Protein AF-A0A815S5G0-F1 (afdb_monomer_lite)

pLDDT: mean 73.26, std 25.37, range [22.3, 98.69]

Sequence (721 aa):
MASGFTSSKNSIYTKRALLIGNNEHNNNRRRRYCMNDAEDLANKLYSIDFEITVDTNLTYAQMKRKIKTFHDTINPGDLVLFFFAGLGCQWSHLNFLVPVHDDPIKTNTDLEYRTINAQATLEKFMSRRPSAVIFLLDCCRNSFVRESSNSNDLSGMRAVADSFISFACDANEVALDESTNGRNSIFISHLLQHIGQPNLTIDEIMSDVCGGVMKETNDNQCPFRVSSLRRKVYLNEQMTNDEPDQMHVAPHNGYSIKKTREFLVKYGPYLRTTLKIAQVLFKLGSFLVPQLDSMSQAASSDVDTILSTFDKQNEMEQQLNLVEKLLDHQWTQSNSTIVGQDKSRGVPLQGPDLREVEKYLDVTDNKRSLGDLYRIVTADGHVRWVCLEHYDDISFNNAMLKYTDQLEAMGEQSFLFNHININTKWKQHGVTIAGGNKSGNQLNQLDHPRSIYIDDDHQTIYIADWENHRIVEWKYGAKTGQIVADRNEYGNRSDQLSGPRDMIVDKTNDSIIISDYGNSRVVRWPRQNDKKGETIISNIDCYGLTMDKNGDLYVSDYAKNEVRRWKQGETEGTIVAGGNGQGNQLNQLHLPTHIFVDEDHSVYVSDLYNHRVMKWMKGAKEGIVVAGGNSEGDSLTQLSNPYGVIVDHLGNVYVADRDNHRIMRWCKGSKEGSIVVGGNGKGEQRNQFNYPRGLSFDVQGSLYVVDCWNHRIQKFDIDLN

InterPro domains:
  IPR001258 NHL repeat [PF01436] (689-716)
  IPR001258 NHL repeat [PS51125] (682-719)
  IPR001309 Peptidase C14, p20 domain [PS50208] (13-144)
  IPR011042 Six-bladed beta-propeller, TolB-like [G3DSA:2.120.10.30] (437-534)
  IPR011042 Six-bladed beta-propeller, TolB-like [G3DSA:2.120.10.30] (535-673)
  IPR011042 Six-bladed beta-propeller, TolB-like [G3DSA:2.120.10.30] (674-721)
  IPR011600 Peptidase C14, caspase domain [PF00656] (15-234)
  IPR015917 Peptidase C14A, caspase catalytic domain [SM00115] (12-237)
  IPR029030 Caspase-like domain superfamily [SSF52129] (14-237)
  IPR052039 Caspase-related proteases and regulators [PTHR22576] (14-253)

Organism: NCBI:txid433720

Foldseek 3Di:
DDDDDDDDPPDPAAEEEEFEFEWADDDDDTLVASLVLSVLVQVLLVVQRYDYDYDYQAFQVRVVVSLVVSLVVQAAAHHYEYEGADAWEDDPLWIWAAHYDPDDDEDPVCRVPGTDTPLVSQVSSCVNNYLAYEYEYEYAHYHNYDDDDDDPQQHYHADDARYKHKYFAGHNAGQDRDDPVNRHGLLSVLLSVQLADEPDFPVRSVVSSQVSSCVRVVNSGGMDMDDNYLDGDRSHYDDDPDDDDDDDDDDDDDWDFQCVVVCCVVCVVVVVVVVVVVVVVVVVCVVVVVVVVVVVVVVPDDPVVVVVVVVVVVVVVVVVVVVVVVVVVVPPPPDPDDDDDDDDDDDPPDDDPVVVVVVRIDDPDDDDDDPQWDWDQDPVRDIDTDGDDDDDDDDDPVVVCVVVVVVCVSPLLPPQQVQDDPPWAWDQFWDFFAALPDADDFQRFAALWAAWDDDVVQQWIWIQRFVQQFIWIDHGPDNGTDTQAAPSDDDDDQRGAHGWRYWDQPVVQQWIWTQRQVQQFIWTGHSDDPDGTDTPAHNANFQEWDADPQRWIWTDRQVQQFIFIDDPPDHDTDTQAANPGDDQFQRTAHRWHYWDADPQRWIWIQRFQQQFIWIGGGPDNGTDTQAANPDDDDFQQTAHRWAAWDADPQRWIWIQSFVLFFIWIGGGSDNGIDTRAANPDDDDGSRGAHRWHYWDADSNRWIWICRRNSRTIITMDTDPD

Structure (mmCIF, N/CA/C/O backbone):
data_AF-A0A815S5G0-F1
#
_entry.id   AF-A0A815S5G0-F1
#
loop_
_atom_site.group_PDB
_atom_site.id
_atom_site.type_symbol
_atom_site.label_atom_id
_atom_site.label_alt_id
_atom_site.label_comp_id
_atom_site.label_asym_id
_atom_site.label_entity_id
_atom_site.label_seq_id
_atom_site.pdbx_PDB_ins_code
_atom_site.Cartn_x
_atom_site.Cartn_y
_atom_site.Cartn_z
_atom_site.occupancy
_atom_site.B_iso_or_equiv
_atom_site.auth_seq_id
_atom_site.auth_comp_id
_atom_site.auth_asym_id
_atom_site.auth_atom_id
_atom_site.pdbx_PDB_model_num
ATOM 1 N N . MET A 1 1 ? -31.651 -31.401 39.157 1.00 30.89 1 MET A N 1
ATOM 2 C CA . MET A 1 1 ? -30.999 -32.457 38.359 1.00 30.89 1 MET A CA 1
ATOM 3 C C . MET A 1 1 ? -30.126 -31.766 37.334 1.00 30.89 1 MET A C 1
ATOM 5 O O . MET A 1 1 ? -30.654 -30.984 36.558 1.00 30.89 1 MET A O 1
ATOM 9 N N . ALA A 1 2 ? -28.812 -31.958 37.415 1.00 26.83 2 ALA A N 1
ATOM 10 C CA . ALA A 1 2 ? -27.850 -31.377 36.490 1.00 26.83 2 ALA A CA 1
ATOM 11 C C . ALA A 1 2 ? -27.635 -32.355 35.327 1.00 26.83 2 ALA A C 1
ATOM 13 O O . ALA A 1 2 ? -27.104 -33.442 35.537 1.00 26.83 2 ALA A O 1
ATOM 14 N N . SER A 1 3 ? -28.067 -31.989 34.122 1.00 26.45 3 SER A N 1
ATOM 15 C CA . SER A 1 3 ? -27.636 -32.638 32.884 1.00 26.45 3 SER A CA 1
ATOM 16 C C . SER A 1 3 ? -26.501 -31.802 32.301 1.00 26.45 3 SER A C 1
ATOM 18 O O . SER A 1 3 ? -26.726 -30.692 31.819 1.00 26.45 3 SER A O 1
ATOM 20 N N . GLY A 1 4 ? -25.277 -32.311 32.427 1.00 27.20 4 GLY A N 1
ATOM 21 C CA . GLY A 1 4 ? -24.081 -31.686 31.881 1.00 27.20 4 GLY A CA 1
ATOM 22 C C . GLY A 1 4 ? -24.111 -31.685 30.357 1.00 27.20 4 GLY A C 1
ATOM 23 O O . GLY A 1 4 ? -24.191 -32.741 29.736 1.00 27.20 4 GLY A O 1
ATOM 24 N N . PHE A 1 5 ? -24.011 -30.496 29.770 1.00 25.22 5 PHE A N 1
ATOM 25 C CA . PHE A 1 5 ? -23.595 -30.326 28.386 1.00 25.22 5 PHE A CA 1
ATOM 26 C C . PHE A 1 5 ? -22.067 -30.263 28.365 1.00 25.22 5 PHE A C 1
ATOM 28 O O . PHE A 1 5 ? -21.463 -29.300 28.833 1.00 25.22 5 PHE A O 1
ATOM 35 N N . THR A 1 6 ? -21.427 -31.315 27.864 1.00 26.89 6 THR A N 1
ATOM 36 C CA . THR A 1 6 ? -20.004 -31.291 27.518 1.00 26.89 6 THR A CA 1
ATOM 37 C C . THR A 1 6 ? -19.851 -30.601 26.163 1.00 26.89 6 THR A C 1
ATOM 39 O O . THR A 1 6 ? -20.126 -31.217 25.135 1.00 26.89 6 THR A O 1
ATOM 42 N N . SER A 1 7 ? -19.437 -29.330 26.166 1.00 30.94 7 SER A N 1
ATOM 43 C CA . SER A 1 7 ? -18.953 -28.641 24.962 1.00 30.94 7 SER A CA 1
ATOM 44 C C . SER A 1 7 ? -17.658 -29.312 24.485 1.00 30.94 7 SER A C 1
ATOM 46 O O . SER A 1 7 ? -16.706 -29.482 25.256 1.00 30.94 7 SER A O 1
ATOM 48 N N . SER A 1 8 ? -17.634 -29.749 23.227 1.00 32.41 8 SER A N 1
ATOM 49 C CA . SER A 1 8 ? -16.437 -30.248 22.557 1.00 32.41 8 SER A CA 1
ATOM 50 C C . SER A 1 8 ? -15.499 -29.076 22.254 1.00 32.41 8 SER A C 1
ATOM 52 O O . SER A 1 8 ? -15.771 -28.288 21.351 1.00 32.41 8 SER A O 1
ATOM 54 N N . LYS A 1 9 ? -14.385 -28.973 22.988 1.00 37.66 9 LYS A N 1
ATOM 55 C CA . LYS A 1 9 ? -13.339 -27.959 22.768 1.00 37.66 9 LYS A CA 1
ATOM 56 C C . LYS A 1 9 ? -12.670 -28.151 21.397 1.00 37.66 9 LYS A C 1
ATOM 58 O O . LYS A 1 9 ? -11.702 -28.898 21.295 1.00 37.66 9 LYS A O 1
ATOM 63 N N . ASN A 1 10 ? -13.176 -27.459 20.377 1.00 40.31 10 ASN A N 1
ATOM 64 C CA . ASN A 1 10 ? -12.665 -27.484 18.998 1.00 40.31 10 ASN A CA 1
ATOM 65 C C . ASN A 1 10 ? -11.877 -26.216 18.600 1.00 40.31 10 ASN A C 1
ATOM 67 O O . ASN A 1 10 ? -11.555 -26.040 17.432 1.00 40.31 10 ASN A O 1
ATOM 71 N N . SER A 1 11 ? -11.539 -25.332 19.547 1.00 43.00 11 SER A N 1
ATOM 72 C CA . SER A 1 11 ? -10.788 -24.096 19.267 1.00 43.00 11 SER A CA 1
ATOM 73 C C . SER A 1 11 ? -9.268 -24.309 19.273 1.00 43.00 11 SER A C 1
ATOM 75 O O . SER A 1 11 ? -8.727 -24.936 20.184 1.00 43.00 11 SER A O 1
ATOM 77 N N . ILE A 1 12 ? -8.577 -23.706 18.299 1.00 51.53 12 ILE A N 1
ATOM 78 C CA . ILE A 1 12 ? -7.107 -23.696 18.154 1.00 51.53 12 ILE A CA 1
ATOM 79 C C . ILE A 1 12 ? -6.426 -22.872 19.274 1.00 51.53 12 ILE A C 1
ATOM 81 O O . ILE A 1 12 ? -5.259 -23.101 19.595 1.00 51.53 12 ILE A O 1
ATOM 85 N N . TYR A 1 13 ? -7.164 -21.955 19.918 1.00 62.84 13 TYR A N 1
ATOM 86 C CA . TYR A 1 13 ? -6.690 -21.102 21.020 1.00 62.84 13 TYR A CA 1
ATOM 87 C C . TYR A 1 13 ? -7.514 -21.292 22.294 1.00 62.84 13 TYR A C 1
ATOM 89 O O . TYR A 1 13 ? -8.722 -21.546 22.231 1.00 62.84 13 TYR A O 1
ATOM 97 N N . THR A 1 14 ? -6.891 -21.061 23.453 1.00 83.50 14 THR A N 1
ATOM 98 C CA . THR A 1 14 ? -7.639 -20.791 24.689 1.00 83.50 14 THR A CA 1
ATOM 99 C C . THR A 1 14 ? -8.204 -19.376 24.601 1.00 83.50 14 THR A C 1
ATOM 101 O O . THR A 1 14 ? -7.463 -18.429 24.332 1.00 83.50 14 THR A O 1
ATOM 104 N N . LYS A 1 15 ? -9.513 -19.219 24.804 1.00 92.00 15 LYS A N 1
ATOM 105 C CA . LYS A 1 15 ? -10.200 -17.927 24.700 1.00 92.00 15 LYS A CA 1
ATOM 106 C C . LYS A 1 15 ? -10.470 -17.378 26.098 1.00 92.00 15 LYS A C 1
ATOM 108 O O . LYS A 1 15 ? -10.999 -18.096 26.942 1.00 92.00 15 LYS A O 1
ATOM 113 N N . ARG A 1 16 ? -10.112 -16.122 26.363 1.00 96.62 16 ARG A N 1
ATOM 114 C CA . ARG A 1 16 ? -10.273 -15.463 27.670 1.00 96.62 16 ARG A CA 1
ATOM 115 C C . ARG A 1 16 ? -10.927 -14.104 27.491 1.00 96.62 16 ARG A C 1
ATOM 117 O O . ARG A 1 16 ? -10.516 -13.353 26.612 1.00 96.62 16 ARG A O 1
ATOM 124 N N . ALA A 1 17 ? -11.897 -13.762 28.332 1.00 97.94 17 ALA A N 1
ATOM 125 C CA . ALA A 1 17 ? -12.535 -12.452 28.301 1.00 97.94 17 ALA A CA 1
ATOM 126 C C . ALA A 1 17 ? -12.577 -11.784 29.679 1.00 97.94 17 ALA A C 1
ATOM 128 O O . ALA A 1 17 ? -12.895 -12.433 30.674 1.00 97.94 17 ALA A O 1
ATOM 129 N N . LEU A 1 18 ? -12.304 -10.479 29.717 1.00 98.38 18 LEU A N 1
ATOM 130 C CA . LEU A 1 18 ? -12.584 -9.602 30.852 1.00 98.38 18 LEU A CA 1
ATOM 131 C C . LEU A 1 18 ? -13.658 -8.594 30.451 1.00 98.38 18 LEU A C 1
ATOM 133 O O . LEU A 1 18 ? -13.435 -7.797 29.545 1.00 98.38 18 LEU A O 1
ATOM 137 N N . LEU A 1 19 ? -14.792 -8.609 31.145 1.00 98.00 19 LEU A N 1
ATOM 138 C CA . LEU A 1 19 ? -15.919 -7.715 30.910 1.00 98.00 19 LEU A CA 1
ATOM 139 C C . LEU A 1 19 ? -16.169 -6.854 32.148 1.00 98.00 19 LEU A C 1
ATOM 141 O O . LEU A 1 19 ? -16.307 -7.376 33.254 1.00 98.00 19 LEU A O 1
ATOM 145 N N . ILE A 1 20 ? -16.210 -5.534 31.970 1.00 96.75 20 ILE A N 1
ATOM 146 C CA . ILE A 1 20 ? -16.450 -4.580 33.055 1.00 96.75 20 ILE A CA 1
ATOM 147 C C . ILE A 1 20 ? -17.631 -3.678 32.699 1.00 96.75 20 ILE A C 1
ATOM 149 O O . ILE A 1 20 ? -17.575 -2.954 31.709 1.00 96.75 20 ILE A O 1
ATOM 153 N N . GLY A 1 21 ? -18.674 -3.692 33.530 1.00 93.69 21 GLY A N 1
ATOM 154 C CA . GLY A 1 21 ? -19.849 -2.823 33.386 1.00 93.69 21 GLY A CA 1
ATOM 155 C C . GLY A 1 21 ? -19.980 -1.837 34.546 1.00 93.69 21 GLY A C 1
ATOM 156 O O . GLY A 1 21 ? -20.307 -2.237 35.663 1.00 93.69 21 GLY A O 1
ATOM 157 N N . ASN A 1 22 ? -19.750 -0.546 34.309 1.00 90.50 22 ASN A N 1
ATOM 158 C CA . ASN A 1 22 ? -19.847 0.502 35.328 1.00 90.50 22 ASN A CA 1
ATOM 159 C C . ASN A 1 22 ? -21.017 1.452 35.033 1.00 90.50 22 ASN A C 1
ATOM 161 O O . ASN A 1 22 ? -21.010 2.168 34.032 1.00 90.50 22 ASN A O 1
ATOM 165 N N . ASN A 1 23 ? -21.992 1.508 35.941 1.00 84.06 23 ASN A N 1
ATOM 166 C CA . ASN A 1 23 ? -23.091 2.472 35.882 1.00 84.06 23 ASN A CA 1
ATOM 167 C C . ASN A 1 23 ? -22.687 3.812 36.535 1.00 84.06 23 ASN A C 1
ATOM 169 O O . ASN A 1 23 ? -21.900 3.840 37.483 1.00 84.06 23 ASN A O 1
ATOM 173 N N . GLU A 1 24 ? -23.264 4.930 36.080 1.00 68.62 24 GLU A N 1
ATOM 174 C CA . GLU A 1 24 ? -23.085 6.243 36.724 1.00 68.62 24 GLU A CA 1
ATOM 175 C C . GLU A 1 24 ? -23.806 6.350 38.081 1.00 68.62 24 GLU A C 1
ATOM 177 O O . GLU A 1 24 ? -24.918 5.848 38.262 1.00 68.62 24 GLU A O 1
ATOM 182 N N . HIS A 1 25 ? -23.203 7.086 39.024 1.00 57.25 25 HIS A N 1
ATOM 183 C CA . HIS A 1 25 ? -23.740 7.327 40.372 1.00 57.25 25 HIS A CA 1
ATOM 184 C C . HIS A 1 25 ? -24.431 8.686 40.580 1.00 57.25 25 HIS A C 1
ATOM 186 O O . HIS A 1 25 ? -24.713 9.043 41.721 1.00 57.25 25 HIS A O 1
ATOM 192 N N . ASN A 1 26 ? -24.776 9.437 39.525 1.00 47.53 26 ASN A N 1
ATOM 193 C CA . ASN A 1 26 ? -25.481 10.711 39.703 1.00 47.53 26 ASN A CA 1
ATOM 194 C C . ASN A 1 26 ? -27.008 10.601 39.550 1.00 47.53 26 ASN A C 1
ATOM 196 O O . ASN A 1 26 ? -27.555 10.047 38.599 1.00 47.53 26 ASN A O 1
ATOM 200 N N . ASN A 1 27 ? -27.689 11.165 40.544 1.00 43.59 27 ASN A N 1
ATOM 201 C CA . ASN A 1 27 ? -29.044 10.872 41.011 1.00 43.59 27 ASN A CA 1
ATOM 202 C C . ASN A 1 27 ? -30.236 11.152 40.065 1.00 43.59 27 ASN A C 1
ATOM 204 O O . ASN A 1 27 ? -31.330 11.318 40.585 1.00 43.59 27 ASN A O 1
ATOM 208 N N . ASN A 1 28 ? -30.121 11.192 38.726 1.00 40.56 28 ASN A N 1
ATOM 209 C CA . ASN A 1 28 ? -31.308 11.461 37.882 1.00 40.56 28 ASN A CA 1
ATOM 210 C C . ASN A 1 28 ? -31.404 10.833 36.475 1.00 40.56 28 ASN A C 1
ATOM 212 O O . ASN A 1 28 ? -32.406 11.071 35.803 1.00 40.56 28 ASN A O 1
ATOM 216 N N . ARG A 1 29 ? -30.481 9.973 36.022 1.00 44.69 29 ARG A N 1
ATOM 217 C CA . ARG A 1 29 ? -30.716 9.105 34.844 1.00 44.69 29 ARG A CA 1
ATOM 218 C C . ARG A 1 29 ? -30.030 7.759 35.051 1.00 44.69 29 ARG A C 1
ATOM 220 O O . ARG A 1 29 ? -28.825 7.629 34.895 1.00 44.69 29 ARG A O 1
ATOM 227 N N . ARG A 1 30 ? -30.794 6.749 35.476 1.00 47.75 30 ARG A N 1
ATOM 228 C CA . ARG A 1 30 ? -30.272 5.396 35.721 1.00 47.75 30 ARG A CA 1
ATOM 229 C C . ARG A 1 30 ? -29.924 4.714 34.390 1.00 47.75 30 ARG A C 1
ATOM 231 O O . ARG A 1 30 ? -30.761 3.998 33.850 1.00 47.75 30 ARG A O 1
ATOM 238 N N . ARG A 1 31 ? -28.683 4.870 33.918 1.00 54.50 31 ARG A N 1
ATOM 239 C CA . ARG A 1 31 ? -28.050 3.972 32.936 1.00 54.50 31 ARG A CA 1
ATOM 240 C C . ARG A 1 31 ? -27.857 2.603 33.598 1.00 54.50 31 ARG A C 1
ATOM 242 O O . ARG A 1 31 ? -26.838 2.357 34.226 1.00 54.50 31 ARG A O 1
ATOM 249 N N . ARG A 1 32 ? -28.897 1.757 33.601 1.00 60.75 32 ARG A N 1
ATOM 250 C CA . ARG A 1 32 ? -28.846 0.384 34.155 1.00 60.75 32 ARG A CA 1
ATOM 251 C C . ARG A 1 32 ? -28.275 -0.637 33.165 1.00 60.75 32 ARG A C 1
ATOM 253 O O . ARG A 1 32 ? -28.059 -1.777 33.561 1.00 60.75 32 ARG A O 1
ATOM 260 N N . TYR A 1 33 ? -28.058 -0.242 31.914 1.00 72.50 33 TYR A N 1
ATOM 261 C CA . TYR A 1 33 ? -27.692 -1.152 30.837 1.00 72.50 33 TYR A CA 1
ATOM 262 C C . TYR A 1 33 ? -26.213 -1.565 30.867 1.00 72.50 33 TYR A C 1
ATOM 264 O O . TYR A 1 33 ? -25.964 -2.710 30.542 1.00 72.50 33 TYR A O 1
ATOM 272 N N . CYS A 1 34 ? -25.252 -0.768 31.367 1.00 85.62 34 CYS A N 1
ATOM 273 C CA . CYS A 1 34 ? -23.826 -1.157 31.313 1.00 85.62 34 CYS A CA 1
ATOM 274 C C . CYS A 1 34 ? -23.531 -2.476 32.048 1.00 85.62 34 CYS A C 1
ATOM 276 O O . CYS A 1 34 ? -22.700 -3.275 31.619 1.00 85.62 34 CYS A O 1
ATOM 278 N N . MET A 1 35 ? -24.215 -2.707 33.175 1.00 88.38 35 MET A N 1
ATOM 279 C CA . MET A 1 35 ? -24.164 -3.992 33.879 1.00 88.38 35 MET A CA 1
ATOM 280 C C . MET A 1 35 ? -24.778 -5.115 33.040 1.00 88.38 35 MET A C 1
ATOM 282 O O . MET A 1 35 ? -24.149 -6.156 32.877 1.00 88.38 35 MET A O 1
ATOM 286 N N . ASN A 1 36 ? -25.971 -4.885 32.480 1.00 88.62 36 ASN A N 1
ATOM 287 C CA . ASN A 1 36 ? -26.652 -5.863 31.629 1.00 88.62 36 ASN A CA 1
ATOM 288 C C . ASN A 1 36 ? -25.809 -6.203 30.394 1.00 88.62 36 ASN A C 1
ATOM 290 O O . ASN A 1 36 ? -25.723 -7.360 30.021 1.00 88.62 36 ASN A O 1
ATOM 294 N N . ASP A 1 37 ? -25.155 -5.217 29.788 1.00 91.44 37 ASP A N 1
ATOM 295 C CA . ASP A 1 37 ? -24.311 -5.375 28.611 1.00 91.44 37 ASP A CA 1
ATOM 296 C C . ASP A 1 37 ? -23.118 -6.278 28.901 1.00 91.44 37 ASP A C 1
ATOM 298 O O . ASP A 1 37 ? -22.855 -7.223 28.158 1.00 91.44 37 ASP A O 1
ATOM 302 N N . ALA A 1 38 ? -22.434 -6.037 30.023 1.00 93.06 38 ALA A N 1
ATOM 303 C CA . ALA A 1 38 ? -21.330 -6.881 30.456 1.00 93.06 38 ALA A CA 1
ATOM 304 C C . ALA A 1 38 ? -21.798 -8.307 30.792 1.00 93.06 38 ALA A C 1
ATOM 306 O O . ALA A 1 38 ? -21.140 -9.268 30.401 1.00 93.06 38 ALA A O 1
ATOM 307 N N . GLU A 1 39 ? -22.929 -8.464 31.485 1.00 93.56 39 GLU A N 1
ATOM 308 C CA . GLU A 1 39 ? -23.478 -9.771 31.868 1.00 93.56 39 GLU A CA 1
ATOM 309 C C . GLU A 1 39 ? -23.998 -10.574 30.664 1.00 93.56 39 GLU A C 1
ATOM 311 O O . GLU A 1 39 ? -23.691 -11.759 30.518 1.00 93.56 39 GLU A O 1
ATOM 316 N N . ASP A 1 40 ? -24.757 -9.945 29.770 1.00 94.25 40 ASP A N 1
ATOM 317 C CA . ASP A 1 40 ? -25.357 -10.603 28.611 1.00 94.25 40 ASP A CA 1
ATOM 318 C C . ASP A 1 40 ? -24.280 -10.973 27.577 1.00 94.25 40 ASP A C 1
ATOM 320 O O . ASP A 1 40 ? -24.294 -12.086 27.037 1.00 94.25 40 ASP A O 1
ATOM 324 N N . LEU A 1 41 ? -23.283 -10.102 27.364 1.00 95.88 41 LEU A N 1
ATOM 325 C CA . LEU A 1 41 ? -22.131 -10.413 26.516 1.00 95.88 41 LEU A CA 1
ATOM 326 C C . LEU A 1 41 ? -21.271 -11.528 27.121 1.00 95.88 41 LEU A C 1
ATOM 328 O O . LEU A 1 41 ? -20.841 -12.427 26.398 1.00 95.88 41 LEU A O 1
ATOM 332 N N . ALA A 1 42 ? -21.068 -11.523 28.441 1.00 95.94 42 ALA A N 1
ATOM 333 C CA . ALA A 1 42 ? -20.366 -12.589 29.152 1.00 95.94 42 ALA A CA 1
ATOM 334 C C . ALA A 1 42 ? -21.048 -13.948 28.940 1.00 95.94 42 ALA A C 1
ATOM 336 O O . ALA A 1 42 ? -20.381 -14.923 28.595 1.00 95.94 42 ALA A O 1
ATOM 337 N N . ASN A 1 43 ? -22.375 -14.005 29.076 1.00 95.25 43 ASN A N 1
ATOM 338 C CA . ASN A 1 43 ? -23.154 -15.222 28.843 1.00 95.25 43 ASN A CA 1
ATOM 339 C C . ASN A 1 43 ? -23.026 -15.713 27.393 1.00 95.25 43 ASN A C 1
ATOM 341 O O . ASN A 1 43 ? -22.855 -16.911 27.149 1.00 95.25 43 ASN A O 1
ATOM 345 N N . LYS A 1 44 ? -23.063 -14.793 26.422 1.00 95.06 44 LYS A N 1
ATOM 346 C CA . LYS A 1 44 ? -22.902 -15.129 25.004 1.00 95.06 44 LYS A CA 1
ATOM 347 C C . LYS A 1 44 ? -21.501 -15.664 24.704 1.00 95.06 44 LYS A C 1
ATOM 349 O O . LYS A 1 44 ? -21.382 -16.700 24.055 1.00 95.06 44 LYS A O 1
ATOM 354 N N . LEU A 1 45 ? -20.453 -15.020 25.213 1.00 95.06 45 LEU A N 1
ATOM 355 C CA . LEU A 1 45 ? -19.065 -15.458 25.034 1.00 95.06 45 LEU A CA 1
ATOM 356 C C . LEU A 1 45 ? -18.785 -16.797 25.734 1.00 95.06 45 LEU A C 1
ATOM 358 O O . LEU A 1 45 ? -18.100 -17.653 25.174 1.00 95.06 45 LEU A O 1
ATOM 362 N N . TYR A 1 46 ? -19.365 -17.023 26.916 1.00 93.06 46 TYR A N 1
ATOM 363 C CA . TYR A 1 46 ? -19.281 -18.309 27.612 1.00 93.06 46 TYR A CA 1
ATOM 364 C C . TYR A 1 46 ? -19.838 -19.457 26.756 1.00 93.06 46 TYR A C 1
ATOM 366 O O . TYR A 1 46 ? -19.255 -20.538 26.719 1.00 93.06 46 TYR A O 1
ATOM 374 N N . SER A 1 47 ? -20.923 -19.211 26.008 1.00 91.56 47 SER A N 1
ATOM 375 C CA . SER A 1 47 ? -21.531 -20.218 25.123 1.00 91.56 47 SER A CA 1
ATOM 376 C C . SER A 1 47 ? -20.662 -20.632 23.924 1.00 91.56 47 SER A C 1
ATOM 378 O O . SER A 1 47 ? -20.959 -21.639 23.290 1.00 91.56 47 SER A O 1
ATOM 380 N N . ILE A 1 48 ? -19.589 -19.886 23.632 1.00 89.94 48 ILE A N 1
ATOM 381 C CA . ILE A 1 48 ? -18.642 -20.141 22.529 1.00 89.94 48 ILE A CA 1
ATOM 382 C C . ILE A 1 48 ? -17.205 -20.379 23.043 1.00 89.94 48 ILE A C 1
ATOM 384 O O . ILE A 1 48 ? -16.211 -20.069 22.374 1.00 89.94 48 ILE A O 1
ATOM 388 N N . ASP A 1 49 ? -17.117 -20.964 24.243 1.00 89.44 49 ASP A N 1
ATOM 389 C CA . ASP A 1 49 ? -15.907 -21.461 24.912 1.00 89.44 49 ASP A CA 1
ATOM 390 C C . ASP A 1 49 ? -14.903 -20.392 25.387 1.00 89.44 49 ASP A C 1
ATOM 392 O O . ASP A 1 49 ? -13.702 -20.664 25.484 1.00 89.44 49 ASP A O 1
ATOM 396 N N . PHE A 1 50 ? -15.360 -19.182 25.726 1.00 93.12 50 PHE A N 1
ATOM 397 C CA . PHE A 1 50 ? -14.520 -18.233 26.465 1.00 93.12 50 PHE A CA 1
ATOM 398 C C . PHE A 1 50 ? -14.482 -18.541 27.965 1.00 93.12 50 PHE A C 1
ATOM 400 O O . PHE A 1 50 ? -15.506 -18.746 28.616 1.00 93.12 50 PHE A O 1
ATOM 407 N N . GLU A 1 51 ? -13.288 -18.463 28.546 1.00 95.81 51 GLU A N 1
ATOM 408 C CA . GLU A 1 51 ? -13.104 -18.318 29.986 1.00 95.81 51 GLU A CA 1
ATOM 409 C C . GLU A 1 51 ? -13.424 -16.871 30.387 1.00 95.81 51 GLU A C 1
ATOM 411 O O . GLU A 1 51 ? -12.741 -15.931 29.974 1.00 95.81 51 GLU A O 1
ATOM 416 N N . ILE A 1 52 ? -14.482 -16.688 31.176 1.00 96.81 52 ILE A N 1
ATOM 417 C CA . ILE A 1 52 ? -15.042 -15.370 31.489 1.00 96.81 52 ILE A CA 1
ATOM 418 C C . ILE A 1 52 ? -14.578 -14.863 32.854 1.00 96.81 52 ILE A C 1
ATOM 420 O O . ILE A 1 52 ? -14.692 -15.550 33.866 1.00 96.81 52 ILE A O 1
ATOM 424 N N . THR A 1 53 ? -14.142 -13.606 32.888 1.00 96.94 53 THR A N 1
ATOM 425 C CA . THR A 1 53 ? -14.086 -12.763 34.086 1.00 96.94 53 THR A CA 1
ATOM 426 C C . THR A 1 53 ? -15.032 -11.585 33.875 1.00 96.94 53 THR A C 1
ATOM 428 O O . THR A 1 53 ? -14.832 -10.805 32.950 1.00 96.94 53 THR A O 1
ATOM 431 N N . VAL A 1 54 ? -16.059 -11.445 34.712 1.00 96.19 54 VAL A N 1
ATOM 432 C CA . VAL A 1 54 ? -17.017 -10.332 34.640 1.00 96.19 54 VAL A CA 1
ATOM 433 C C . VAL A 1 54 ? -17.144 -9.661 36.001 1.00 96.19 54 VAL A C 1
ATOM 435 O O . VAL A 1 54 ? -17.241 -10.337 37.024 1.00 96.19 54 VAL A O 1
ATOM 438 N N . ASP A 1 55 ? -17.128 -8.331 36.019 1.00 95.44 55 ASP A N 1
ATOM 439 C CA . ASP A 1 55 ? -17.305 -7.530 37.226 1.00 95.44 55 ASP A CA 1
ATOM 440 C C . ASP A 1 55 ? -18.031 -6.218 36.905 1.00 95.44 55 ASP A C 1
ATOM 442 O O . ASP A 1 55 ? -17.943 -5.687 35.799 1.00 95.44 55 ASP A O 1
ATOM 446 N N . THR A 1 56 ? -18.719 -5.652 37.893 1.00 92.94 56 THR A N 1
ATOM 447 C CA . THR A 1 56 ? -19.526 -4.440 37.702 1.00 92.94 56 THR A CA 1
ATOM 448 C C . THR A 1 56 ? -19.278 -3.393 38.777 1.00 92.94 56 THR A C 1
ATOM 450 O O . THR A 1 56 ? -19.002 -3.742 39.925 1.00 92.94 56 THR A O 1
ATOM 453 N N . ASN A 1 57 ? -19.460 -2.119 38.426 1.00 90.81 57 ASN A N 1
ATOM 454 C CA . ASN A 1 57 ? -19.374 -0.956 39.319 1.00 90.81 57 ASN A CA 1
ATOM 455 C C . ASN A 1 57 ? -18.063 -0.888 40.118 1.00 90.81 57 ASN A C 1
ATOM 457 O O . ASN A 1 57 ? -18.048 -0.679 41.332 1.00 90.81 57 ASN A O 1
ATOM 461 N N . LEU A 1 58 ? -16.943 -1.090 39.428 1.00 92.44 58 LEU A N 1
ATOM 462 C CA . LEU A 1 58 ? -15.627 -1.103 40.047 1.00 92.44 58 LEU A CA 1
ATOM 463 C C . LEU A 1 58 ? -15.121 0.317 40.317 1.00 92.44 58 LEU A C 1
ATOM 465 O O . LEU A 1 58 ? -15.048 1.146 39.409 1.00 92.44 58 LEU A O 1
ATOM 469 N N . THR A 1 59 ? -14.664 0.559 41.547 1.00 91.81 59 THR A N 1
ATOM 470 C CA . THR A 1 59 ? -13.832 1.728 41.883 1.00 91.81 59 THR A CA 1
ATOM 471 C C . THR A 1 59 ? -12.471 1.652 41.189 1.00 91.81 59 THR A C 1
ATOM 473 O O . THR A 1 59 ? -12.028 0.571 40.791 1.00 91.81 59 THR A O 1
ATOM 476 N N . TYR A 1 60 ? -11.737 2.767 41.107 1.00 90.69 60 TYR A N 1
ATOM 477 C CA . TYR A 1 60 ? -10.402 2.811 40.484 1.00 90.69 60 TYR A CA 1
ATOM 478 C C . TYR A 1 60 ? -9.451 1.720 41.011 1.00 90.69 60 TYR A C 1
ATOM 480 O O . TYR A 1 60 ? -8.835 0.981 40.237 1.00 90.69 60 TYR A O 1
ATOM 488 N N . ALA A 1 61 ? -9.379 1.551 42.336 1.00 90.62 61 ALA A N 1
ATOM 489 C CA . ALA A 1 61 ? -8.520 0.547 42.962 1.00 90.62 61 ALA A CA 1
ATOM 490 C C . ALA A 1 61 ? -8.972 -0.894 42.669 1.00 90.62 61 ALA A C 1
ATOM 492 O O . ALA A 1 61 ? -8.140 -1.798 42.553 1.00 90.62 61 ALA A O 1
ATOM 493 N N . GLN A 1 62 ? -10.278 -1.142 42.558 1.00 94.75 62 GLN A N 1
ATOM 494 C CA . GLN A 1 62 ? -10.792 -2.461 42.193 1.00 94.75 62 GLN A CA 1
ATOM 495 C C . GLN A 1 62 ? -10.563 -2.755 40.708 1.00 94.75 62 GLN A C 1
ATOM 497 O O . GLN A 1 62 ? -10.048 -3.824 40.390 1.00 94.75 62 GLN A O 1
ATOM 502 N N . MET A 1 63 ? -10.846 -1.799 39.821 1.00 95.38 63 MET A N 1
ATOM 503 C CA . MET A 1 63 ? -10.668 -1.935 38.375 1.00 95.38 63 MET A CA 1
ATOM 504 C C . MET A 1 63 ? -9.203 -2.195 38.013 1.00 95.38 63 MET A C 1
ATOM 506 O O . MET A 1 63 ? -8.895 -3.156 37.310 1.00 95.38 63 MET A O 1
ATOM 510 N N . LYS A 1 64 ? -8.270 -1.424 38.588 1.00 94.81 64 LYS A N 1
ATOM 511 C CA . LYS A 1 64 ? -6.825 -1.616 38.389 1.00 94.81 64 LYS A CA 1
ATOM 512 C C . LYS A 1 64 ? -6.343 -2.986 38.872 1.00 94.81 64 LYS A C 1
ATOM 514 O O . LYS A 1 64 ? -5.553 -3.634 38.185 1.00 94.81 64 LYS A O 1
ATOM 519 N N . ARG A 1 65 ? -6.824 -3.447 40.036 1.00 95.94 65 ARG A N 1
ATOM 520 C CA . ARG A 1 65 ? -6.523 -4.799 40.539 1.00 95.94 65 ARG A CA 1
ATOM 521 C C . ARG A 1 65 ? -7.083 -5.869 39.614 1.00 95.94 65 ARG A C 1
ATOM 523 O O . ARG A 1 65 ? -6.361 -6.804 39.300 1.00 95.94 65 ARG A O 1
ATOM 530 N N . LYS A 1 66 ? -8.320 -5.709 39.142 1.00 97.38 66 LYS A N 1
ATOM 531 C CA . LYS A 1 66 ? -8.976 -6.685 38.272 1.00 97.38 66 LYS A CA 1
ATOM 532 C C . LYS A 1 66 ? -8.261 -6.830 36.930 1.00 97.38 66 LYS A C 1
ATOM 534 O O . LYS A 1 66 ? -7.928 -7.947 36.551 1.00 97.38 66 LYS A O 1
ATOM 539 N N . ILE A 1 67 ? -7.930 -5.713 36.282 1.00 97.38 67 ILE A N 1
ATOM 540 C CA . ILE A 1 67 ? -7.140 -5.688 35.041 1.00 97.38 67 ILE A CA 1
ATOM 541 C C . ILE A 1 67 ? -5.782 -6.364 35.248 1.00 97.38 67 ILE A C 1
ATOM 543 O O . ILE A 1 67 ? -5.369 -7.173 34.422 1.00 97.38 67 ILE A O 1
ATOM 547 N N . LYS A 1 68 ? -5.094 -6.077 36.363 1.00 96.56 68 LYS A N 1
ATOM 548 C CA . LYS A 1 68 ? -3.818 -6.727 36.689 1.00 96.56 68 LYS A CA 1
ATOM 549 C C . LYS A 1 68 ? -3.981 -8.238 36.869 1.00 96.56 68 LYS A C 1
ATOM 551 O O . LYS A 1 68 ? -3.204 -8.999 36.306 1.00 96.56 68 LYS A O 1
ATOM 556 N N . THR A 1 69 ? -4.964 -8.672 37.654 1.00 96.62 69 THR A N 1
ATOM 557 C CA . THR A 1 69 ? -5.203 -10.099 37.892 1.00 96.62 69 THR A CA 1
ATOM 558 C C . THR A 1 69 ? -5.529 -10.819 36.589 1.00 96.62 69 THR A C 1
ATOM 560 O O . THR A 1 69 ? -4.951 -11.866 36.341 1.00 96.62 69 THR A O 1
ATOM 563 N N . PHE A 1 70 ? -6.372 -10.241 35.730 1.00 97.81 70 PHE A N 1
ATOM 564 C CA . PHE A 1 70 ? -6.674 -10.812 34.419 1.00 97.81 70 PHE A CA 1
ATOM 565 C C . PHE A 1 70 ? -5.440 -10.872 33.512 1.00 97.81 70 PHE A C 1
ATOM 567 O O . PHE A 1 70 ? -5.160 -11.924 32.945 1.00 97.81 70 PHE A O 1
ATOM 574 N N . HIS A 1 71 ? -4.646 -9.798 33.443 1.00 96.88 71 HIS A N 1
ATOM 575 C CA . HIS A 1 71 ? -3.362 -9.781 32.734 1.00 96.88 71 HIS A CA 1
ATOM 576 C C . HIS A 1 71 ? -2.445 -10.936 33.157 1.00 96.88 71 HIS A C 1
ATOM 578 O O . HIS A 1 71 ? -1.776 -11.536 32.320 1.00 96.88 71 HIS A O 1
ATOM 584 N N . ASP A 1 72 ? -2.416 -11.256 34.452 1.00 95.19 72 ASP A N 1
ATOM 585 C CA . ASP A 1 72 ? -1.586 -12.331 34.993 1.00 95.19 72 ASP A CA 1
ATOM 586 C C . ASP A 1 72 ? -2.095 -13.739 34.605 1.00 95.19 72 ASP A C 1
ATOM 588 O O . ASP A 1 72 ? -1.347 -14.702 34.751 1.00 95.19 72 ASP A O 1
ATOM 592 N N . THR A 1 73 ? -3.313 -13.861 34.055 1.00 94.75 73 THR A N 1
ATOM 593 C CA . THR A 1 73 ? -3.868 -15.121 33.515 1.00 94.75 73 THR A CA 1
ATOM 594 C C . THR A 1 73 ? -3.625 -15.336 32.018 1.00 94.75 73 THR A C 1
ATOM 596 O O . THR A 1 73 ? -3.827 -16.450 31.536 1.00 94.75 73 THR A O 1
ATOM 599 N N . ILE A 1 74 ? -3.215 -14.298 31.279 1.00 93.25 74 ILE A N 1
ATOM 600 C CA . ILE A 1 74 ? -3.016 -14.377 29.825 1.00 93.25 74 ILE A CA 1
ATOM 601 C C . ILE A 1 74 ? -1.743 -15.177 29.529 1.00 93.25 74 ILE A C 1
ATOM 603 O O . ILE A 1 74 ? -0.652 -14.805 29.973 1.00 93.25 74 ILE A O 1
ATOM 607 N N . ASN A 1 75 ? -1.879 -16.239 28.736 1.00 83.94 75 ASN A N 1
ATOM 608 C CA . ASN A 1 75 ? -0.766 -17.045 28.248 1.00 83.94 75 ASN A CA 1
ATOM 609 C C . ASN A 1 75 ? -0.423 -16.703 26.791 1.00 83.94 75 ASN A C 1
ATOM 611 O O . ASN A 1 75 ? -1.287 -16.247 26.032 1.00 83.94 75 ASN A O 1
ATOM 615 N N . PRO A 1 76 ? 0.825 -16.966 26.362 1.00 79.44 76 PRO A N 1
ATOM 616 C CA . PRO A 1 76 ? 1.189 -16.862 24.960 1.00 79.44 76 PRO A CA 1
ATOM 617 C C . PRO A 1 76 ? 0.280 -17.722 24.075 1.00 79.44 76 PRO A C 1
ATOM 619 O O . PRO A 1 76 ? 0.102 -18.911 24.335 1.00 79.44 76 PRO A O 1
ATOM 622 N N . GLY A 1 77 ? -0.269 -17.121 23.020 1.00 78.31 77 GLY A N 1
ATOM 623 C CA . GLY A 1 77 ? -1.179 -17.791 22.087 1.00 78.31 77 GLY A CA 1
ATOM 624 C C . GLY A 1 77 ? -2.669 -17.744 22.453 1.00 78.31 77 GLY A C 1
ATOM 625 O O . GLY A 1 77 ? -3.477 -18.204 21.647 1.00 78.31 77 GLY A O 1
ATOM 626 N N . ASP A 1 78 ? -3.057 -17.159 23.590 1.00 85.12 78 ASP A N 1
ATOM 627 C CA . ASP A 1 78 ? -4.471 -16.988 23.957 1.00 85.12 78 ASP A CA 1
ATOM 628 C C . ASP A 1 78 ? -5.188 -15.987 23.030 1.00 85.12 78 ASP A C 1
ATOM 630 O O . ASP A 1 78 ? -4.590 -15.013 22.574 1.00 85.12 78 ASP A O 1
ATOM 634 N N . LEU A 1 79 ? -6.484 -16.185 22.784 1.00 91.44 79 LEU A N 1
ATOM 635 C CA . LEU A 1 79 ? -7.360 -15.146 22.236 1.00 91.44 79 LEU A CA 1
ATOM 636 C C . LEU A 1 79 ? -7.959 -14.359 23.401 1.00 91.44 79 LEU A C 1
ATOM 638 O O . LEU A 1 79 ? -8.678 -14.926 24.225 1.00 91.44 79 LEU A O 1
ATOM 642 N N . VAL A 1 80 ? -7.672 -13.062 23.477 1.00 97.06 80 VAL A N 1
ATOM 643 C CA . VAL A 1 80 ? -8.074 -12.216 24.605 1.00 97.06 80 VAL A CA 1
ATOM 644 C C . VAL A 1 80 ? -9.133 -11.218 24.160 1.00 97.06 80 VAL A C 1
ATOM 646 O O . VAL A 1 80 ? -8.940 -10.515 23.175 1.00 97.06 80 VAL A O 1
ATOM 649 N N . LEU A 1 81 ? -10.227 -11.106 24.910 1.00 98.12 81 LEU A N 1
ATOM 650 C CA . LEU A 1 81 ? -11.252 -10.082 24.723 1.00 98.12 81 LEU A CA 1
ATOM 651 C C . LEU A 1 81 ? -11.363 -9.212 25.979 1.00 98.12 81 LEU A C 1
ATOM 653 O O . LEU A 1 81 ? -11.460 -9.707 27.097 1.00 98.12 81 LEU A O 1
ATOM 657 N N . PHE A 1 82 ? -11.350 -7.900 25.802 1.00 98.25 82 PHE A N 1
ATOM 658 C CA . PHE A 1 82 ? -11.606 -6.916 26.837 1.00 98.25 82 PHE A CA 1
ATOM 659 C C . PHE A 1 82 ? -12.833 -6.099 26.456 1.00 98.25 82 PHE A C 1
ATOM 661 O O . PHE A 1 82 ? -12.864 -5.476 25.397 1.00 98.25 82 PHE A O 1
ATOM 668 N N . PHE A 1 83 ? -13.830 -6.096 27.330 1.00 97.88 83 PHE A N 1
ATOM 669 C CA . PHE A 1 83 ? -15.041 -5.314 27.171 1.00 97.88 83 PHE A CA 1
ATOM 670 C C . PHE A 1 83 ? -15.184 -4.312 28.310 1.00 97.88 83 PHE A C 1
ATOM 672 O O . PHE A 1 83 ? -15.010 -4.661 29.482 1.00 97.88 83 PHE A O 1
ATOM 679 N N . PHE A 1 84 ? -15.547 -3.080 27.967 1.00 95.38 84 PHE A N 1
ATOM 680 C CA . PHE A 1 84 ? -15.923 -2.066 28.941 1.00 95.38 84 PHE A CA 1
ATOM 681 C C . PHE A 1 84 ? -17.201 -1.354 28.507 1.00 95.38 84 PHE A C 1
ATOM 683 O O . PHE A 1 84 ? -17.231 -0.783 27.421 1.00 95.38 84 PHE A O 1
ATOM 690 N N . ALA A 1 85 ? -18.205 -1.336 29.385 1.00 91.12 85 ALA A N 1
ATOM 691 C CA . ALA A 1 85 ? -19.389 -0.494 29.266 1.00 91.12 85 ALA A CA 1
ATOM 692 C C . ALA A 1 85 ? -19.428 0.520 30.410 1.00 91.12 85 ALA A C 1
ATOM 694 O O . ALA A 1 85 ? -19.325 0.146 31.584 1.00 91.12 85 ALA A O 1
ATOM 695 N N . GLY A 1 86 ? -19.591 1.801 30.088 1.00 86.50 86 GLY A N 1
ATOM 696 C CA . GLY A 1 86 ? -19.670 2.852 31.098 1.00 86.50 86 GLY A CA 1
ATOM 697 C C . GLY A 1 86 ? -19.230 4.220 30.600 1.00 86.50 86 GLY A C 1
ATOM 698 O O . GLY A 1 86 ? -19.274 4.530 29.412 1.00 86.50 86 GLY A O 1
ATOM 699 N N . LEU A 1 87 ? -18.800 5.069 31.531 1.00 83.19 87 LEU A N 1
ATOM 700 C CA . LEU A 1 87 ? -18.259 6.378 31.189 1.00 83.19 87 LEU A CA 1
ATOM 701 C C . LEU A 1 87 ? -16.865 6.259 30.563 1.00 83.19 87 LEU A C 1
ATOM 703 O O . LEU A 1 87 ? -15.953 5.655 31.134 1.00 83.19 87 LEU A O 1
ATOM 707 N N . GLY A 1 88 ? -16.707 6.895 29.407 1.00 81.44 88 GLY A N 1
ATOM 708 C CA . GLY A 1 88 ? -15.440 7.085 28.713 1.00 81.44 88 GLY A CA 1
ATOM 709 C C . GLY A 1 88 ? -15.138 8.572 28.576 1.00 81.44 88 GLY A C 1
ATOM 710 O O . GLY A 1 88 ? -16.054 9.390 28.497 1.00 81.44 88 GLY A O 1
ATOM 711 N N . CYS A 1 89 ? -13.855 8.922 28.581 1.00 76.94 89 CYS A N 1
ATOM 712 C CA . CYS A 1 89 ? -13.376 10.267 28.273 1.00 76.94 89 CYS A CA 1
ATOM 713 C C . CYS A 1 89 ? -12.249 10.179 27.255 1.00 76.94 89 CYS A C 1
ATOM 715 O O . CYS A 1 89 ? -11.376 9.316 27.376 1.00 76.94 89 CYS A O 1
ATOM 717 N N . GLN A 1 90 ? -12.204 11.128 26.326 1.00 75.75 90 GLN A N 1
ATOM 718 C CA . GLN A 1 90 ? -11.021 11.373 25.510 1.00 75.75 90 GLN A CA 1
ATOM 719 C C . GLN A 1 90 ? -10.333 12.657 25.993 1.00 75.75 90 GLN A C 1
ATOM 721 O O . GLN A 1 90 ? -11.005 13.631 26.316 1.00 75.75 90 GLN A O 1
ATOM 726 N N . TRP A 1 91 ? -9.005 12.644 26.119 1.00 72.00 91 TRP A N 1
ATOM 727 C CA . TRP A 1 91 ? -8.212 13.840 26.431 1.00 72.00 91 TRP A CA 1
ATOM 728 C C . TRP A 1 91 ? -6.782 13.676 25.923 1.00 72.00 91 TRP A C 1
ATOM 730 O O . TRP A 1 91 ? -6.180 12.623 26.137 1.00 72.00 91 TRP A O 1
ATOM 740 N N . SER A 1 92 ? -6.235 14.705 25.265 1.00 69.62 92 SER A N 1
ATOM 741 C CA . SER A 1 92 ? -4.864 14.697 24.725 1.00 69.62 92 SER A CA 1
ATOM 742 C C . SER A 1 92 ? -4.558 13.421 23.920 1.00 69.62 92 SER A C 1
ATOM 744 O O . SER A 1 92 ? -3.554 12.744 24.137 1.00 69.62 92 SER A O 1
ATOM 746 N N . HIS A 1 93 ? -5.489 13.042 23.034 1.00 70.12 93 HIS A N 1
ATOM 747 C CA . HIS A 1 93 ? -5.394 11.860 22.159 1.00 70.12 93 HIS A CA 1
ATOM 748 C C . HIS A 1 93 ? -5.420 10.488 22.866 1.00 70.12 93 HIS A C 1
ATOM 750 O O . HIS A 1 93 ? -5.264 9.443 22.234 1.00 70.12 93 HIS A O 1
ATOM 756 N N . LEU A 1 94 ? -5.662 10.458 24.177 1.00 77.75 94 LEU A N 1
ATOM 757 C CA . LEU A 1 94 ? -5.792 9.237 24.967 1.00 77.75 94 LEU A CA 1
ATOM 758 C C . LEU A 1 94 ? -7.256 8.961 25.304 1.00 77.75 94 LEU A C 1
ATOM 760 O O . LEU A 1 94 ? -8.050 9.881 25.490 1.00 77.75 94 LEU A O 1
ATOM 764 N N . ASN A 1 95 ? -7.601 7.676 25.405 1.00 84.62 95 ASN A N 1
ATOM 765 C CA . ASN A 1 95 ? -8.929 7.226 25.814 1.00 84.62 95 ASN A CA 1
ATOM 766 C C . ASN A 1 95 ? -8.856 6.652 27.227 1.00 84.62 95 ASN A C 1
ATOM 768 O O . ASN A 1 95 ? -8.012 5.798 27.528 1.00 84.62 95 ASN A O 1
ATOM 772 N N . PHE A 1 96 ? -9.750 7.128 28.080 1.00 88.44 96 PHE A N 1
ATOM 773 C CA . PHE A 1 96 ? -9.794 6.813 29.493 1.00 88.44 96 PHE A CA 1
ATOM 774 C C . PHE A 1 96 ? -11.119 6.149 29.846 1.00 88.44 96 PHE A C 1
ATOM 776 O O . PHE A 1 96 ? -12.189 6.675 29.544 1.00 88.44 96 PHE A O 1
ATOM 783 N N . LEU A 1 97 ? -11.038 5.006 30.521 1.00 90.88 97 LEU A N 1
ATOM 784 C CA . LEU A 1 97 ? -12.182 4.313 31.102 1.00 90.88 97 LEU A CA 1
ATOM 785 C C . LEU A 1 97 ? -12.379 4.855 32.513 1.00 90.88 97 LEU A C 1
ATOM 787 O O . LEU A 1 97 ? -11.433 4.848 33.311 1.00 90.88 97 LEU A O 1
ATOM 791 N N . VAL A 1 98 ? -13.581 5.335 32.817 1.00 88.94 98 VAL A N 1
ATOM 792 C CA . VAL A 1 98 ? -13.887 5.992 34.089 1.00 88.94 98 VAL A CA 1
ATOM 793 C C . VAL A 1 98 ? -14.445 4.961 35.082 1.00 88.94 98 VAL A C 1
ATOM 795 O O . VAL A 1 98 ? -15.523 4.398 34.866 1.00 88.94 98 VAL A O 1
ATOM 798 N N . PRO A 1 99 ? -13.727 4.672 36.181 1.00 90.62 99 PRO A N 1
ATOM 799 C CA . PRO A 1 99 ? -14.238 3.843 37.262 1.00 90.62 99 PRO A CA 1
ATOM 800 C C . PRO A 1 99 ? -15.331 4.566 38.048 1.00 90.62 99 PRO A C 1
ATOM 802 O O . PRO A 1 99 ? -15.446 5.789 38.004 1.00 90.62 99 PRO A O 1
ATOM 805 N N . VAL A 1 100 ? -16.076 3.815 38.853 1.00 87.62 100 VAL A N 1
ATOM 806 C CA . VAL A 1 100 ? -17.049 4.398 39.779 1.00 87.62 100 VAL A CA 1
ATOM 807 C C . VAL A 1 100 ? -16.329 5.230 40.847 1.00 87.62 100 VAL A C 1
ATOM 809 O O . VAL A 1 100 ? -15.336 4.789 41.436 1.00 87.62 100 VAL A O 1
ATOM 812 N N . HIS A 1 101 ? -16.827 6.440 41.095 1.00 79.19 101 HIS A N 1
ATOM 813 C CA . HIS A 1 101 ? -16.279 7.377 42.071 1.00 79.19 101 HIS A CA 1
ATOM 814 C C . HIS A 1 101 ? -17.381 8.254 42.684 1.00 79.19 101 HIS A C 1
ATOM 816 O O . HIS A 1 101 ? -18.386 8.535 42.030 1.00 79.19 101 HIS A O 1
ATOM 822 N N . ASP A 1 102 ? -17.156 8.746 43.902 1.00 73.81 102 ASP A N 1
ATOM 823 C CA . ASP A 1 102 ? -18.123 9.603 44.605 1.00 73.81 102 ASP A CA 1
ATOM 824 C C . ASP A 1 102 ? -18.114 11.055 44.082 1.00 73.81 102 ASP A C 1
ATOM 826 O O . ASP A 1 102 ? -19.159 11.695 44.000 1.00 73.81 102 ASP A O 1
ATOM 830 N N . ASP A 1 103 ? -16.950 11.553 43.640 1.00 73.12 103 ASP A N 1
ATOM 831 C CA . ASP A 1 103 ? -16.772 12.932 43.160 1.00 73.12 103 ASP A CA 1
ATOM 832 C C . ASP A 1 103 ? -16.574 13.005 41.639 1.00 73.12 103 ASP A C 1
ATOM 834 O O . ASP A 1 103 ? -15.713 12.292 41.122 1.00 73.12 103 ASP A O 1
ATOM 838 N N . PRO A 1 104 ? -17.251 13.907 40.905 1.00 71.31 104 PRO A N 1
ATOM 839 C CA . PRO A 1 104 ? -17.101 14.021 39.453 1.00 71.31 104 PRO A CA 1
ATOM 840 C C . PRO A 1 104 ? -15.680 14.432 39.027 1.00 71.31 104 PRO A C 1
ATOM 842 O O . PRO A 1 104 ? -15.024 15.226 39.703 1.00 71.31 104 PRO A O 1
ATOM 845 N N . ILE A 1 105 ? -15.232 13.924 37.873 1.00 75.31 105 ILE A N 1
ATOM 846 C CA . ILE A 1 105 ? -13.976 14.317 37.211 1.00 75.31 105 ILE A CA 1
ATOM 847 C C . ILE A 1 105 ? -14.124 15.749 36.685 1.00 75.31 105 ILE A C 1
ATOM 849 O O . ILE A 1 105 ? -15.020 16.017 35.886 1.00 75.31 105 ILE A O 1
ATOM 853 N N . LYS A 1 106 ? -13.263 16.675 37.130 1.00 76.06 106 LYS A N 1
ATOM 854 C CA . LYS A 1 106 ? -13.337 18.097 36.733 1.00 76.06 106 LYS A CA 1
ATOM 855 C C . LYS A 1 106 ? -12.044 18.646 36.138 1.00 76.06 106 LYS A C 1
ATOM 857 O O . LYS A 1 106 ? -12.081 19.683 35.479 1.00 76.06 106 LYS A O 1
ATOM 862 N N . THR A 1 107 ? -10.909 18.003 36.399 1.00 77.31 107 THR A N 1
ATOM 863 C CA . THR A 1 107 ? -9.580 18.510 36.035 1.00 77.31 107 THR A CA 1
ATOM 864 C C . THR A 1 107 ? -8.772 17.484 35.238 1.00 77.31 107 THR A C 1
ATOM 866 O O . THR A 1 107 ? -9.043 16.286 35.299 1.00 77.31 107 THR A O 1
ATOM 869 N N . ASN A 1 108 ? -7.731 17.936 34.530 1.00 73.94 108 ASN A N 1
ATOM 870 C CA . ASN A 1 108 ? -6.794 17.033 33.841 1.00 73.94 108 ASN A CA 1
ATOM 871 C C . ASN A 1 108 ? -6.075 16.102 34.831 1.00 73.94 108 ASN A C 1
ATOM 873 O O . ASN A 1 108 ? -5.865 14.927 34.550 1.00 73.94 108 ASN A O 1
ATOM 877 N N . THR A 1 109 ? -5.763 16.601 36.030 1.00 76.75 109 THR A N 1
ATOM 878 C CA . THR A 1 109 ? -5.181 15.792 37.106 1.00 76.75 109 THR A CA 1
ATOM 879 C C . THR A 1 109 ? -6.144 14.691 37.562 1.00 76.75 109 THR A C 1
ATOM 881 O O . THR A 1 109 ? -5.720 13.562 37.791 1.00 76.75 109 THR A O 1
ATOM 884 N N . ASP A 1 110 ? -7.452 14.959 37.638 1.00 80.38 110 ASP A N 1
ATOM 885 C CA . ASP A 1 110 ? -8.427 13.902 37.939 1.00 80.38 110 ASP A CA 1
ATOM 886 C C . ASP A 1 110 ? -8.397 12.787 36.884 1.00 80.38 110 ASP A C 1
ATOM 888 O O . ASP A 1 110 ? -8.441 11.612 37.247 1.00 80.38 110 ASP A O 1
ATOM 892 N N . LEU A 1 111 ? -8.277 13.133 35.595 1.00 78.69 111 LEU A N 1
ATOM 893 C CA . LEU A 1 111 ? -8.171 12.143 34.520 1.00 78.69 111 LEU A CA 1
ATOM 894 C C . LEU A 1 111 ? -6.935 11.255 34.706 1.00 78.69 111 LEU A C 1
ATOM 896 O O . LEU A 1 111 ? -7.070 10.034 34.756 1.00 78.69 111 LEU A O 1
ATOM 900 N N . GLU A 1 112 ? -5.751 11.836 34.892 1.00 77.50 112 GLU A N 1
ATOM 901 C CA . GLU A 1 112 ? -4.499 11.074 35.015 1.00 77.50 112 GLU A CA 1
ATOM 902 C C . GLU A 1 112 ? -4.483 10.108 36.210 1.00 77.50 112 GLU A C 1
ATOM 904 O O . GLU A 1 112 ? -4.017 8.971 36.093 1.00 77.50 112 GLU A O 1
ATOM 909 N N . TYR A 1 113 ? -4.997 10.539 37.366 1.00 81.12 113 TYR A N 1
ATOM 910 C CA . TYR A 1 113 ? -4.851 9.782 38.613 1.00 81.12 113 TYR A CA 1
ATOM 911 C C . TYR A 1 113 ? -6.052 8.896 38.955 1.00 81.12 113 TYR A C 1
ATOM 913 O O . TYR A 1 113 ? -5.904 7.966 39.753 1.00 81.12 113 TYR A O 1
ATOM 921 N N . ARG A 1 114 ? -7.234 9.155 38.380 1.00 85.31 114 ARG A N 1
ATOM 922 C CA . ARG A 1 114 ? -8.490 8.496 38.788 1.00 85.31 114 ARG A CA 1
ATOM 923 C C . ARG A 1 114 ? -9.144 7.673 37.681 1.00 85.31 114 ARG A C 1
ATOM 925 O O . ARG A 1 114 ? -10.158 7.029 37.946 1.00 85.31 114 ARG A O 1
ATOM 932 N N . THR A 1 115 ? -8.562 7.629 36.482 1.00 90.12 115 THR A N 1
ATOM 933 C CA . THR A 1 115 ? -9.084 6.844 35.351 1.00 90.12 115 THR A CA 1
ATOM 934 C C . THR A 1 115 ? -8.093 5.802 34.837 1.00 90.12 115 THR A C 1
ATOM 936 O O . THR A 1 115 ? -6.914 5.792 35.195 1.00 90.12 115 THR A O 1
ATOM 939 N N . ILE A 1 116 ? -8.579 4.870 34.017 1.00 92.50 116 ILE A N 1
ATOM 940 C CA . ILE A 1 116 ? -7.753 3.836 33.394 1.00 92.50 116 ILE A CA 1
ATOM 941 C C . ILE A 1 116 ? -7.465 4.221 31.946 1.00 92.50 116 ILE A C 1
ATOM 943 O O . ILE A 1 116 ? -8.375 4.283 31.127 1.00 92.50 116 ILE A O 1
ATOM 947 N N . ASN A 1 117 ? -6.191 4.411 31.609 1.00 91.75 117 ASN A N 1
ATOM 948 C CA . ASN A 1 117 ? -5.761 4.586 30.224 1.00 91.75 117 ASN A CA 1
ATOM 949 C C . ASN A 1 117 ? -5.962 3.272 29.440 1.00 91.75 117 ASN A C 1
ATOM 951 O O . ASN A 1 117 ? -5.343 2.243 29.746 1.00 91.75 117 ASN A O 1
ATOM 955 N N . ALA A 1 118 ? -6.839 3.308 28.437 1.00 91.94 118 ALA A N 1
ATOM 956 C CA . ALA A 1 118 ? -7.218 2.140 27.653 1.00 91.94 118 ALA A CA 1
ATOM 957 C C . ALA A 1 118 ? -6.080 1.656 26.735 1.00 91.94 118 ALA A C 1
ATOM 959 O O . ALA A 1 118 ? -5.834 0.452 26.662 1.00 91.94 118 ALA A O 1
ATOM 960 N N . GLN A 1 119 ? -5.314 2.573 26.131 1.00 90.88 119 GLN A N 1
ATOM 961 C CA . GLN A 1 119 ? -4.135 2.252 25.313 1.00 90.88 119 GLN A CA 1
ATOM 962 C C . GLN A 1 119 ? -3.070 1.513 26.135 1.00 90.88 119 GLN A C 1
ATOM 964 O O . GLN A 1 119 ? -2.617 0.433 25.763 1.00 90.88 119 GLN A O 1
ATOM 969 N N . ALA A 1 120 ? -2.743 2.039 27.317 1.00 90.94 120 ALA A N 1
ATOM 970 C CA . ALA A 1 120 ? -1.779 1.407 28.217 1.00 90.94 120 ALA A CA 1
ATOM 971 C C . ALA A 1 120 ? -2.268 0.046 28.749 1.00 90.94 120 ALA A C 1
ATOM 973 O O . ALA A 1 120 ? -1.466 -0.793 29.161 1.00 90.94 120 ALA A O 1
ATOM 974 N N . THR A 1 121 ? -3.584 -0.180 28.785 1.00 95.00 121 THR A N 1
ATOM 975 C CA . THR A 1 121 ? -4.164 -1.482 29.143 1.00 95.00 121 THR A CA 1
ATOM 976 C C . THR A 1 121 ? -4.002 -2.487 28.004 1.00 95.00 121 THR A C 1
ATOM 978 O O . THR A 1 121 ? -3.563 -3.610 28.255 1.00 95.00 121 THR A O 1
ATOM 981 N N . LEU A 1 122 ? -4.266 -2.072 26.762 1.00 93.69 122 LEU A N 1
ATOM 982 C CA . LEU A 1 122 ? -4.039 -2.884 25.566 1.00 93.69 122 LEU A CA 1
ATOM 983 C C . LEU A 1 122 ? -2.576 -3.338 25.467 1.00 93.69 122 LEU A C 1
ATOM 985 O O . LEU A 1 122 ? -2.301 -4.531 25.364 1.00 93.69 122 LEU A O 1
ATOM 989 N N . GLU A 1 123 ? -1.630 -2.408 25.592 1.00 90.69 123 GLU A N 1
ATOM 990 C CA . GLU A 1 123 ? -0.191 -2.699 25.525 1.00 90.69 123 GLU A CA 1
ATOM 991 C C . GLU A 1 123 ? 0.265 -3.685 26.611 1.00 90.69 123 GLU A C 1
ATOM 993 O O . GLU A 1 123 ? 1.083 -4.573 26.357 1.00 90.69 123 GLU A O 1
ATOM 998 N N . LYS A 1 124 ? -0.313 -3.597 27.817 1.00 93.00 124 LYS A N 1
ATOM 999 C CA . LYS A 1 124 ? -0.053 -4.569 28.887 1.00 93.00 124 LYS A CA 1
ATOM 1000 C C . LYS A 1 124 ? -0.534 -5.962 28.513 1.00 93.00 124 LYS A C 1
ATOM 1002 O O . LYS A 1 124 ? 0.223 -6.911 28.698 1.00 93.00 124 LYS A O 1
ATOM 1007 N N . PHE A 1 125 ? -1.747 -6.112 27.982 1.00 95.25 125 PHE A N 1
ATOM 1008 C CA . PHE A 1 125 ? -2.236 -7.428 27.551 1.00 95.25 125 PHE A CA 1
ATOM 1009 C C . PHE A 1 125 ? -1.368 -8.002 26.429 1.00 95.25 125 PHE A C 1
ATOM 1011 O O . PHE A 1 125 ? -0.984 -9.168 26.486 1.00 95.25 125 PHE A O 1
ATOM 1018 N N . MET A 1 126 ? -0.952 -7.163 25.483 1.00 87.12 126 MET A N 1
ATOM 1019 C CA . MET A 1 126 ? -0.059 -7.555 24.393 1.00 87.12 126 MET A CA 1
ATOM 1020 C C . MET A 1 126 ? 1.330 -8.001 24.866 1.00 87.12 126 MET A C 1
ATOM 1022 O O . MET A 1 126 ? 1.927 -8.888 24.257 1.00 87.12 126 MET A O 1
ATOM 1026 N N . SER A 1 127 ? 1.833 -7.476 25.991 1.00 89.25 127 SER A N 1
ATOM 1027 C CA . SER A 1 127 ? 3.124 -7.897 26.560 1.00 89.25 127 SER A CA 1
ATOM 1028 C C . SER A 1 127 ? 3.186 -9.391 26.928 1.00 89.25 127 SER A C 1
ATOM 1030 O O . SER A 1 127 ? 4.273 -9.969 26.998 1.00 89.25 127 SER A O 1
ATOM 1032 N N . ARG A 1 128 ? 2.026 -10.046 27.092 1.00 89.12 128 ARG A N 1
ATOM 1033 C CA . ARG A 1 128 ? 1.897 -11.491 27.350 1.00 89.12 128 ARG A CA 1
ATOM 1034 C C . ARG A 1 128 ? 1.941 -12.359 26.084 1.00 89.12 128 ARG A C 1
ATOM 1036 O O . ARG A 1 128 ? 1.906 -13.580 26.196 1.00 89.12 128 ARG A O 1
ATOM 1043 N N . ARG A 1 129 ? 2.079 -11.745 24.901 1.00 81.81 129 ARG A N 1
ATOM 1044 C CA . ARG A 1 129 ? 2.112 -12.392 23.573 1.00 81.81 129 ARG A CA 1
ATOM 1045 C C . ARG A 1 129 ? 0.876 -13.260 23.247 1.00 81.81 129 ARG A C 1
ATOM 1047 O O . ARG A 1 129 ? 1.041 -14.401 22.804 1.00 81.81 129 ARG A O 1
ATOM 1054 N N . PRO A 1 130 ? -0.355 -12.763 23.470 1.00 83.12 130 PRO A N 1
ATOM 1055 C CA . PRO A 1 130 ? -1.563 -13.446 23.015 1.00 83.12 130 PRO A CA 1
ATOM 1056 C C . PRO A 1 130 ? -1.596 -13.559 21.483 1.00 83.12 130 PRO A C 1
ATOM 1058 O O . PRO A 1 130 ? -0.913 -12.828 20.771 1.00 83.12 130 PRO A O 1
ATOM 1061 N N . SER A 1 131 ? -2.416 -14.478 20.985 1.00 81.50 131 SER A N 1
ATOM 1062 C CA . SER A 1 131 ? -2.692 -14.670 19.560 1.00 81.50 131 SER A CA 1
ATOM 1063 C C . SER A 1 131 ? -3.425 -13.489 18.926 1.00 81.50 131 SER A C 1
ATOM 1065 O O . SER A 1 131 ? -3.214 -13.217 17.744 1.00 81.50 131 SER A O 1
ATOM 1067 N N . ALA A 1 132 ? -4.318 -12.855 19.685 1.00 89.50 132 ALA A N 1
ATOM 1068 C CA . ALA A 1 132 ? -4.951 -11.586 19.352 1.00 89.50 132 ALA A CA 1
ATOM 1069 C C . ALA A 1 132 ? -5.586 -10.971 20.608 1.00 89.50 132 ALA A C 1
ATOM 1071 O O . ALA A 1 132 ? -5.937 -11.695 21.547 1.00 89.50 132 ALA A O 1
ATOM 1072 N N . VAL A 1 133 ? -5.759 -9.648 20.608 1.00 95.56 133 VAL A N 1
ATOM 1073 C CA . VAL A 1 133 ? -6.450 -8.905 21.672 1.00 95.56 133 VAL A CA 1
ATOM 1074 C C . VAL A 1 133 ? -7.565 -8.047 21.087 1.00 95.56 133 VAL A C 1
ATOM 1076 O O . VAL A 1 133 ? -7.321 -7.168 20.269 1.00 95.56 133 VAL A O 1
ATOM 1079 N N . ILE A 1 134 ? -8.794 -8.268 21.537 1.00 96.88 134 ILE A N 1
ATOM 1080 C CA . ILE A 1 134 ? -9.994 -7.584 21.057 1.00 96.88 134 ILE A CA 1
ATOM 1081 C C . ILE A 1 134 ? -10.494 -6.648 22.158 1.00 96.88 134 ILE A C 1
ATOM 1083 O O . ILE A 1 134 ? -10.839 -7.111 23.237 1.00 96.88 134 ILE A O 1
ATOM 1087 N N . PHE A 1 135 ? -10.532 -5.344 21.909 1.00 96.06 135 PHE A N 1
ATOM 1088 C CA . PHE A 1 135 ? -11.103 -4.320 22.782 1.00 96.06 135 PHE A CA 1
ATOM 1089 C C . PHE A 1 135 ? -12.449 -3.878 22.220 1.00 96.06 135 PHE A C 1
ATOM 1091 O O . PHE A 1 135 ? -12.515 -3.355 21.113 1.00 96.06 135 PHE A O 1
ATOM 1098 N N . LEU A 1 136 ? -13.510 -4.058 22.996 1.00 95.31 136 LEU A N 1
ATOM 1099 C CA . LEU A 1 136 ? -14.857 -3.597 22.674 1.00 95.31 136 LEU A CA 1
ATOM 1100 C C . LEU A 1 136 ? -15.267 -2.568 23.734 1.00 95.31 136 LEU A C 1
ATOM 1102 O O . LEU A 1 136 ? -15.362 -2.893 24.918 1.00 95.31 136 LEU A O 1
ATOM 1106 N N . LEU A 1 137 ? -15.438 -1.314 23.326 1.00 92.44 137 LEU A N 1
ATOM 1107 C CA . LEU A 1 137 ? -15.629 -0.176 24.222 1.00 92.44 137 LEU A CA 1
ATOM 1108 C C . LEU A 1 137 ? -16.994 0.468 23.974 1.00 92.44 137 LEU A C 1
ATOM 1110 O O . LEU A 1 137 ? -17.189 1.204 23.006 1.00 92.44 137 LEU A O 1
ATOM 1114 N N . ASP A 1 138 ? -17.929 0.199 24.880 1.00 89.19 138 ASP A N 1
ATOM 1115 C CA . ASP A 1 138 ? -19.267 0.779 24.894 1.00 89.19 138 ASP A CA 1
ATOM 1116 C C . ASP A 1 138 ? -19.323 1.981 25.845 1.00 89.19 138 ASP A C 1
ATOM 1118 O O . ASP A 1 138 ? -19.795 1.925 26.985 1.00 89.19 138 ASP A O 1
ATOM 1122 N N . CYS A 1 139 ? -18.711 3.074 25.399 1.00 80.88 139 CYS A N 1
ATOM 1123 C CA . CYS A 1 139 ? -18.614 4.307 26.161 1.00 80.88 139 CYS A CA 1
ATOM 1124 C C . CYS A 1 139 ? -18.623 5.530 25.240 1.00 80.88 139 CYS A C 1
ATOM 1126 O O . CYS A 1 139 ? -18.116 5.475 24.120 1.00 80.88 139 CYS A O 1
ATOM 1128 N N . CYS A 1 140 ? -19.140 6.658 25.735 1.00 68.75 140 CYS A N 1
ATOM 1129 C CA . CYS A 1 140 ? -19.066 7.934 25.018 1.00 68.75 140 CYS A CA 1
ATOM 1130 C C . CYS A 1 140 ? -17.606 8.376 24.816 1.00 68.75 140 CYS A C 1
ATOM 1132 O O . CYS A 1 140 ? -16.741 8.078 25.645 1.00 68.75 140 CYS A O 1
ATOM 1134 N N . ARG A 1 141 ? -17.346 9.160 23.763 1.00 67.38 141 ARG A N 1
ATOM 1135 C CA . ARG A 1 141 ? -16.013 9.713 23.451 1.00 67.38 141 ARG A CA 1
ATOM 1136 C C . ARG A 1 141 ? -15.933 11.233 23.638 1.00 67.38 141 ARG A C 1
ATOM 1138 O O . ARG A 1 141 ? -15.216 11.909 22.910 1.00 67.38 141 ARG A O 1
ATOM 1145 N N . ASN A 1 142 ? -16.653 11.772 24.622 1.00 63.88 142 ASN A N 1
ATOM 1146 C CA . ASN A 1 142 ? -16.688 13.212 24.892 1.00 63.88 142 ASN A CA 1
ATOM 1147 C C . ASN A 1 142 ? -15.603 13.628 25.897 1.00 63.88 142 ASN A C 1
ATOM 1149 O O . ASN A 1 142 ? -15.298 12.893 26.837 1.00 63.88 142 ASN A O 1
ATOM 1153 N N . SER A 1 143 ? -15.063 14.837 25.743 1.00 57.62 143 SER A N 1
ATOM 1154 C CA . SER A 1 143 ? -14.132 15.436 26.709 1.00 57.62 143 SER A CA 1
ATOM 1155 C C . SER A 1 143 ? -14.890 16.068 27.885 1.00 57.62 143 SER A C 1
ATOM 1157 O O . SER A 1 143 ? -15.725 16.951 27.693 1.00 57.62 143 SER A O 1
ATOM 1159 N N . PHE A 1 144 ? -14.584 15.664 29.125 1.00 54.22 144 PHE A N 1
ATOM 1160 C CA . PHE A 1 144 ? -15.170 16.267 30.340 1.00 54.22 144 PHE A CA 1
ATOM 1161 C C . PHE A 1 144 ? -14.511 17.598 30.751 1.00 54.22 144 PHE A C 1
ATOM 1163 O O . PHE A 1 144 ? -15.030 18.304 31.617 1.00 54.22 144 PHE A O 1
ATOM 1170 N N . VAL A 1 145 ? -13.377 17.958 30.139 1.00 54.06 145 VAL A N 1
ATOM 1171 C CA . VAL A 1 145 ? -12.603 19.169 30.450 1.00 54.06 145 VAL A CA 1
ATOM 1172 C C . VAL A 1 145 ? -12.617 20.120 29.251 1.00 54.06 145 VAL A C 1
ATOM 1174 O O . VAL A 1 145 ? -12.456 19.688 28.113 1.00 54.06 145 VAL A O 1
ATOM 1177 N N . ARG A 1 146 ? -12.817 21.426 29.497 1.00 45.28 146 ARG A N 1
ATOM 1178 C CA . ARG A 1 146 ? -12.778 22.462 28.449 1.00 45.28 146 ARG A CA 1
ATOM 1179 C C . ARG A 1 146 ? -11.366 22.583 27.879 1.00 45.28 146 ARG A C 1
ATOM 1181 O O . ARG A 1 146 ? -10.464 23.044 28.575 1.00 45.28 146 ARG A O 1
ATOM 1188 N N . GLU A 1 147 ? -11.204 22.230 26.612 1.00 48.47 147 GLU A N 1
ATOM 1189 C CA . GLU A 1 147 ? -9.970 22.467 25.866 1.00 48.47 147 GLU A CA 1
ATOM 1190 C C . GLU A 1 147 ? -9.877 23.936 25.427 1.00 48.47 147 GLU A C 1
ATOM 1192 O O . GLU A 1 147 ? -10.835 24.528 24.924 1.00 48.47 147 GLU A O 1
ATOM 1197 N N . SER A 1 148 ? -8.709 24.547 25.628 1.00 36.81 148 SER A N 1
ATOM 1198 C CA . SER A 1 148 ? -8.361 25.818 24.999 1.00 36.81 148 SER A CA 1
ATOM 1199 C C . SER A 1 148 ? -7.805 25.549 23.596 1.00 36.81 148 SER A C 1
ATOM 1201 O O . SER A 1 148 ? -6.750 24.933 23.472 1.00 36.81 148 SER A O 1
ATOM 1203 N N . SER A 1 149 ? -8.488 26.093 22.581 1.00 37.41 149 SER A N 1
ATOM 1204 C CA . SER A 1 149 ? -8.099 26.271 21.164 1.00 37.41 149 SER A CA 1
ATOM 1205 C C . SER A 1 149 ? -7.982 25.047 20.227 1.00 37.41 149 SER A C 1
ATOM 1207 O O . SER A 1 149 ? -7.084 24.229 20.355 1.00 37.41 149 SER A O 1
ATOM 1209 N N . ASN A 1 150 ? -8.844 25.060 19.194 1.00 38.38 150 ASN A N 1
ATOM 1210 C CA . ASN A 1 150 ? -8.685 24.615 17.793 1.00 38.38 150 ASN A CA 1
ATOM 1211 C C . ASN A 1 150 ? -7.712 23.468 17.461 1.00 38.38 150 ASN A C 1
ATOM 1213 O O . ASN A 1 150 ? -6.869 23.609 16.572 1.00 38.38 150 ASN A O 1
ATOM 1217 N N . SER A 1 151 ? -7.883 22.296 18.059 1.00 37.19 151 SER A N 1
ATOM 1218 C CA . SER A 1 151 ? -7.308 21.065 17.515 1.00 37.19 151 SER A CA 1
ATOM 1219 C C . SER A 1 151 ? -8.420 20.167 16.978 1.00 37.19 151 SER A C 1
ATOM 1221 O O . SER A 1 151 ? -9.006 19.379 17.712 1.00 37.19 151 SER A O 1
ATOM 1223 N N . ASN A 1 152 ? -8.681 20.252 15.671 1.00 36.03 152 ASN A N 1
ATOM 1224 C CA . ASN A 1 152 ? -9.520 19.302 14.921 1.00 36.03 152 ASN A CA 1
ATOM 1225 C C . ASN A 1 152 ? -8.795 17.952 14.699 1.00 36.03 152 ASN A C 1
ATOM 1227 O O . ASN A 1 152 ? -8.949 17.313 13.662 1.00 36.03 152 ASN A O 1
ATOM 1231 N N . ASP A 1 153 ? -7.946 17.541 15.640 1.00 40.19 153 ASP A N 1
ATOM 1232 C CA . ASP A 1 153 ? -7.019 16.418 15.501 1.00 40.19 153 ASP A CA 1
ATOM 1233 C C . ASP A 1 153 ? -7.582 15.209 16.269 1.00 40.19 153 ASP A C 1
ATOM 1235 O O . ASP A 1 153 ? -7.269 14.955 17.435 1.00 40.19 153 ASP A O 1
ATOM 1239 N N . LEU A 1 154 ? -8.529 14.518 15.630 1.00 44.28 154 LEU A N 1
ATOM 1240 C CA . LEU A 1 154 ? -9.337 13.435 16.204 1.00 44.28 154 LEU A CA 1
ATOM 1241 C C . LEU A 1 154 ? -8.561 12.103 16.268 1.00 44.28 154 LEU A C 1
ATOM 1243 O O . LEU A 1 154 ? -8.935 11.129 15.620 1.00 44.28 154 LEU A O 1
ATOM 1247 N N . SER A 1 155 ? -7.477 12.015 17.044 1.00 47.31 155 SER A N 1
ATOM 1248 C CA . SER A 1 155 ? -6.744 10.747 17.226 1.00 47.31 155 SER A CA 1
ATOM 1249 C C . SER A 1 155 ? -7.213 9.964 18.464 1.00 47.31 155 SER A C 1
ATOM 1251 O O . SER A 1 155 ? -7.137 10.431 19.602 1.00 47.31 155 SER A O 1
ATOM 1253 N N . GLY A 1 156 ? -7.776 8.774 18.207 1.00 61.47 156 GLY A N 1
ATOM 1254 C CA . GLY A 1 156 ? -8.228 7.779 19.191 1.00 61.47 156 GLY A CA 1
ATOM 1255 C C . GLY A 1 156 ? -7.170 6.710 19.513 1.00 61.47 156 GLY A C 1
ATOM 1256 O O . GLY A 1 156 ? -6.014 6.838 19.115 1.00 61.47 156 GLY A O 1
ATOM 1257 N N . MET A 1 157 ? -7.558 5.649 20.243 1.00 72.88 157 MET A N 1
ATOM 1258 C CA . MET A 1 157 ? -6.658 4.521 20.549 1.00 72.88 157 MET A CA 1
ATOM 1259 C C . MET A 1 157 ? -6.034 3.952 19.274 1.00 72.88 157 MET A C 1
ATOM 1261 O O . MET A 1 157 ? -6.703 3.796 18.252 1.00 72.88 157 MET A O 1
ATOM 1265 N N . ARG A 1 158 ? -4.757 3.585 19.366 1.00 77.31 158 ARG A N 1
ATOM 1266 C CA . ARG A 1 158 ? -3.999 2.989 18.274 1.00 77.31 158 ARG A CA 1
ATOM 1267 C C . ARG A 1 158 ? -4.000 1.473 18.422 1.00 77.31 158 ARG A C 1
ATOM 1269 O O . ARG A 1 158 ? -3.511 0.947 19.423 1.00 77.31 158 ARG A O 1
ATOM 1276 N N . ALA A 1 159 ? -4.460 0.777 17.386 1.00 75.38 159 ALA A N 1
ATOM 1277 C CA . ALA A 1 159 ? -4.254 -0.660 17.291 1.00 75.38 159 ALA A CA 1
ATOM 1278 C C . ALA A 1 159 ? -2.750 -0.967 17.170 1.00 75.38 159 ALA A C 1
ATOM 1280 O O . ALA A 1 159 ? -2.020 -0.372 16.373 1.00 75.38 159 ALA A O 1
ATOM 1281 N N . VAL A 1 160 ? -2.284 -1.872 18.022 1.00 77.31 160 VAL A N 1
ATOM 1282 C CA . VAL A 1 160 ? -0.973 -2.524 17.931 1.00 77.31 160 VAL A CA 1
ATOM 1283 C C . VAL A 1 160 ? -1.133 -3.857 17.188 1.00 77.31 160 VAL A C 1
ATOM 1285 O O . VAL A 1 160 ? -2.254 -4.350 17.067 1.00 77.31 160 VAL A O 1
ATOM 1288 N N . ALA A 1 161 ? -0.055 -4.438 16.655 1.00 69.50 161 ALA A N 1
ATOM 1289 C CA . ALA A 1 161 ? -0.137 -5.676 15.867 1.00 69.50 161 ALA A CA 1
ATOM 1290 C C . ALA A 1 161 ? -0.926 -6.775 16.607 1.00 69.50 161 ALA A C 1
ATOM 1292 O O . ALA A 1 161 ? -0.718 -6.967 17.800 1.00 69.50 161 ALA A O 1
ATOM 1293 N N . ASP A 1 162 ? -1.827 -7.468 15.909 1.00 82.81 162 ASP A N 1
ATOM 1294 C CA . ASP A 1 162 ? -2.770 -8.459 16.459 1.00 82.81 162 ASP A CA 1
ATOM 1295 C C . ASP A 1 162 ? -3.785 -7.910 17.475 1.00 82.81 162 ASP A C 1
ATOM 1297 O O . ASP A 1 162 ? -4.317 -8.656 18.299 1.00 82.81 162 ASP A O 1
ATOM 1301 N N . SER A 1 163 ? -4.107 -6.617 17.401 1.00 90.56 163 SER A N 1
ATOM 1302 C CA . SER A 1 163 ? -5.220 -6.045 18.157 1.00 90.56 163 SER A CA 1
ATOM 1303 C C . SER A 1 163 ? -6.369 -5.582 17.270 1.00 90.56 163 SER A C 1
ATOM 1305 O O . SER A 1 163 ? -6.175 -5.128 16.143 1.00 90.56 163 SER A O 1
ATOM 1307 N N . PHE A 1 164 ? -7.574 -5.692 17.811 1.00 92.62 164 PHE A N 1
ATOM 1308 C CA . PHE A 1 164 ? -8.801 -5.159 17.245 1.00 92.62 164 PHE A CA 1
ATOM 1309 C C . PHE A 1 164 ? -9.441 -4.262 18.290 1.00 92.62 164 PHE A C 1
ATOM 1311 O O . PHE A 1 164 ? -9.633 -4.692 19.421 1.00 92.62 164 PHE A O 1
ATOM 1318 N N . ILE A 1 165 ? -9.768 -3.027 17.943 1.00 92.56 165 ILE A N 1
ATOM 1319 C CA . ILE A 1 165 ? -10.415 -2.075 18.842 1.00 92.56 165 ILE A CA 1
ATOM 1320 C C . ILE A 1 165 ? -11.705 -1.629 18.173 1.00 92.56 165 ILE A C 1
ATOM 1322 O O . ILE A 1 165 ? -11.681 -1.199 17.024 1.00 92.56 165 ILE A O 1
ATOM 1326 N N . SER A 1 166 ? -12.823 -1.680 18.885 1.00 90.94 166 SER A N 1
ATOM 1327 C CA . SER A 1 166 ? -14.067 -1.065 18.443 1.00 90.94 166 SER A CA 1
ATOM 1328 C C . SER A 1 166 ? -14.686 -0.219 19.542 1.00 90.94 166 SER A C 1
ATOM 1330 O O . SER A 1 166 ? -14.679 -0.595 20.712 1.00 90.94 166 SER A O 1
ATOM 1332 N N . PHE A 1 167 ? -15.205 0.932 19.131 1.00 87.81 167 PHE A N 1
ATOM 1333 C CA . PHE A 1 167 ? -15.957 1.871 19.943 1.00 87.81 167 PHE A CA 1
ATOM 1334 C C . PHE A 1 167 ? -17.413 1.876 19.483 1.00 87.81 167 PHE A C 1
ATOM 1336 O O . PHE A 1 167 ? -17.687 1.813 18.284 1.00 87.81 167 PHE A O 1
ATOM 1343 N N . ALA A 1 168 ? -18.343 2.010 20.425 1.00 84.56 168 ALA A N 1
ATOM 1344 C CA . ALA A 1 168 ? -19.771 2.062 20.123 1.00 84.56 168 ALA A CA 1
ATOM 1345 C C . ALA A 1 168 ? -20.198 3.291 19.291 1.00 84.56 168 ALA A C 1
ATOM 1347 O O . ALA A 1 168 ? -21.241 3.233 18.642 1.00 84.56 168 ALA A O 1
ATOM 1348 N N . CYS A 1 169 ? -19.425 4.382 19.290 1.00 72.19 169 CYS A N 1
ATOM 1349 C CA . CYS A 1 169 ? -19.688 5.608 18.525 1.00 72.19 169 CYS A CA 1
ATOM 1350 C C . CYS A 1 169 ? -18.381 6.281 18.059 1.00 72.19 169 CYS A C 1
ATOM 1352 O O . CYS A 1 169 ? -17.292 5.941 18.549 1.00 72.19 169 CYS A O 1
ATOM 1354 N N . ASP A 1 170 ? -18.478 7.249 17.142 1.00 63.38 170 ASP A N 1
ATOM 1355 C CA . ASP A 1 170 ? -17.319 8.010 16.669 1.00 63.38 170 ASP A CA 1
ATOM 1356 C C . ASP A 1 170 ? -16.825 9.032 17.724 1.00 63.38 170 ASP A C 1
ATOM 1358 O O . ASP A 1 170 ? -17.391 9.198 18.811 1.00 63.38 170 ASP A O 1
ATOM 1362 N N . ALA A 1 171 ? -15.688 9.675 17.457 1.00 57.97 171 ALA A N 1
ATOM 1363 C CA . ALA A 1 171 ? -15.080 10.689 18.308 1.00 57.97 171 ALA A CA 1
ATOM 1364 C C . ALA A 1 171 ? -16.028 11.882 18.499 1.00 57.97 171 ALA A C 1
ATOM 1366 O O . ALA A 1 171 ? -16.562 12.403 17.526 1.00 57.97 171 ALA A O 1
ATOM 1367 N N . ASN A 1 172 ? -16.180 12.359 19.739 1.00 54.91 172 ASN A N 1
ATOM 1368 C CA . ASN A 1 172 ? -17.109 13.438 20.114 1.00 54.91 172 ASN A CA 1
ATOM 1369 C C . ASN A 1 172 ? -18.603 13.134 19.895 1.00 54.91 172 ASN A C 1
ATOM 1371 O O . ASN A 1 172 ? -19.430 14.042 20.004 1.00 54.91 172 ASN A O 1
ATOM 1375 N N . GLU A 1 173 ? -18.958 11.876 19.626 1.00 61.06 173 GLU A N 1
ATOM 1376 C CA . GLU A 1 173 ? -20.343 11.423 19.603 1.00 61.06 173 GLU A CA 1
ATOM 1377 C C . GLU A 1 173 ? -20.745 10.771 20.934 1.00 61.06 173 GLU A C 1
ATOM 1379 O O . GLU A 1 173 ? -19.928 10.272 21.720 1.00 61.06 173 GLU A O 1
ATOM 1384 N N . VAL A 1 174 ? -22.052 10.788 21.194 1.00 57.31 174 VAL A N 1
ATOM 1385 C CA . VAL A 1 174 ? -22.666 10.149 22.358 1.00 57.31 174 VAL A CA 1
ATOM 1386 C C . VAL A 1 174 ? -23.278 8.835 21.895 1.00 57.31 174 VAL A C 1
ATOM 1388 O O . VAL A 1 174 ? -24.175 8.844 21.058 1.00 57.31 174 VAL A O 1
ATOM 1391 N N . ALA A 1 175 ? -22.831 7.716 22.466 1.00 55.38 175 ALA A N 1
ATOM 1392 C CA . ALA A 1 175 ? -23.507 6.437 22.279 1.00 55.38 175 ALA A CA 1
ATOM 1393 C C . ALA A 1 175 ? -24.962 6.551 22.773 1.00 55.38 175 ALA A C 1
ATOM 1395 O O . ALA A 1 175 ? -25.204 7.055 23.876 1.00 55.38 175 ALA A O 1
ATOM 1396 N N . LEU A 1 176 ? -25.921 6.141 21.939 1.00 62.44 176 LEU A N 1
ATOM 1397 C CA . LEU A 1 176 ? -27.345 6.236 22.245 1.00 62.44 176 LEU A CA 1
ATOM 1398 C C . LEU A 1 176 ? -27.782 5.060 23.128 1.00 62.44 176 LEU A C 1
ATOM 1400 O O . LEU A 1 176 ? -27.402 3.907 22.921 1.00 62.44 176 LEU A O 1
ATOM 1404 N N . ASP A 1 177 ? -28.596 5.381 24.133 1.00 60.22 177 ASP A N 1
ATOM 1405 C CA . ASP A 1 177 ? -28.813 4.520 25.299 1.00 60.22 177 ASP A CA 1
ATOM 1406 C C . ASP A 1 177 ? -29.981 3.518 25.158 1.00 60.22 177 ASP A C 1
ATOM 1408 O O . ASP A 1 177 ? -30.076 2.603 25.973 1.00 60.22 177 ASP A O 1
ATOM 1412 N N . GLU A 1 178 ? -30.883 3.650 24.176 1.00 58.50 178 GLU A N 1
ATOM 1413 C CA . GLU A 1 178 ? -32.133 2.864 24.143 1.00 58.50 178 GLU A CA 1
ATOM 1414 C C . GLU A 1 178 ? -32.301 2.059 22.846 1.00 58.50 178 GLU A C 1
ATOM 1416 O O . GLU A 1 178 ? -32.732 2.585 21.822 1.00 58.50 178 GLU A O 1
ATOM 1421 N N . SER A 1 179 ? -31.995 0.756 22.913 1.00 53.50 179 SER A N 1
ATOM 1422 C CA . SER A 1 179 ? -32.474 -0.229 21.931 1.00 53.50 179 SER A CA 1
ATOM 1423 C C . SER A 1 179 ? -33.984 -0.430 22.067 1.00 53.50 179 SER A C 1
ATOM 1425 O O . SER A 1 179 ? -34.553 -0.246 23.146 1.00 53.50 179 SER A O 1
ATOM 1427 N N . THR A 1 180 ? -34.637 -0.886 21.000 1.00 51.84 180 THR A N 1
ATOM 1428 C CA . THR A 1 180 ? -36.089 -1.176 20.944 1.00 51.84 180 THR A CA 1
ATOM 1429 C C . THR A 1 180 ? -36.666 -2.023 22.102 1.00 51.84 180 THR A C 1
ATOM 1431 O O . THR A 1 180 ? -37.865 -1.937 22.368 1.00 51.84 180 THR A O 1
ATOM 1434 N N . ASN A 1 181 ? -35.839 -2.786 22.835 1.00 58.25 181 ASN A N 1
ATOM 1435 C CA . ASN A 1 181 ? -36.237 -3.606 23.994 1.00 58.25 181 ASN A CA 1
ATOM 1436 C C . ASN A 1 181 ? -35.795 -3.048 25.371 1.00 58.25 181 ASN A C 1
ATOM 1438 O O . ASN A 1 181 ? -36.153 -3.620 26.403 1.00 58.25 181 ASN A O 1
ATOM 1442 N N . GLY A 1 182 ? -35.001 -1.970 25.418 1.00 68.75 182 GLY A N 1
ATOM 1443 C CA . GLY A 1 182 ? -34.639 -1.224 26.636 1.00 68.75 182 GLY A CA 1
ATOM 1444 C C . GLY A 1 182 ? -33.720 -1.920 27.659 1.00 68.75 182 GLY A C 1
ATOM 1445 O O . GLY A 1 182 ? -33.508 -1.376 28.745 1.00 68.75 182 GLY A O 1
ATOM 1446 N N . ARG A 1 183 ? -33.185 -3.119 27.371 1.00 82.81 183 ARG A N 1
ATOM 1447 C CA . ARG A 1 183 ? -32.306 -3.877 28.293 1.00 82.81 183 ARG A CA 1
ATOM 1448 C C . ARG A 1 183 ? -30.817 -3.563 28.120 1.00 82.81 183 ARG A C 1
ATOM 1450 O O . ARG A 1 183 ? -30.122 -3.421 29.129 1.00 82.81 183 ARG A O 1
ATOM 1457 N N . ASN A 1 184 ? -30.367 -3.491 26.870 1.00 86.31 184 ASN A N 1
ATOM 1458 C CA . ASN A 1 184 ? -28.971 -3.330 26.464 1.00 86.31 184 ASN A CA 1
ATOM 1459 C C . ASN A 1 184 ? -28.797 -2.060 25.628 1.00 86.31 184 ASN A C 1
ATOM 1461 O O . ASN A 1 184 ? -29.773 -1.592 25.022 1.00 86.31 184 ASN A O 1
ATOM 1465 N N . SER A 1 185 ? -27.567 -1.548 25.557 1.00 85.44 185 SER A N 1
ATOM 1466 C CA . SER A 1 185 ? -27.223 -0.476 24.618 1.00 85.44 185 SER A CA 1
ATOM 1467 C C . SER A 1 185 ? -27.504 -0.902 23.171 1.00 85.44 185 SER A C 1
ATOM 1469 O O . SER A 1 185 ? -27.542 -2.097 22.857 1.00 85.44 185 SER A O 1
ATOM 1471 N N . ILE A 1 186 ? -27.698 0.062 22.263 1.00 86.00 186 ILE A N 1
ATOM 1472 C CA . ILE A 1 186 ? -27.945 -0.247 20.843 1.00 86.00 186 ILE A CA 1
ATOM 1473 C C . ILE A 1 186 ? -26.773 -1.060 20.277 1.00 86.00 186 ILE A C 1
ATOM 1475 O O . ILE A 1 186 ? -26.983 -2.113 19.676 1.00 86.00 186 ILE A O 1
ATOM 1479 N N . PHE A 1 187 ? -25.539 -0.647 20.571 1.00 89.06 187 PHE A N 1
ATOM 1480 C CA . PHE A 1 187 ? -24.329 -1.357 20.160 1.00 89.06 187 PHE A CA 1
ATOM 1481 C C . PHE A 1 187 ? -24.326 -2.825 20.610 1.00 89.06 187 PHE A C 1
ATOM 1483 O O . PHE A 1 187 ? -24.113 -3.726 19.796 1.00 89.06 187 PHE A O 1
ATOM 1490 N N . ILE A 1 188 ? -24.626 -3.085 21.885 1.00 91.94 188 ILE A N 1
ATOM 1491 C CA . ILE A 1 188 ? -24.600 -4.442 22.439 1.00 91.94 188 ILE A CA 1
ATOM 1492 C C . ILE A 1 188 ? -25.791 -5.272 21.982 1.00 91.94 188 ILE A C 1
ATOM 1494 O O . ILE A 1 188 ? -25.640 -6.466 21.724 1.00 91.94 188 ILE A O 1
ATOM 1498 N N . SER A 1 189 ? -26.952 -4.652 21.787 1.00 90.81 189 SER A N 1
ATOM 1499 C CA . SER A 1 189 ? -28.127 -5.335 21.251 1.00 90.81 189 SER A CA 1
ATOM 1500 C C . SER A 1 189 ? -27.877 -5.920 19.855 1.00 90.81 189 SER A C 1
ATOM 1502 O O . SER A 1 189 ? -28.315 -7.040 19.584 1.00 90.81 189 SER A O 1
ATOM 1504 N N . HIS A 1 190 ? -27.116 -5.223 19.001 1.00 92.69 190 HIS A N 1
ATOM 1505 C CA . HIS A 1 190 ? -26.665 -5.745 17.707 1.00 92.69 190 HIS A CA 1
ATOM 1506 C C . HIS A 1 190 ? -25.507 -6.728 17.879 1.00 92.69 190 HIS A C 1
ATOM 1508 O O . HIS A 1 190 ? -25.546 -7.819 17.317 1.00 92.69 190 HIS A O 1
ATOM 1514 N N . LEU A 1 191 ? -24.513 -6.427 18.721 1.00 94.44 191 LEU A N 1
ATOM 1515 C CA . LEU A 1 191 ? -23.376 -7.328 18.946 1.00 94.44 191 LEU A CA 1
ATOM 1516 C C . LEU A 1 191 ? -23.808 -8.730 19.398 1.00 94.44 191 LEU A C 1
ATOM 1518 O O . LEU A 1 191 ? -23.296 -9.729 18.890 1.00 94.44 191 LEU A O 1
ATOM 1522 N N . LEU A 1 192 ? -24.787 -8.831 20.298 1.00 94.56 192 LEU A N 1
ATOM 1523 C CA . LEU A 1 192 ? -25.314 -10.108 20.791 1.00 94.56 192 LEU A CA 1
ATOM 1524 C C . LEU A 1 192 ? -25.953 -10.975 19.692 1.00 94.56 192 LEU A C 1
ATOM 1526 O O . LEU A 1 192 ? -25.973 -12.206 19.824 1.00 94.56 192 LEU A O 1
ATOM 1530 N N . GLN A 1 193 ? -26.441 -10.364 18.608 1.00 92.88 193 GLN A N 1
ATOM 1531 C CA . GLN A 1 193 ? -27.019 -11.074 17.461 1.00 92.88 193 GLN A CA 1
ATOM 1532 C C . GLN A 1 193 ? -25.939 -11.769 16.617 1.00 92.88 193 GLN A C 1
ATOM 1534 O O . GLN A 1 193 ? -26.194 -12.848 16.074 1.00 92.88 193 GLN A O 1
ATOM 1539 N N . HIS A 1 194 ? -24.726 -11.205 16.565 1.00 92.94 194 HIS A N 1
ATOM 1540 C CA . HIS A 1 194 ? -23.668 -11.634 15.642 1.00 92.94 194 HIS A CA 1
ATOM 1541 C C . HIS A 1 194 ? -22.475 -12.327 16.323 1.00 92.94 194 HIS A C 1
ATOM 1543 O O . HIS A 1 194 ? -21.951 -13.295 15.780 1.00 92.94 194 HIS A O 1
ATOM 1549 N N . ILE A 1 195 ? -22.071 -11.927 17.538 1.00 91.44 195 ILE A N 1
ATOM 1550 C CA . ILE A 1 195 ? -20.777 -12.314 18.147 1.00 91.44 195 ILE A CA 1
ATOM 1551 C C . ILE A 1 195 ? -20.585 -13.825 18.395 1.00 91.44 195 ILE A C 1
ATOM 1553 O O . ILE A 1 195 ? -19.464 -14.295 18.577 1.00 91.44 195 ILE A O 1
ATOM 1557 N N . GLY A 1 196 ? -21.673 -14.599 18.407 1.00 85.56 196 GLY A N 1
ATOM 1558 C CA . GLY A 1 196 ? -21.639 -16.055 18.572 1.00 85.56 196 GLY A CA 1
ATOM 1559 C C . GLY A 1 196 ? -22.006 -16.849 17.323 1.00 85.56 196 GLY A C 1
ATOM 1560 O O . GLY A 1 196 ? -22.203 -18.056 17.435 1.00 85.56 196 GLY A O 1
ATOM 1561 N N . GLN A 1 197 ? -22.156 -16.211 16.163 1.00 88.69 197 GLN A N 1
ATOM 1562 C CA . GLN A 1 197 ? -22.447 -16.929 14.924 1.00 88.69 197 GLN A CA 1
ATOM 1563 C C . GLN A 1 197 ? -21.225 -17.754 14.489 1.00 88.69 197 GLN A C 1
ATOM 1565 O O . GLN A 1 197 ? -20.092 -17.278 14.605 1.00 88.69 197 GLN A O 1
ATOM 1570 N N . PRO A 1 198 ? -21.428 -19.010 14.054 1.00 85.62 198 PRO A N 1
ATOM 1571 C CA . PRO A 1 198 ? -20.327 -19.876 13.676 1.00 85.62 198 PRO A CA 1
ATOM 1572 C C . PRO A 1 198 ? -19.625 -19.347 12.422 1.00 85.62 198 PRO A C 1
ATOM 1574 O O . PRO A 1 198 ? -20.274 -18.902 11.480 1.00 85.62 198 PRO A O 1
ATOM 1577 N N . ASN A 1 199 ? -18.299 -19.448 12.406 1.00 82.56 199 ASN A N 1
ATOM 1578 C CA . ASN A 1 199 ? -17.432 -19.174 11.259 1.00 82.56 199 ASN A CA 1
ATOM 1579 C C . ASN A 1 199 ? -17.497 -17.742 10.708 1.00 82.56 199 ASN A C 1
ATOM 1581 O O . ASN A 1 199 ? -17.094 -17.519 9.569 1.00 82.56 199 ASN A O 1
ATOM 1585 N N . LEU A 1 200 ? -17.924 -16.770 11.521 1.00 82.62 200 LEU A N 1
ATOM 1586 C CA . LEU A 1 200 ? -17.741 -15.351 11.220 1.00 82.62 200 LEU A CA 1
ATOM 1587 C C . LEU A 1 200 ? -16.486 -14.797 11.887 1.00 82.62 200 LEU A C 1
ATOM 1589 O O . LEU A 1 200 ? -16.187 -15.075 13.057 1.00 82.62 200 LEU A O 1
ATOM 1593 N N . THR A 1 201 ? -15.751 -13.992 11.129 1.00 87.00 201 THR A N 1
ATOM 1594 C CA . THR A 1 201 ? -14.629 -13.215 11.651 1.00 87.00 201 THR A CA 1
ATOM 1595 C C . THR A 1 201 ? -15.125 -12.038 12.483 1.00 87.00 201 THR A C 1
ATOM 1597 O O . THR A 1 201 ? -16.233 -11.540 12.287 1.00 87.00 201 THR A O 1
ATOM 1600 N N . ILE A 1 202 ? -14.295 -11.545 13.403 1.00 92.00 202 ILE A N 1
ATOM 1601 C CA . ILE A 1 202 ? -14.616 -10.329 14.163 1.00 92.00 202 ILE A CA 1
ATOM 1602 C C . ILE A 1 202 ? -14.863 -9.115 13.250 1.00 92.00 202 ILE A C 1
ATOM 1604 O O . ILE A 1 202 ? -15.735 -8.307 13.551 1.00 92.00 202 ILE A O 1
ATOM 1608 N N . ASP A 1 203 ? -14.169 -9.008 12.115 1.00 85.25 203 ASP A N 1
ATOM 1609 C CA . ASP A 1 203 ? -14.395 -7.938 11.138 1.00 85.25 203 ASP A CA 1
ATOM 1610 C C . 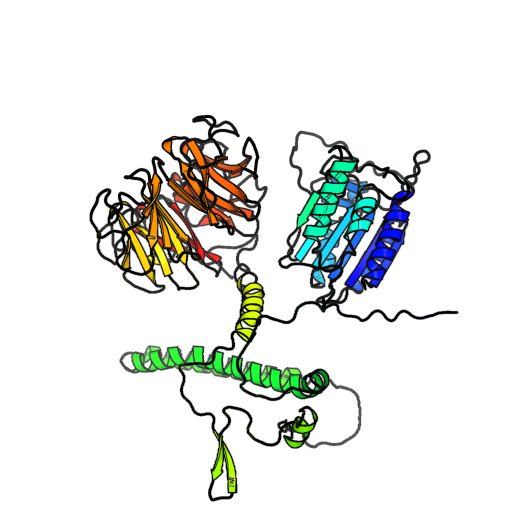ASP A 1 203 ? -15.778 -8.031 10.470 1.00 85.25 203 ASP A C 1
ATOM 1612 O O . ASP A 1 203 ? -16.454 -7.010 10.323 1.00 85.25 203 ASP A O 1
ATOM 1616 N N . GLU A 1 204 ? -16.232 -9.237 10.113 1.00 87.38 204 GLU A N 1
ATOM 1617 C CA . GLU A 1 204 ? -17.581 -9.475 9.572 1.00 87.38 204 GLU A CA 1
ATOM 1618 C C . GLU A 1 204 ? -18.653 -9.202 10.630 1.00 87.38 204 GLU A C 1
ATOM 1620 O O . GLU A 1 204 ? -19.567 -8.418 10.381 1.00 87.38 204 GLU A O 1
ATOM 1625 N N . ILE A 1 205 ? -18.478 -9.741 11.845 1.00 92.62 205 ILE A N 1
ATOM 1626 C CA . ILE A 1 205 ? -19.363 -9.486 12.993 1.00 92.62 205 ILE A CA 1
ATOM 1627 C C . ILE A 1 205 ? -19.532 -7.980 13.200 1.00 92.62 205 ILE A C 1
ATOM 1629 O O . ILE A 1 205 ? -20.646 -7.485 13.330 1.00 92.62 205 ILE A O 1
ATOM 1633 N N . MET A 1 206 ? -18.430 -7.231 13.211 1.00 92.19 206 MET A N 1
ATOM 1634 C CA . MET A 1 206 ? -18.469 -5.793 13.461 1.00 92.19 206 MET A CA 1
ATOM 1635 C C . MET A 1 206 ? -18.986 -4.983 12.271 1.00 92.19 206 MET A C 1
ATOM 1637 O O . MET A 1 206 ? -19.517 -3.892 12.477 1.00 92.19 206 MET A O 1
ATOM 1641 N N . SER A 1 207 ? -18.869 -5.500 11.047 1.00 87.81 207 SER A N 1
ATOM 1642 C CA . SER A 1 207 ? -19.492 -4.897 9.864 1.00 87.81 207 SER A CA 1
ATOM 1643 C C . SER A 1 207 ? -21.017 -5.010 9.931 1.00 87.81 207 SER A C 1
ATOM 1645 O O . SER A 1 207 ? -21.703 -4.007 9.726 1.00 87.81 207 SER A O 1
ATOM 1647 N N . ASP A 1 208 ? -21.537 -6.177 10.318 1.00 89.94 208 ASP A N 1
ATOM 1648 C CA . ASP A 1 208 ? -22.973 -6.386 10.522 1.00 89.94 208 ASP A CA 1
ATOM 1649 C C . ASP A 1 208 ? -23.510 -5.542 11.684 1.00 89.94 208 ASP A C 1
ATOM 1651 O O . ASP A 1 208 ? -24.536 -4.874 11.548 1.00 89.94 208 ASP A O 1
ATOM 1655 N N . VAL A 1 209 ? -22.778 -5.494 12.805 1.00 89.69 209 VAL A N 1
ATOM 1656 C CA . VAL A 1 209 ? -23.122 -4.643 13.956 1.00 89.69 209 VAL A CA 1
ATOM 1657 C C . VAL A 1 209 ? -23.169 -3.172 13.556 1.00 89.69 209 VAL A C 1
ATOM 1659 O O . VAL A 1 209 ? -24.119 -2.480 13.908 1.00 89.69 209 VAL A O 1
ATOM 1662 N N . CYS A 1 210 ? -22.180 -2.687 12.801 1.00 86.38 210 CYS A N 1
ATOM 1663 C CA . CYS A 1 210 ? -22.155 -1.307 12.322 1.00 86.38 210 CYS A CA 1
ATOM 1664 C C . CYS A 1 210 ? -23.387 -0.999 11.456 1.00 86.38 210 CYS A C 1
ATOM 1666 O O . CYS A 1 210 ? -24.103 -0.036 11.731 1.00 86.38 210 CYS A O 1
ATOM 1668 N N . GLY A 1 211 ? -23.695 -1.866 10.484 1.00 84.06 211 GLY A N 1
ATOM 1669 C CA . GLY A 1 211 ? -24.876 -1.720 9.632 1.00 84.06 211 GLY A CA 1
ATOM 1670 C C . GLY A 1 211 ? -26.197 -1.755 10.411 1.00 84.06 211 GLY A C 1
ATOM 1671 O O . GLY A 1 211 ? -27.102 -0.970 10.126 1.00 84.06 211 GLY A O 1
ATOM 1672 N N . GLY A 1 212 ? -26.304 -2.624 11.419 1.00 85.94 212 GLY A N 1
ATOM 1673 C CA . GLY A 1 212 ? -27.472 -2.725 12.294 1.00 85.94 212 GLY A CA 1
ATOM 1674 C C . GLY A 1 212 ? -27.683 -1.480 13.160 1.00 85.94 212 GLY A C 1
ATOM 1675 O O . GLY A 1 212 ? -28.786 -0.927 13.184 1.00 85.94 212 GLY A O 1
ATOM 1676 N N . VAL A 1 213 ? -26.617 -0.992 13.803 1.00 85.69 213 VAL A N 1
ATOM 1677 C CA . VAL A 1 213 ? -26.649 0.208 14.655 1.00 85.69 213 VAL A CA 1
ATOM 1678 C C . VAL A 1 213 ? -26.984 1.453 13.836 1.00 85.69 213 VAL A C 1
ATOM 1680 O O . VAL A 1 213 ? -27.884 2.203 14.212 1.00 85.69 213 VAL A O 1
ATOM 1683 N N . MET A 1 214 ? -26.327 1.666 12.693 1.00 83.19 214 MET A N 1
ATOM 1684 C CA . MET A 1 214 ? -26.621 2.810 11.820 1.00 83.19 214 MET A CA 1
ATOM 1685 C C . MET A 1 214 ? -28.084 2.799 11.362 1.00 83.19 214 MET A C 1
ATOM 1687 O O . MET A 1 214 ? -28.774 3.815 11.431 1.00 83.19 214 MET A O 1
ATOM 1691 N N . LYS A 1 215 ? -28.607 1.623 10.997 1.00 84.62 215 LYS A N 1
ATOM 1692 C CA . LYS A 1 215 ? -30.004 1.468 10.584 1.00 84.62 215 LYS A CA 1
ATOM 1693 C C . LYS A 1 215 ? -31.002 1.762 11.709 1.00 84.62 215 LYS A C 1
ATOM 1695 O O . LYS A 1 215 ? -31.998 2.432 11.458 1.00 84.62 215 LYS A O 1
ATOM 1700 N N . GLU A 1 216 ? -30.777 1.261 12.926 1.00 85.75 216 GLU A N 1
ATOM 1701 C CA . GLU A 1 216 ? -31.681 1.510 14.066 1.00 85.75 216 GLU A CA 1
ATOM 1702 C C . GLU A 1 216 ? -31.615 2.965 14.545 1.00 85.75 216 GLU A C 1
ATOM 1704 O O . GLU A 1 216 ? -32.629 3.539 14.943 1.00 85.75 216 GLU A O 1
ATOM 1709 N N . THR A 1 217 ? -30.441 3.588 14.456 1.00 81.81 217 THR A N 1
ATOM 1710 C CA . THR A 1 217 ? -30.239 4.970 14.903 1.00 81.81 217 THR A CA 1
ATOM 1711 C C . THR A 1 217 ? -30.537 6.023 13.837 1.00 81.81 217 THR A C 1
ATOM 1713 O O . THR A 1 217 ? -30.498 7.208 14.158 1.00 81.81 217 THR A O 1
ATOM 1716 N N . ASN A 1 218 ? -30.879 5.633 12.602 1.00 79.31 218 ASN A N 1
ATOM 1717 C CA . ASN A 1 218 ? -30.960 6.527 11.437 1.00 79.31 218 ASN A CA 1
ATOM 1718 C C . ASN A 1 218 ? -29.673 7.354 11.269 1.00 79.31 218 ASN A C 1
ATOM 1720 O O . ASN A 1 218 ? -29.719 8.583 11.241 1.00 79.31 218 ASN A O 1
ATOM 1724 N N . ASP A 1 219 ? -28.535 6.659 11.236 1.00 77.12 219 ASP A N 1
ATOM 1725 C CA . ASP A 1 219 ? -27.181 7.207 11.090 1.00 77.12 219 ASP A CA 1
ATOM 1726 C C . ASP A 1 219 ? -26.726 8.154 12.222 1.00 77.12 219 ASP A C 1
ATOM 1728 O O . ASP A 1 219 ? -25.690 8.801 12.104 1.00 77.12 219 ASP A O 1
ATOM 1732 N N . ASN A 1 220 ? -27.452 8.219 13.347 1.00 71.00 220 ASN A N 1
ATOM 1733 C CA . ASN A 1 220 ? -27.073 9.044 14.507 1.00 71.00 220 ASN A CA 1
ATOM 1734 C C . ASN A 1 220 ? -26.017 8.392 15.419 1.00 71.00 220 ASN A C 1
ATOM 1736 O O . ASN A 1 220 ? -25.556 9.025 16.367 1.00 71.00 220 ASN A O 1
ATOM 1740 N N . GLN A 1 221 ? -25.672 7.125 15.183 1.00 78.12 221 GLN A N 1
ATOM 1741 C CA . GLN A 1 221 ? -24.578 6.434 15.857 1.00 78.12 221 GLN A CA 1
ATOM 1742 C C . GLN A 1 221 ? -23.855 5.533 14.858 1.00 78.12 221 GLN A C 1
ATOM 1744 O O . GLN A 1 221 ? -24.451 4.618 14.287 1.00 78.12 221 GLN A O 1
ATOM 1749 N N . CYS A 1 222 ? -22.551 5.754 14.694 1.00 80.25 222 CYS A N 1
ATOM 1750 C CA . CYS A 1 222 ? -21.696 4.920 13.858 1.00 80.25 222 CYS A CA 1
ATOM 1751 C C . CYS A 1 222 ? -20.610 4.250 14.714 1.00 80.25 222 CYS A C 1
ATOM 1753 O O . CYS A 1 222 ? -19.702 4.930 15.200 1.00 80.25 222 CYS A O 1
ATOM 1755 N N . PRO A 1 223 ? -20.673 2.923 14.938 1.00 84.00 223 PRO A N 1
ATOM 1756 C CA . PRO A 1 223 ? -19.594 2.211 15.604 1.00 84.00 223 PRO A CA 1
ATOM 1757 C C . PRO A 1 223 ? -18.286 2.334 14.821 1.00 84.00 223 PRO A C 1
ATOM 1759 O O . PRO A 1 223 ? -18.208 1.987 13.642 1.00 84.00 223 PRO A O 1
ATOM 1762 N N . PHE A 1 224 ? -17.238 2.785 15.500 1.00 80.88 224 PHE A N 1
ATOM 1763 C CA . PHE A 1 224 ? -15.913 2.961 14.920 1.00 80.88 224 PHE A CA 1
ATOM 1764 C C . PHE A 1 224 ? -15.035 1.746 15.235 1.00 80.88 224 PHE A C 1
ATOM 1766 O O . PHE A 1 224 ? -15.118 1.170 16.324 1.00 80.88 224 PHE A O 1
ATOM 1773 N N . ARG A 1 225 ? -14.162 1.341 14.306 1.00 85.06 225 ARG A N 1
ATOM 1774 C CA . ARG A 1 225 ? -13.200 0.253 14.535 1.00 85.06 225 ARG A CA 1
ATOM 1775 C C . ARG A 1 225 ? -11.811 0.588 14.011 1.00 85.06 225 ARG A C 1
ATOM 1777 O O . ARG A 1 225 ? -11.661 1.246 12.987 1.00 85.06 225 ARG A O 1
ATOM 1784 N N . VAL A 1 226 ? -10.803 0.075 14.704 1.00 82.06 226 VAL A N 1
ATOM 1785 C CA . VAL A 1 226 ? -9.395 0.101 14.312 1.00 82.06 226 VAL A CA 1
ATOM 1786 C C . VAL A 1 226 ? -8.860 -1.313 14.467 1.00 82.06 226 VAL A C 1
ATOM 1788 O O . VAL A 1 226 ? -8.814 -1.843 15.575 1.00 82.06 226 VAL A O 1
ATOM 1791 N N . SER A 1 227 ? -8.460 -1.928 13.360 1.00 84.56 227 SER A N 1
ATOM 1792 C CA . SER A 1 227 ? -7.912 -3.283 13.348 1.00 84.56 227 SER A CA 1
ATOM 1793 C C . SER A 1 227 ? -6.446 -3.260 12.925 1.00 84.56 227 SER A C 1
ATOM 1795 O O . SER A 1 227 ? -6.023 -2.460 12.093 1.00 84.56 227 SER A O 1
ATOM 1797 N N . SER A 1 228 ? -5.654 -4.132 13.531 1.00 79.94 228 SER A N 1
ATOM 1798 C CA . SER A 1 228 ? -4.306 -4.505 13.091 1.00 79.94 228 SER A CA 1
ATOM 1799 C C . SER A 1 228 ? -4.127 -6.023 13.188 1.00 79.94 228 SER A C 1
ATOM 1801 O O . SER A 1 228 ? -3.025 -6.518 13.438 1.00 79.94 228 SER A O 1
ATOM 1803 N N . LEU A 1 229 ? -5.232 -6.767 13.054 1.00 72.06 229 LEU A N 1
ATOM 1804 C CA . LEU A 1 229 ? -5.231 -8.223 12.991 1.00 72.06 229 LEU A CA 1
ATOM 1805 C C . LEU A 1 229 ? -4.558 -8.676 11.693 1.00 72.06 229 LEU A C 1
ATOM 1807 O O . LEU A 1 229 ? -4.964 -8.280 10.608 1.00 72.06 229 LEU A O 1
ATOM 1811 N N . ARG A 1 230 ? -3.549 -9.543 11.799 1.00 69.25 230 ARG A N 1
ATOM 1812 C CA . ARG A 1 230 ? -2.802 -10.070 10.639 1.00 69.25 230 ARG A CA 1
ATOM 1813 C C . ARG A 1 230 ? -3.400 -11.349 10.052 1.00 69.25 230 ARG A C 1
ATOM 1815 O O . ARG A 1 230 ? -2.833 -11.960 9.155 1.00 69.25 230 ARG A O 1
ATOM 1822 N N . ARG A 1 231 ? -4.520 -11.800 10.613 1.00 67.56 231 ARG A N 1
ATOM 1823 C CA . ARG A 1 231 ? -5.230 -13.022 10.237 1.00 67.56 231 ARG A CA 1
ATOM 1824 C C . ARG A 1 231 ? -6.700 -12.895 10.589 1.00 67.56 231 ARG A C 1
ATOM 1826 O O . ARG A 1 231 ? -7.064 -12.142 11.492 1.00 67.56 231 ARG A O 1
ATOM 1833 N N . LYS A 1 232 ? -7.521 -13.713 9.938 1.00 77.31 232 LYS A N 1
ATOM 1834 C CA . LYS A 1 232 ? -8.925 -13.887 10.303 1.00 77.31 232 LYS A CA 1
ATOM 1835 C C . LYS A 1 232 ? -9.021 -14.445 11.725 1.00 77.31 232 LYS A C 1
ATOM 1837 O O . LYS A 1 232 ? -8.443 -15.489 12.027 1.00 77.31 232 LYS A O 1
ATOM 1842 N N . VAL A 1 233 ? -9.728 -13.733 12.599 1.00 83.19 233 VAL A N 1
ATOM 1843 C CA . VAL A 1 233 ? -9.985 -14.159 13.980 1.00 83.19 233 VAL A CA 1
ATOM 1844 C C . VAL A 1 233 ? -11.457 -14.514 14.113 1.00 83.19 233 VAL A C 1
ATOM 1846 O O . VAL A 1 233 ? -12.320 -13.643 14.019 1.00 83.19 233 VAL A O 1
ATOM 1849 N N . TYR A 1 234 ? -11.723 -15.796 14.348 1.00 86.25 234 TYR A N 1
ATOM 1850 C CA . TYR A 1 234 ? -13.058 -16.342 14.565 1.00 86.25 234 TYR A CA 1
ATOM 1851 C C . TYR A 1 234 ? -13.338 -16.462 16.063 1.00 86.25 234 TYR A C 1
ATOM 1853 O O . TYR A 1 234 ? -12.545 -17.040 16.811 1.00 86.25 234 TYR A O 1
ATOM 1861 N N . LEU A 1 235 ? -14.475 -15.929 16.517 1.00 88.69 235 LEU A N 1
ATOM 1862 C CA . LEU A 1 235 ? -14.886 -16.058 17.921 1.00 88.69 235 LEU A CA 1
ATOM 1863 C C . LEU A 1 235 ? -15.600 -17.382 18.195 1.00 88.69 235 LEU A C 1
ATOM 1865 O O . LEU A 1 235 ? -15.476 -17.921 19.295 1.00 88.69 235 LEU A O 1
ATOM 1869 N N . ASN A 1 236 ? -16.285 -17.939 17.195 1.00 88.25 236 ASN A N 1
ATOM 1870 C CA . ASN A 1 236 ? -16.956 -19.234 17.248 1.00 88.25 236 ASN A CA 1
ATOM 1871 C C . ASN A 1 236 ? -16.638 -20.030 15.974 1.00 88.25 236 ASN A C 1
ATOM 1873 O O . ASN A 1 236 ? -17.322 -19.893 14.970 1.00 88.25 236 ASN A O 1
ATOM 1877 N N . GLU A 1 237 ? -15.574 -20.824 15.991 1.00 75.19 237 GLU A N 1
ATOM 1878 C CA . GLU A 1 237 ? -15.182 -21.660 14.853 1.00 75.19 237 GLU A CA 1
ATOM 1879 C C . GLU A 1 237 ? -15.818 -23.051 14.991 1.00 75.19 237 GLU A C 1
ATOM 1881 O O . GLU A 1 237 ? -15.634 -23.726 16.008 1.00 75.19 237 GLU A O 1
ATOM 1886 N N . GLN A 1 238 ? -16.588 -23.471 13.987 1.00 67.31 238 GLN A N 1
ATOM 1887 C CA . GLN A 1 238 ? -17.233 -24.782 13.928 1.00 67.31 238 GLN A CA 1
ATOM 1888 C C . GLN A 1 238 ? -16.888 -25.477 12.612 1.00 67.31 238 GLN A C 1
ATOM 1890 O O . GLN A 1 238 ? -17.136 -24.943 11.533 1.00 67.31 238 GLN A O 1
ATOM 1895 N N . MET A 1 239 ? -16.365 -26.701 12.689 1.00 48.53 239 MET A N 1
ATOM 1896 C CA . MET A 1 239 ? -16.157 -27.520 11.494 1.00 48.53 239 MET A CA 1
ATOM 1897 C C . MET A 1 239 ? -17.514 -27.960 10.933 1.00 48.53 239 MET A C 1
ATOM 1899 O O . MET A 1 239 ? -18.257 -28.685 11.594 1.00 48.53 239 MET A O 1
ATOM 1903 N N . THR A 1 240 ? -17.854 -27.502 9.729 1.00 43.69 240 THR A N 1
ATOM 1904 C CA . THR A 1 240 ? -19.048 -27.941 8.999 1.00 43.69 240 THR A CA 1
ATOM 1905 C C . THR A 1 240 ? -18.777 -29.297 8.352 1.00 43.69 240 THR A C 1
ATOM 1907 O O . THR A 1 240 ? -17.811 -29.443 7.609 1.00 43.69 240 THR A O 1
ATOM 1910 N N . ASN A 1 241 ? -19.626 -30.286 8.638 1.00 39.62 241 ASN A N 1
ATOM 1911 C CA . ASN A 1 241 ? -19.510 -31.659 8.132 1.00 39.62 241 ASN A CA 1
ATOM 1912 C C . ASN A 1 241 ? -20.105 -31.879 6.723 1.00 39.62 241 ASN A C 1
ATOM 1914 O O . ASN A 1 241 ? -20.114 -33.016 6.264 1.00 39.62 241 ASN A O 1
ATOM 1918 N N . ASP A 1 242 ? -20.563 -30.840 6.022 1.00 31.73 242 ASP A N 1
ATOM 1919 C CA . ASP A 1 242 ? -21.245 -30.984 4.728 1.00 31.73 242 ASP A CA 1
ATOM 1920 C C . ASP A 1 242 ? -20.448 -30.329 3.588 1.00 31.73 242 ASP A C 1
ATOM 1922 O O . ASP A 1 242 ? -20.585 -29.138 3.329 1.00 31.73 242 ASP A O 1
ATOM 1926 N N . GLU A 1 243 ? -19.546 -31.117 2.987 1.00 28.12 243 GLU A N 1
ATOM 1927 C CA . GLU A 1 243 ? -19.460 -31.432 1.541 1.00 28.12 243 GLU A CA 1
ATOM 1928 C C . GLU A 1 243 ? -18.107 -32.111 1.204 1.00 28.12 243 GLU A C 1
ATOM 1930 O O . GLU A 1 243 ? -17.084 -31.437 1.049 1.00 28.12 243 GLU A O 1
ATOM 1935 N N . PRO A 1 244 ? -18.069 -33.451 1.057 1.00 34.69 244 PRO A N 1
ATOM 1936 C CA . PRO A 1 244 ? -16.970 -34.170 0.423 1.00 34.69 244 PRO A CA 1
ATOM 1937 C C . PRO A 1 244 ? -17.371 -34.605 -0.999 1.00 34.69 244 PRO A C 1
ATOM 1939 O O . PRO A 1 244 ? -18.139 -35.548 -1.135 1.00 34.69 244 PRO A O 1
ATOM 1942 N N . ASP A 1 245 ? -16.894 -33.877 -2.021 1.00 29.75 245 ASP A N 1
ATOM 1943 C CA . ASP A 1 245 ? -16.596 -34.299 -3.416 1.00 29.75 245 ASP A CA 1
ATOM 1944 C C . ASP A 1 245 ? -16.630 -33.048 -4.330 1.00 29.75 245 ASP A C 1
ATOM 1946 O O . ASP A 1 245 ? -17.684 -32.586 -4.744 1.00 29.75 245 ASP A O 1
ATOM 1950 N N . GLN A 1 246 ? -15.512 -32.386 -4.641 1.00 24.67 246 GLN A N 1
ATOM 1951 C CA . GLN A 1 246 ? -14.547 -32.875 -5.626 1.00 24.67 246 GLN A CA 1
ATOM 1952 C C . GLN A 1 246 ? -13.091 -32.692 -5.175 1.00 24.67 246 GLN A C 1
ATOM 1954 O O . GLN A 1 246 ? -12.505 -31.616 -5.287 1.00 24.67 246 GLN A O 1
ATOM 1959 N N . MET A 1 247 ? -12.455 -33.805 -4.814 1.00 23.91 247 MET A N 1
ATOM 1960 C CA . MET A 1 247 ? -11.101 -34.085 -5.284 1.00 23.91 247 MET A CA 1
ATOM 1961 C C . MET A 1 247 ? -10.958 -35.597 -5.460 1.00 23.91 247 MET A C 1
ATOM 1963 O O . MET A 1 247 ? -10.585 -36.325 -4.545 1.00 23.91 247 MET A O 1
ATOM 1967 N N . HIS A 1 248 ? -11.259 -36.077 -6.667 1.00 22.52 248 HIS A N 1
ATOM 1968 C CA . HIS A 1 248 ? -10.719 -37.354 -7.107 1.00 22.52 248 HIS A CA 1
ATOM 1969 C C . HIS A 1 248 ? -9.204 -37.194 -7.264 1.00 22.52 248 HIS A C 1
ATOM 1971 O O . HIS A 1 248 ? -8.735 -36.529 -8.186 1.00 22.52 248 HIS A O 1
ATOM 1977 N N . VAL A 1 249 ? -8.446 -37.852 -6.389 1.00 25.36 249 VAL A N 1
ATOM 1978 C CA . VAL A 1 249 ? -7.112 -38.350 -6.726 1.00 25.36 249 VAL A CA 1
ATOM 1979 C C . VAL A 1 249 ? -7.244 -39.858 -6.901 1.00 25.36 249 VAL A C 1
ATOM 1981 O O . VAL A 1 249 ? -7.805 -40.558 -6.058 1.00 25.36 249 VAL A O 1
ATOM 1984 N N . ALA A 1 250 ? -6.784 -40.334 -8.055 1.00 22.30 250 ALA A N 1
ATOM 1985 C CA . ALA A 1 250 ? -6.650 -41.740 -8.403 1.00 22.30 250 ALA A CA 1
ATOM 1986 C C . ALA A 1 250 ? -5.869 -42.516 -7.312 1.00 22.30 250 ALA A C 1
ATOM 1988 O O . ALA A 1 250 ? -5.073 -41.923 -6.583 1.00 22.30 250 ALA A O 1
ATOM 1989 N N . PRO A 1 251 ? -6.077 -43.836 -7.166 1.00 30.11 251 PRO A N 1
ATOM 1990 C CA . PRO A 1 251 ? -5.518 -44.593 -6.051 1.00 30.11 251 PRO A CA 1
ATOM 1991 C C . PRO A 1 251 ? -3.991 -44.595 -6.139 1.00 30.11 251 PRO A C 1
ATOM 1993 O O . PRO A 1 251 ? -3.503 -45.000 -7.185 1.00 30.11 251 PRO A O 1
ATOM 1996 N N . HIS A 1 252 ? -3.260 -44.216 -5.078 1.00 24.23 252 HIS A N 1
ATOM 1997 C CA . HIS A 1 252 ? -1.906 -44.720 -4.756 1.00 24.23 252 HIS A CA 1
ATOM 1998 C C . HIS A 1 252 ? -1.472 -44.398 -3.293 1.00 24.23 252 HIS A C 1
ATOM 2000 O O . HIS A 1 252 ? -0.852 -43.386 -3.004 1.00 24.23 252 HIS A O 1
ATOM 2006 N N . ASN A 1 253 ? -1.873 -45.298 -2.381 1.00 33.06 253 ASN A N 1
ATOM 2007 C CA . ASN A 1 253 ? -1.217 -45.921 -1.202 1.00 33.06 253 ASN A CA 1
ATOM 2008 C C . ASN A 1 253 ? -0.242 -45.175 -0.242 1.00 33.06 253 ASN A C 1
ATOM 2010 O O . ASN A 1 253 ? 0.875 -44.843 -0.624 1.00 33.06 253 ASN A O 1
ATOM 2014 N N . GLY A 1 254 ? -0.554 -45.202 1.074 1.00 30.17 254 GLY A N 1
ATOM 2015 C CA . GLY A 1 254 ? 0.434 -45.188 2.182 1.00 30.17 254 GLY A CA 1
ATOM 2016 C C . GLY A 1 254 ? -0.138 -44.892 3.593 1.00 30.17 254 GLY A C 1
ATOM 2017 O O . GLY A 1 254 ? -0.935 -43.980 3.731 1.00 30.17 254 GLY A O 1
ATOM 2018 N N . TYR A 1 255 ? 0.256 -45.669 4.620 1.00 33.03 255 TYR A N 1
ATOM 2019 C CA . TYR A 1 255 ? -0.242 -45.769 6.024 1.00 33.03 255 TYR A CA 1
ATOM 2020 C C . TYR A 1 255 ? -0.856 -44.533 6.733 1.00 33.03 255 TYR A C 1
ATOM 2022 O O . TYR A 1 255 ? -0.321 -43.431 6.676 1.00 33.03 255 TYR A O 1
ATOM 2030 N N . SER A 1 256 ? -1.877 -44.767 7.579 1.00 35.62 256 SER A N 1
ATOM 2031 C CA . SER A 1 256 ? -2.412 -43.787 8.548 1.00 35.62 256 SER A CA 1
ATOM 2032 C C . SER A 1 256 ? -1.901 -44.021 9.981 1.00 35.62 256 SER A C 1
ATOM 2034 O O . SER A 1 256 ? -1.935 -45.150 10.480 1.00 35.62 256 SER A O 1
ATOM 2036 N N . ILE A 1 257 ? -1.500 -42.954 10.687 1.00 39.78 257 ILE A N 1
ATOM 2037 C CA . ILE A 1 257 ? -1.140 -43.013 12.115 1.00 39.78 257 ILE A CA 1
ATOM 2038 C C . ILE A 1 257 ? -2.425 -43.090 12.949 1.00 39.78 257 ILE A C 1
ATOM 2040 O O . ILE A 1 257 ? -3.206 -42.145 13.007 1.00 39.78 257 ILE A O 1
ATOM 2044 N N . LYS A 1 258 ? -2.641 -44.214 13.635 1.00 39.59 258 LYS A N 1
ATOM 2045 C CA . LYS A 1 258 ? -3.867 -44.480 14.407 1.00 39.59 258 LYS A CA 1
ATOM 2046 C C . LYS A 1 258 ? -3.929 -43.702 15.724 1.00 39.59 258 LYS A C 1
ATOM 2048 O O . LYS A 1 258 ? -5.003 -43.417 16.243 1.00 39.59 258 LYS A O 1
ATOM 2053 N N . LYS A 1 259 ? -2.764 -43.377 16.289 1.00 41.69 259 LYS A N 1
ATOM 2054 C CA . LYS A 1 259 ? -2.600 -42.729 17.602 1.00 41.69 259 LYS A CA 1
ATOM 2055 C C . LYS A 1 259 ? -1.681 -41.507 17.510 1.00 41.69 259 LYS A C 1
ATOM 2057 O O . LYS A 1 259 ? -0.717 -41.378 18.262 1.00 41.69 259 LYS A O 1
ATOM 2062 N N . THR A 1 260 ? -1.984 -40.597 16.582 1.00 37.59 260 THR A N 1
ATOM 2063 C CA . THR A 1 260 ? -1.138 -39.445 16.202 1.00 37.59 260 THR A CA 1
ATOM 2064 C C . THR A 1 260 ? -0.700 -38.593 17.386 1.00 37.59 260 THR A C 1
ATOM 2066 O O . THR A 1 260 ? 0.469 -38.237 17.503 1.00 37.59 260 THR A O 1
ATOM 2069 N N . ARG A 1 261 ? -1.611 -38.325 18.324 1.00 36.72 261 ARG A N 1
ATOM 2070 C CA . ARG A 1 261 ? -1.304 -37.536 19.521 1.00 36.72 261 ARG A CA 1
ATOM 2071 C C . ARG A 1 261 ? -0.290 -38.230 20.435 1.00 36.72 261 ARG A C 1
ATOM 2073 O O . ARG A 1 261 ? 0.633 -37.585 20.913 1.00 36.72 261 ARG A O 1
ATOM 2080 N N . GLU A 1 262 ? -0.430 -39.534 20.658 1.00 42.25 262 GLU A N 1
ATOM 2081 C CA . GLU A 1 262 ? 0.494 -40.297 21.509 1.00 42.25 262 GLU A CA 1
ATOM 2082 C C . GLU A 1 262 ? 1.864 -40.469 20.835 1.00 42.25 262 GLU A C 1
ATOM 2084 O O . GLU A 1 262 ? 2.897 -40.358 21.495 1.00 42.25 262 GLU A O 1
ATOM 2089 N N . PHE A 1 263 ? 1.874 -40.667 19.514 1.00 42.28 263 PHE A N 1
ATOM 2090 C CA . PHE A 1 263 ? 3.095 -40.745 18.715 1.00 42.28 263 PHE A CA 1
ATOM 2091 C C . PHE A 1 263 ? 3.892 -39.431 18.766 1.00 42.28 263 PHE A C 1
ATOM 2093 O O . PHE A 1 263 ? 5.090 -39.442 19.044 1.00 42.28 263 PHE A O 1
ATOM 2100 N N . LEU A 1 264 ? 3.224 -38.287 18.579 1.00 40.03 264 LEU A N 1
ATOM 2101 C CA . LEU A 1 264 ? 3.854 -36.964 18.632 1.00 40.03 264 LEU A CA 1
ATOM 2102 C C . LEU A 1 264 ? 4.303 -36.576 20.043 1.00 40.03 264 LEU A C 1
ATOM 2104 O O . LEU A 1 264 ? 5.349 -35.955 20.198 1.00 40.03 264 LEU A O 1
ATOM 2108 N N . VAL A 1 265 ? 3.566 -36.965 21.085 1.00 42.53 265 VAL A N 1
ATOM 2109 C CA . VAL A 1 265 ? 4.000 -36.738 22.473 1.00 42.53 265 VAL A CA 1
ATOM 2110 C C . VAL A 1 265 ? 5.272 -37.529 22.785 1.00 42.53 265 VAL A C 1
ATOM 2112 O O . VAL A 1 265 ? 6.163 -37.014 23.456 1.00 42.53 265 VAL A O 1
ATOM 2115 N N . LYS A 1 266 ? 5.381 -38.761 22.277 1.00 43.72 266 LYS A N 1
ATOM 2116 C CA . LYS A 1 266 ? 6.497 -39.655 22.592 1.00 43.72 266 LYS A CA 1
ATOM 2117 C C . LYS A 1 266 ? 7.739 -39.424 21.727 1.00 43.72 266 LYS A C 1
ATOM 2119 O O . LYS A 1 266 ? 8.842 -39.374 22.259 1.00 43.72 266 LYS A O 1
ATOM 2124 N N . TYR A 1 267 ? 7.573 -39.260 20.416 1.00 45.22 267 TYR A N 1
ATOM 2125 C CA . TYR A 1 267 ? 8.684 -39.140 19.461 1.00 45.22 267 TYR A CA 1
ATOM 2126 C C . TYR A 1 267 ? 8.822 -37.736 18.854 1.00 45.22 267 TYR A C 1
ATOM 2128 O O . TYR A 1 267 ? 9.805 -37.459 18.168 1.00 45.22 267 TYR A O 1
ATOM 2136 N N . GLY A 1 268 ? 7.894 -36.815 19.131 1.00 40.44 268 GLY A N 1
ATOM 2137 C CA . GLY A 1 268 ? 7.955 -35.426 18.660 1.00 40.44 268 GLY A CA 1
ATOM 2138 C C . GLY A 1 268 ? 9.214 -34.664 19.089 1.00 40.44 268 GLY A C 1
ATOM 2139 O O . GLY A 1 268 ? 9.775 -33.959 18.253 1.00 40.44 268 GLY A O 1
ATOM 2140 N N . PRO A 1 269 ? 9.731 -34.812 20.327 1.00 42.41 269 PRO A N 1
ATOM 2141 C CA . PRO A 1 269 ? 11.008 -34.212 20.713 1.00 42.41 269 PRO A CA 1
ATOM 2142 C C . PRO A 1 269 ? 12.195 -34.741 19.895 1.00 42.41 269 PRO A C 1
ATOM 2144 O O . PRO A 1 269 ? 13.049 -33.955 19.491 1.00 42.41 269 PRO A O 1
ATOM 2147 N N . TYR A 1 270 ? 12.221 -36.044 19.592 1.00 41.81 270 TYR A N 1
ATOM 2148 C CA . TYR A 1 270 ? 13.240 -36.655 18.734 1.00 41.81 270 TYR A CA 1
ATOM 2149 C C . TYR A 1 270 ? 13.148 -36.110 17.302 1.00 41.81 270 TYR A C 1
ATOM 2151 O O . TYR A 1 270 ? 14.124 -35.565 16.798 1.00 41.81 270 TYR A O 1
ATOM 2159 N N . LEU A 1 271 ? 11.953 -36.124 16.697 1.00 41.62 271 LEU A N 1
ATOM 2160 C CA . LEU A 1 271 ? 11.690 -35.556 15.365 1.00 41.62 271 LEU A CA 1
ATOM 2161 C C . LEU A 1 271 ? 12.088 -34.079 15.273 1.00 41.62 271 LEU A C 1
ATOM 2163 O O . LEU A 1 271 ? 12.753 -33.670 14.325 1.00 41.62 271 LEU A O 1
ATOM 2167 N N . ARG A 1 272 ? 11.741 -33.280 16.286 1.00 40.97 272 ARG A N 1
ATOM 2168 C CA . ARG A 1 272 ? 12.083 -31.855 16.367 1.00 40.97 272 ARG A CA 1
ATOM 2169 C C . ARG A 1 272 ? 13.589 -31.630 16.515 1.00 40.97 272 ARG A C 1
ATOM 2171 O O . ARG A 1 272 ? 14.102 -30.642 16.001 1.00 40.97 272 ARG A O 1
ATOM 2178 N N . THR A 1 273 ? 14.290 -32.525 17.204 1.00 40.00 273 THR A N 1
ATOM 2179 C CA . THR A 1 273 ? 15.748 -32.460 17.376 1.00 40.00 273 THR A CA 1
ATOM 2180 C C . THR A 1 273 ? 16.455 -32.839 16.078 1.00 40.00 273 THR A C 1
ATOM 2182 O O . THR A 1 273 ? 17.325 -32.100 15.634 1.00 40.00 273 THR A O 1
ATOM 2185 N N . THR A 1 274 ? 16.009 -33.896 15.399 1.00 40.75 274 THR A N 1
ATOM 2186 C CA . THR A 1 274 ? 16.520 -34.301 14.081 1.00 40.75 274 THR A CA 1
ATOM 2187 C C . THR A 1 274 ? 16.264 -33.234 13.016 1.00 40.75 274 THR A C 1
ATOM 2189 O O . THR A 1 274 ? 17.171 -32.916 12.257 1.00 40.75 274 THR A O 1
ATOM 2192 N N . LEU A 1 275 ? 15.081 -32.607 13.004 1.00 39.53 275 LEU A N 1
ATOM 2193 C CA . LEU A 1 275 ? 14.762 -31.481 12.114 1.00 39.53 275 LEU A CA 1
ATOM 2194 C C . LEU A 1 275 ? 15.634 -30.255 12.391 1.00 39.53 275 LEU A C 1
ATOM 2196 O O . LEU A 1 275 ? 16.118 -29.630 11.455 1.00 39.53 275 LEU A O 1
ATOM 2200 N N . LYS A 1 276 ? 15.884 -29.926 13.662 1.00 38.84 276 LYS A N 1
ATOM 2201 C CA . LYS A 1 276 ? 16.796 -28.832 14.025 1.00 38.84 276 LYS A CA 1
ATOM 2202 C C . LYS A 1 276 ? 18.236 -29.133 13.623 1.00 38.84 276 LYS A C 1
ATOM 2204 O O . LYS A 1 276 ? 18.905 -28.247 13.108 1.00 38.84 276 LYS A O 1
ATOM 2209 N N . ILE A 1 277 ? 18.701 -30.366 13.815 1.00 39.62 277 ILE A N 1
ATOM 2210 C CA . ILE A 1 277 ? 20.033 -30.801 13.378 1.00 39.62 277 ILE A CA 1
ATOM 2211 C C . ILE A 1 277 ? 20.125 -30.742 11.850 1.00 39.62 277 ILE A C 1
ATOM 2213 O O . ILE A 1 277 ? 21.081 -30.181 11.333 1.00 39.62 277 ILE A O 1
ATOM 2217 N N . ALA A 1 278 ? 19.110 -31.213 11.123 1.00 37.56 278 ALA A N 1
ATOM 2218 C CA . ALA A 1 278 ? 19.054 -31.125 9.665 1.00 37.56 278 ALA A CA 1
ATOM 2219 C C . ALA A 1 278 ? 19.041 -29.669 9.172 1.00 37.56 278 ALA A C 1
ATOM 2221 O O . ALA A 1 278 ? 19.766 -29.340 8.244 1.00 37.56 278 ALA A O 1
ATOM 2222 N N . GLN A 1 279 ? 18.301 -28.772 9.828 1.00 39.84 279 GLN A N 1
ATOM 2223 C CA . GLN A 1 279 ? 18.295 -27.338 9.516 1.00 39.84 279 GLN A CA 1
ATOM 2224 C C . GLN A 1 279 ? 19.640 -26.663 9.806 1.00 39.84 279 GLN A C 1
ATOM 2226 O O . GLN A 1 279 ? 20.066 -25.797 9.046 1.00 39.84 279 GLN A O 1
ATOM 2231 N N . VAL A 1 280 ? 20.318 -27.045 10.892 1.00 37.91 280 VAL A N 1
ATOM 2232 C CA . VAL A 1 280 ? 21.660 -26.545 11.224 1.00 37.91 280 VAL A CA 1
ATOM 2233 C C . VAL A 1 280 ? 22.690 -27.069 10.225 1.00 37.91 280 VAL A C 1
ATOM 2235 O O . VAL A 1 280 ? 23.492 -26.283 9.735 1.00 37.91 280 VAL A O 1
ATOM 2238 N N . LEU A 1 281 ? 22.635 -28.351 9.861 1.00 37.06 281 LEU A N 1
ATOM 2239 C CA . LEU A 1 281 ? 23.511 -28.953 8.853 1.00 37.06 281 LEU A CA 1
ATOM 2240 C C . LEU A 1 281 ? 23.250 -28.384 7.453 1.00 37.06 281 LEU A C 1
ATOM 2242 O O . LEU A 1 281 ? 24.199 -28.143 6.717 1.00 37.06 281 LEU A O 1
ATOM 2246 N N . PHE A 1 282 ? 21.995 -28.091 7.110 1.00 38.25 282 PHE A N 1
ATOM 2247 C CA . PHE A 1 282 ? 21.625 -27.419 5.864 1.00 38.25 282 PHE A CA 1
ATOM 2248 C C . PHE A 1 282 ? 22.125 -25.971 5.841 1.00 38.25 282 PHE A C 1
ATOM 2250 O O . PHE A 1 282 ? 22.703 -25.540 4.848 1.00 38.25 282 PHE A O 1
ATOM 2257 N N . LYS A 1 283 ? 22.001 -25.233 6.955 1.00 39.12 283 LYS A N 1
ATOM 2258 C CA . LYS A 1 283 ? 22.577 -23.885 7.092 1.00 39.12 283 LYS A CA 1
ATOM 2259 C C . LYS A 1 283 ? 24.101 -23.899 7.007 1.00 39.12 283 LYS A C 1
ATOM 2261 O O . LYS A 1 283 ? 24.666 -23.084 6.283 1.00 39.12 283 LYS A O 1
ATOM 2266 N N . LEU A 1 284 ? 24.757 -24.841 7.683 1.00 36.62 284 LEU A N 1
ATOM 2267 C CA . LEU A 1 284 ? 26.202 -25.047 7.585 1.00 36.62 284 LEU A CA 1
ATOM 2268 C C . LEU A 1 284 ? 26.611 -25.401 6.152 1.00 36.62 284 LEU A C 1
ATOM 2270 O O . LEU A 1 284 ? 27.555 -24.811 5.652 1.00 36.62 284 LEU A O 1
ATOM 2274 N N . GLY A 1 285 ? 25.871 -26.270 5.460 1.00 32.69 285 GLY A N 1
ATOM 2275 C CA . GLY A 1 285 ? 26.089 -26.592 4.047 1.00 32.69 285 GLY A CA 1
ATOM 2276 C C . GLY A 1 285 ? 25.926 -25.377 3.132 1.00 32.69 285 GLY A C 1
ATOM 2277 O O . GLY A 1 285 ? 26.811 -25.090 2.336 1.00 32.69 285 GLY A O 1
ATOM 2278 N N . SER A 1 286 ? 24.862 -24.590 3.307 1.00 39.84 286 SER A N 1
ATOM 2279 C CA . SER A 1 286 ? 24.631 -23.355 2.541 1.00 39.84 286 SER A CA 1
ATOM 2280 C C . SER A 1 286 ? 25.675 -22.261 2.803 1.00 39.84 286 SER A C 1
ATOM 2282 O O . SER A 1 286 ? 25.881 -21.395 1.959 1.00 39.84 286 SER A O 1
ATOM 2284 N N . PHE A 1 287 ? 26.354 -22.310 3.954 1.00 37.78 287 PHE A N 1
ATOM 2285 C CA . PHE A 1 287 ? 27.439 -21.398 4.317 1.00 37.78 287 PHE A CA 1
ATOM 2286 C C . PHE A 1 287 ? 28.815 -21.909 3.851 1.00 37.78 287 PHE A C 1
ATOM 2288 O O . PHE A 1 287 ? 29.648 -21.122 3.408 1.00 37.78 287 PHE A O 1
ATOM 2295 N N . LEU A 1 288 ? 29.049 -23.225 3.915 1.00 32.97 288 LEU A N 1
ATOM 2296 C CA . LEU A 1 288 ? 30.308 -23.882 3.549 1.00 32.97 288 LEU A CA 1
ATOM 2297 C C . LEU A 1 288 ? 30.474 -24.047 2.036 1.00 32.97 288 LEU A C 1
ATOM 2299 O O . LEU A 1 288 ? 31.590 -23.905 1.550 1.00 32.97 288 LEU A O 1
ATOM 2303 N N . VAL A 1 289 ? 29.404 -24.319 1.283 1.00 39.53 289 VAL A N 1
ATOM 2304 C CA . VAL A 1 289 ? 29.473 -24.564 -0.172 1.00 39.53 289 VAL A CA 1
ATOM 2305 C C . VAL A 1 289 ? 30.004 -23.342 -0.945 1.00 39.53 289 VAL A C 1
ATOM 2307 O O . VAL A 1 289 ? 30.969 -23.504 -1.690 1.00 39.53 289 VAL A O 1
ATOM 2310 N N . PRO A 1 290 ? 29.529 -22.103 -0.701 1.00 40.22 290 PRO A N 1
ATOM 2311 C CA . PRO A 1 290 ? 30.091 -20.914 -1.348 1.00 40.22 290 PRO A CA 1
ATOM 2312 C C . PRO A 1 290 ? 31.530 -20.606 -0.907 1.00 40.22 290 PRO A C 1
ATOM 2314 O O . PRO A 1 290 ? 32.319 -20.063 -1.680 1.00 40.22 290 PRO A O 1
ATOM 2317 N N . GLN A 1 291 ? 31.893 -20.946 0.338 1.00 40.03 291 GLN A N 1
ATOM 2318 C CA . GLN A 1 291 ? 33.254 -20.745 0.839 1.00 40.03 291 GLN A CA 1
ATOM 2319 C C . GLN A 1 291 ? 34.235 -21.775 0.269 1.00 40.03 291 GLN A C 1
ATOM 2321 O O . GLN A 1 291 ? 35.346 -21.393 -0.083 1.00 40.03 291 GLN A O 1
ATOM 2326 N N . LEU A 1 292 ? 33.828 -23.032 0.080 1.00 37.88 292 LEU A N 1
ATOM 2327 C CA . LEU A 1 292 ? 34.615 -24.070 -0.596 1.00 37.88 292 LEU A CA 1
ATOM 2328 C C . LEU A 1 292 ? 34.838 -23.740 -2.081 1.00 37.88 292 LEU A C 1
ATOM 2330 O O . LEU A 1 292 ? 35.957 -23.895 -2.574 1.00 37.88 292 LEU A O 1
ATOM 2334 N N . ASP A 1 293 ? 33.830 -23.185 -2.759 1.00 39.19 293 ASP A N 1
ATOM 2335 C CA . ASP A 1 293 ? 33.976 -22.648 -4.119 1.00 39.19 293 ASP A CA 1
ATOM 2336 C C . ASP A 1 293 ? 34.940 -21.451 -4.160 1.00 39.19 293 ASP A C 1
ATOM 2338 O O . ASP A 1 293 ? 35.779 -21.345 -5.058 1.00 39.19 293 ASP A O 1
ATOM 2342 N N . SER A 1 294 ? 34.905 -20.581 -3.144 1.00 42.91 294 SER A N 1
ATOM 2343 C CA . SER A 1 294 ? 35.873 -19.486 -3.014 1.00 42.91 294 SER A CA 1
ATOM 2344 C C . SER A 1 294 ? 37.290 -19.974 -2.673 1.00 42.91 294 SER A C 1
ATOM 2346 O O . SER A 1 294 ? 38.258 -19.398 -3.159 1.00 42.91 294 SER A O 1
ATOM 2348 N N . MET A 1 295 ? 37.440 -21.073 -1.921 1.00 36.38 295 MET A N 1
ATOM 2349 C CA . MET A 1 295 ? 38.727 -21.717 -1.617 1.00 36.38 295 MET A CA 1
ATOM 2350 C C . MET A 1 295 ? 39.338 -22.364 -2.865 1.00 36.38 295 MET A C 1
ATOM 2352 O O . MET A 1 295 ? 40.546 -22.257 -3.079 1.00 36.38 295 MET A O 1
ATOM 2356 N N . SER A 1 296 ? 38.507 -22.968 -3.722 1.00 44.88 296 SER A N 1
ATOM 2357 C CA . SER A 1 296 ? 38.914 -23.466 -5.042 1.00 44.88 296 SER A CA 1
ATOM 2358 C C . SER A 1 296 ? 39.421 -22.345 -5.956 1.00 44.88 296 SER A C 1
ATOM 2360 O O . SER A 1 296 ? 40.280 -22.599 -6.798 1.00 44.88 296 SER A O 1
ATOM 2362 N N . GLN A 1 297 ? 38.897 -21.122 -5.816 1.00 42.47 297 GLN A N 1
ATOM 2363 C CA . GLN A 1 297 ? 39.288 -19.969 -6.636 1.00 42.47 297 GLN A CA 1
ATOM 2364 C C . GLN A 1 297 ? 40.458 -19.165 -6.030 1.00 42.47 297 GLN A C 1
ATOM 2366 O O . GLN A 1 297 ? 41.289 -18.646 -6.773 1.00 42.47 297 GLN A O 1
ATOM 2371 N N . ALA A 1 298 ? 40.577 -19.099 -4.698 1.00 41.00 298 ALA A N 1
ATOM 2372 C CA . ALA A 1 298 ? 41.595 -18.324 -3.977 1.00 41.00 298 ALA A CA 1
ATOM 2373 C C . ALA A 1 298 ? 42.933 -19.059 -3.770 1.00 41.00 298 ALA A C 1
ATOM 2375 O O . ALA A 1 298 ? 43.955 -18.407 -3.547 1.00 41.00 298 ALA A O 1
ATOM 2376 N N . ALA A 1 299 ? 42.975 -20.391 -3.922 1.00 40.00 299 ALA A N 1
ATOM 2377 C CA . ALA A 1 299 ? 44.220 -21.176 -3.914 1.00 40.00 299 ALA A CA 1
ATOM 2378 C C . ALA A 1 299 ? 45.234 -20.746 -5.003 1.00 40.00 299 ALA A C 1
ATOM 2380 O O . ALA A 1 299 ? 46.374 -21.207 -5.014 1.00 40.00 299 ALA A O 1
ATOM 2381 N N . SER A 1 300 ? 44.828 -19.849 -5.906 1.00 45.97 300 SER A N 1
ATOM 2382 C CA . SER A 1 300 ? 45.635 -19.329 -7.000 1.00 45.97 300 SER A CA 1
ATOM 2383 C C . SER A 1 300 ? 46.468 -18.079 -6.675 1.00 45.97 300 SER A C 1
ATOM 2385 O O . SER A 1 300 ? 47.322 -17.780 -7.514 1.00 45.97 300 SER A O 1
ATOM 2387 N N . SER A 1 301 ? 46.265 -17.309 -5.584 1.00 48.94 301 SER A N 1
ATOM 2388 C CA . SER A 1 301 ? 46.930 -15.983 -5.569 1.00 48.94 301 SER A CA 1
ATOM 2389 C C . SER A 1 301 ? 47.370 -15.248 -4.298 1.00 48.94 301 SER A C 1
ATOM 2391 O O . SER A 1 301 ? 48.070 -14.276 -4.521 1.00 48.94 301 SER A O 1
ATOM 2393 N N . ASP A 1 302 ? 47.114 -15.599 -3.029 1.00 48.56 302 ASP A N 1
ATOM 2394 C CA . ASP A 1 302 ? 47.735 -14.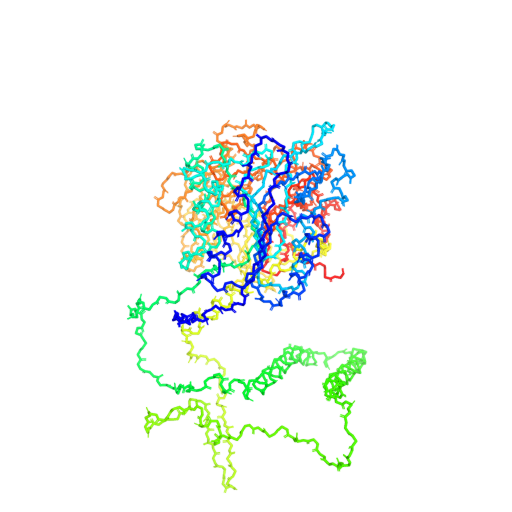796 -1.939 1.00 48.56 302 ASP A CA 1
ATOM 2395 C C . ASP A 1 302 ? 47.845 -15.488 -0.571 1.00 48.56 302 ASP A C 1
ATOM 2397 O O . ASP A 1 302 ? 46.852 -15.910 0.024 1.00 48.56 302 ASP A O 1
ATOM 2401 N N . VAL A 1 303 ? 49.070 -15.535 -0.034 1.00 45.09 303 VAL A N 1
ATOM 2402 C CA . VAL A 1 303 ? 49.422 -16.152 1.263 1.00 45.09 303 VAL A CA 1
ATOM 2403 C C . VAL A 1 303 ? 48.849 -15.364 2.450 1.00 45.09 303 VAL A C 1
ATOM 2405 O O . VAL A 1 303 ? 48.412 -15.969 3.429 1.00 45.09 303 VAL A O 1
ATOM 2408 N N . ASP A 1 304 ? 48.749 -14.037 2.346 1.00 47.06 304 ASP A N 1
ATOM 2409 C CA . ASP A 1 304 ? 48.175 -13.187 3.402 1.00 47.06 304 ASP A CA 1
ATOM 2410 C C . ASP A 1 304 ? 46.655 -13.394 3.555 1.00 47.06 304 ASP A C 1
ATOM 2412 O O . ASP A 1 304 ? 46.109 -13.332 4.661 1.00 47.06 304 ASP A O 1
ATOM 2416 N N . THR A 1 305 ? 45.968 -13.758 2.465 1.00 45.25 305 THR A N 1
ATOM 2417 C CA . THR A 1 305 ? 44.541 -14.118 2.492 1.00 45.25 305 THR A CA 1
ATOM 2418 C C . THR A 1 305 ? 44.327 -15.445 3.224 1.00 45.25 305 THR A C 1
ATOM 2420 O O . THR A 1 305 ? 43.408 -15.558 4.038 1.00 45.25 305 THR A O 1
ATOM 2423 N N . ILE A 1 306 ? 45.216 -16.424 3.018 1.00 40.16 306 ILE A N 1
ATOM 2424 C CA . ILE A 1 306 ? 45.188 -17.725 3.708 1.00 40.16 306 ILE A CA 1
ATOM 2425 C C . ILE A 1 306 ? 45.399 -17.541 5.217 1.00 40.16 306 ILE A C 1
ATOM 2427 O O . ILE A 1 306 ? 44.657 -18.119 6.011 1.00 40.16 306 ILE A O 1
ATOM 2431 N N . LEU A 1 307 ? 46.340 -16.685 5.625 1.00 40.50 307 LEU A N 1
ATOM 2432 C CA . LEU A 1 307 ? 46.617 -16.416 7.040 1.00 40.50 307 LEU A CA 1
ATOM 2433 C C . LEU A 1 307 ? 45.444 -15.712 7.748 1.00 40.50 307 LEU A C 1
ATOM 2435 O O . LEU A 1 307 ? 45.051 -16.142 8.829 1.00 40.50 307 LEU A O 1
ATOM 2439 N N . SER A 1 308 ? 44.793 -14.731 7.107 1.00 48.03 308 SER A N 1
ATOM 2440 C CA . SER A 1 308 ? 43.575 -14.098 7.660 1.00 48.03 308 SER A CA 1
ATOM 2441 C C . SER A 1 308 ? 42.370 -15.051 7.752 1.00 48.03 308 SER A C 1
ATOM 2443 O O . SER A 1 308 ? 41.437 -14.831 8.526 1.00 48.03 308 SER A O 1
ATOM 2445 N N . THR A 1 309 ? 42.384 -16.129 6.964 1.00 39.78 309 THR A N 1
ATOM 2446 C CA . THR A 1 309 ? 41.328 -17.149 6.947 1.00 39.78 309 THR A CA 1
ATOM 2447 C C . THR A 1 309 ? 41.541 -18.193 8.049 1.00 39.78 309 THR A C 1
ATOM 2449 O O . THR A 1 309 ? 40.566 -18.660 8.634 1.00 39.78 309 THR A O 1
ATOM 2452 N N . PHE A 1 310 ? 42.794 -18.487 8.418 1.00 38.56 310 PHE A N 1
ATOM 2453 C CA . PHE A 1 310 ? 43.116 -19.291 9.605 1.00 38.56 310 PHE A CA 1
ATOM 2454 C C . PHE A 1 310 ? 42.670 -18.610 10.911 1.00 38.56 310 PHE A C 1
ATOM 2456 O O . PHE A 1 310 ? 42.157 -19.286 11.803 1.00 38.56 310 PHE A O 1
ATOM 2463 N N . ASP A 1 311 ? 42.749 -17.278 11.001 1.00 45.06 311 ASP A N 1
ATOM 2464 C CA . ASP A 1 311 ? 42.207 -16.531 12.149 1.00 45.06 311 ASP A CA 1
ATOM 2465 C C . ASP A 1 311 ? 40.672 -16.650 12.262 1.00 45.06 311 ASP A C 1
ATOM 2467 O O . ASP A 1 311 ? 40.137 -16.783 13.364 1.00 45.06 311 ASP A O 1
ATOM 2471 N N . LYS A 1 312 ? 39.948 -16.730 11.135 1.00 44.44 312 LYS A N 1
ATOM 2472 C CA . LYS A 1 312 ? 38.496 -17.018 11.117 1.00 44.44 312 LYS A CA 1
ATOM 2473 C C . LYS A 1 312 ? 38.165 -18.472 11.458 1.00 44.44 312 LYS A C 1
ATOM 2475 O O . LYS A 1 312 ? 37.078 -18.764 11.956 1.00 44.44 312 LYS A O 1
ATOM 2480 N N . GLN A 1 313 ? 39.095 -19.393 11.217 1.00 39.91 313 GLN A N 1
ATOM 2481 C CA . GLN A 1 313 ? 38.962 -20.791 11.620 1.00 39.91 313 GLN A CA 1
ATOM 2482 C C . GLN A 1 313 ? 39.020 -20.935 13.151 1.00 39.91 313 GLN A C 1
ATOM 2484 O O . GLN A 1 313 ? 38.236 -21.696 13.716 1.00 39.91 313 GLN A O 1
ATOM 2489 N N . ASN A 1 314 ? 39.841 -20.121 13.826 1.00 42.81 314 ASN A N 1
ATOM 2490 C CA . ASN A 1 314 ? 39.847 -19.997 15.289 1.00 42.81 314 ASN A CA 1
ATOM 2491 C C . ASN A 1 314 ? 38.539 -19.388 15.838 1.00 42.81 314 ASN A C 1
ATOM 2493 O O . ASN A 1 314 ? 38.036 -19.844 16.866 1.00 42.81 314 ASN A O 1
ATOM 2497 N N . GLU A 1 315 ? 37.934 -18.406 15.155 1.00 42.97 315 GLU A N 1
ATOM 2498 C CA . GLU A 1 315 ? 36.596 -17.893 15.514 1.00 42.97 315 GLU A CA 1
ATOM 2499 C C . GLU A 1 315 ? 35.492 -18.954 15.324 1.00 42.97 315 GLU A C 1
ATOM 2501 O O . GLU A 1 315 ? 34.574 -19.051 16.143 1.00 42.97 315 GLU A O 1
ATOM 2506 N N . MET A 1 316 ? 35.594 -19.804 14.296 1.00 40.56 316 MET A N 1
ATOM 2507 C CA . MET A 1 316 ? 34.702 -20.957 14.106 1.00 40.56 316 MET A CA 1
ATOM 2508 C C . MET A 1 316 ? 34.873 -22.022 15.190 1.00 40.56 316 MET A C 1
ATOM 2510 O O . MET A 1 316 ? 33.873 -22.557 15.660 1.00 40.56 316 MET A O 1
ATOM 2514 N N . GLU A 1 317 ? 36.100 -22.318 15.621 1.00 42.78 317 GLU A N 1
ATOM 2515 C CA . GLU A 1 317 ? 36.358 -23.238 16.738 1.00 42.78 317 GLU A CA 1
ATOM 2516 C C . GLU A 1 317 ? 35.782 -22.699 18.058 1.00 42.78 317 GLU A C 1
ATOM 2518 O O . GLU A 1 317 ? 35.280 -23.464 18.886 1.00 42.78 317 GLU A O 1
ATOM 2523 N N . GLN A 1 318 ? 35.773 -21.374 18.241 1.00 43.78 318 GLN A N 1
ATOM 2524 C CA . GLN A 1 318 ? 35.101 -20.715 19.365 1.00 43.78 318 GLN A CA 1
ATOM 2525 C C . GLN A 1 318 ? 33.569 -20.789 19.260 1.00 43.78 318 GLN A C 1
ATOM 2527 O O . GLN A 1 318 ? 32.905 -20.993 20.277 1.00 43.78 318 GLN A O 1
ATOM 2532 N N . GLN A 1 319 ? 32.998 -20.683 18.055 1.00 37.28 319 GLN A N 1
ATOM 2533 C CA . GLN A 1 319 ? 31.557 -20.836 17.795 1.00 37.28 319 GLN A CA 1
ATOM 2534 C C . GLN A 1 319 ? 31.088 -22.295 17.950 1.00 37.28 319 GLN A C 1
ATOM 2536 O O . GLN A 1 319 ? 30.041 -22.540 18.546 1.00 37.28 319 GLN A O 1
ATOM 2541 N N . LEU A 1 320 ? 31.878 -23.274 17.499 1.00 39.12 320 LEU A N 1
ATOM 2542 C CA . LEU A 1 320 ? 31.646 -24.708 17.719 1.00 39.12 320 LEU A CA 1
ATOM 2543 C C . LEU A 1 320 ? 31.716 -25.063 19.208 1.00 39.12 320 LEU A C 1
ATOM 2545 O O . LEU A 1 320 ? 30.799 -25.703 19.718 1.00 39.12 320 LEU A O 1
ATOM 2549 N N . ASN A 1 321 ? 32.713 -24.544 19.934 1.00 41.78 321 ASN A N 1
ATOM 2550 C CA . ASN A 1 321 ? 32.778 -24.661 21.395 1.00 41.78 321 ASN A CA 1
ATOM 2551 C C . ASN A 1 321 ? 31.599 -23.970 22.100 1.00 41.78 321 ASN A C 1
ATOM 2553 O O . ASN A 1 321 ? 31.193 -24.401 23.176 1.00 41.78 321 ASN A O 1
ATOM 2557 N N . LEU A 1 322 ? 31.041 -22.893 21.534 1.00 37.72 322 LEU A N 1
ATOM 2558 C CA . LEU A 1 322 ? 29.851 -22.223 22.068 1.00 37.72 322 LEU A CA 1
ATOM 2559 C C . LEU A 1 322 ? 28.590 -23.073 21.859 1.00 37.72 322 LEU A C 1
ATOM 2561 O O . LEU A 1 322 ? 27.753 -23.139 22.756 1.00 37.72 322 LEU A O 1
ATOM 2565 N N . VAL A 1 323 ? 28.470 -23.758 20.717 1.00 36.25 323 VAL A N 1
ATOM 2566 C CA . VAL A 1 323 ? 27.378 -24.700 20.422 1.00 36.25 323 VAL A CA 1
ATOM 2567 C C . VAL A 1 323 ? 27.483 -25.956 21.291 1.00 36.25 323 VAL A C 1
ATOM 2569 O O . VAL A 1 323 ? 26.481 -26.349 21.885 1.00 36.25 323 VAL A O 1
ATOM 2572 N N . GLU A 1 324 ? 28.675 -26.534 21.461 1.00 38.84 324 GLU A N 1
ATOM 2573 C CA . GLU A 1 324 ? 28.909 -27.633 22.411 1.00 38.84 324 GLU A CA 1
ATOM 2574 C C . GLU A 1 324 ? 28.623 -27.202 23.856 1.00 38.84 324 GLU A C 1
ATOM 2576 O O . GLU A 1 324 ? 27.913 -27.904 24.575 1.00 38.84 324 GLU A O 1
ATOM 2581 N N . LYS A 1 325 ? 29.051 -25.998 24.268 1.00 38.75 325 LYS A N 1
ATOM 2582 C CA . LYS A 1 325 ? 28.705 -25.435 25.584 1.00 38.75 325 LYS A CA 1
ATOM 2583 C C . LYS A 1 325 ? 27.212 -25.192 25.751 1.00 38.75 325 LYS A C 1
ATOM 2585 O O . LYS A 1 325 ? 26.714 -25.407 26.845 1.00 38.75 325 LYS A O 1
ATOM 2590 N N . LEU A 1 326 ? 26.486 -24.751 24.722 1.00 35.12 326 LEU A N 1
ATOM 2591 C CA . LEU A 1 326 ? 25.029 -24.564 24.775 1.00 35.12 326 LEU A CA 1
ATOM 2592 C C . LEU A 1 326 ? 24.282 -25.903 24.872 1.00 35.12 326 LEU A C 1
ATOM 2594 O O . LEU A 1 326 ? 23.258 -25.973 25.557 1.00 35.12 326 LEU A O 1
ATOM 2598 N N . LEU A 1 327 ? 24.813 -26.957 24.245 1.00 38.88 327 LEU A N 1
ATOM 2599 C CA . LEU A 1 327 ? 24.318 -28.331 24.367 1.00 38.88 327 LEU A CA 1
ATOM 2600 C C . LEU A 1 327 ? 24.568 -28.906 25.777 1.00 38.88 327 LEU A C 1
ATOM 2602 O O . LEU A 1 327 ? 23.677 -29.559 26.320 1.00 38.88 327 LEU A O 1
ATOM 2606 N N . ASP A 1 328 ? 25.703 -28.587 26.410 1.00 37.78 328 ASP A N 1
ATOM 2607 C CA . ASP A 1 328 ? 26.026 -28.991 27.792 1.00 37.78 328 ASP A CA 1
ATOM 2608 C C . ASP A 1 328 ? 25.296 -28.142 28.865 1.00 37.78 328 ASP A C 1
ATOM 2610 O O . ASP A 1 328 ? 24.863 -28.651 29.908 1.00 37.78 328 ASP A O 1
ATOM 2614 N N . HIS A 1 329 ? 25.093 -26.837 28.619 1.00 34.59 329 HIS A N 1
ATOM 2615 C CA . HIS A 1 329 ? 24.447 -25.919 29.572 1.00 34.59 329 HIS A CA 1
ATOM 2616 C C . HIS A 1 329 ? 22.927 -26.092 29.657 1.00 34.59 329 HIS A C 1
ATOM 2618 O O . HIS A 1 329 ? 22.358 -25.858 30.725 1.00 34.59 329 HIS A O 1
ATOM 2624 N N . GLN A 1 330 ? 22.255 -26.508 28.573 1.00 35.25 330 GLN A N 1
ATOM 2625 C CA . GLN A 1 330 ? 20.815 -26.802 28.616 1.00 35.25 330 GLN A CA 1
ATOM 2626 C C . GLN A 1 330 ? 20.482 -28.117 29.334 1.00 35.25 330 GLN A C 1
ATOM 2628 O O . GLN A 1 330 ? 19.326 -28.314 29.704 1.00 35.25 330 GLN A O 1
ATOM 2633 N N . TRP A 1 331 ? 21.466 -28.987 29.586 1.00 40.84 331 TRP A N 1
ATOM 2634 C CA . TRP A 1 331 ? 21.229 -30.288 30.220 1.00 40.84 331 TRP A CA 1
ATOM 2635 C C . TRP A 1 331 ? 21.588 -30.342 31.717 1.00 40.84 331 TRP A C 1
ATOM 2637 O O . TRP A 1 331 ? 21.154 -31.255 32.418 1.00 40.84 331 TRP A O 1
ATOM 2647 N N . THR A 1 332 ? 22.322 -29.363 32.259 1.00 34.50 332 THR A N 1
ATOM 2648 C CA . THR A 1 332 ? 22.808 -29.392 33.658 1.00 34.50 332 THR A CA 1
ATOM 2649 C C . THR A 1 332 ? 22.037 -28.509 34.652 1.00 34.50 332 THR A C 1
ATOM 2651 O O . THR A 1 332 ? 22.284 -28.604 35.853 1.00 34.50 332 THR A O 1
ATOM 2654 N N . GLN A 1 333 ? 21.053 -27.705 34.220 1.00 32.12 333 GLN A N 1
ATOM 2655 C CA . GLN A 1 333 ? 20.259 -26.831 35.113 1.00 32.12 333 GLN A CA 1
ATOM 2656 C C . GLN A 1 333 ? 18.805 -27.269 35.365 1.00 32.12 333 GLN A C 1
ATOM 2658 O O . GLN A 1 333 ? 17.930 -26.454 35.650 1.00 32.12 333 GLN A O 1
ATOM 2663 N N . SER A 1 334 ? 18.544 -28.572 35.376 1.00 34.38 334 SER A N 1
ATOM 2664 C CA . SER A 1 334 ? 17.319 -29.108 35.979 1.00 34.38 334 SER A CA 1
ATOM 2665 C C . SER A 1 334 ? 17.617 -30.413 36.707 1.00 34.38 334 SER A C 1
ATOM 2667 O O . SER A 1 334 ? 17.410 -31.485 36.148 1.00 34.38 334 SER A O 1
ATOM 2669 N N . ASN A 1 335 ? 18.189 -30.305 37.914 1.00 32.44 335 ASN A N 1
ATOM 2670 C CA . ASN A 1 335 ? 17.875 -31.119 39.103 1.00 32.44 335 ASN A CA 1
ATOM 2671 C C . ASN A 1 335 ? 18.982 -30.987 40.163 1.00 32.44 335 ASN A C 1
ATOM 2673 O O . ASN A 1 335 ? 19.979 -31.703 40.134 1.00 32.44 335 ASN A O 1
ATOM 2677 N N . SER A 1 336 ? 18.775 -30.124 41.159 1.00 31.75 336 SER A N 1
ATOM 2678 C CA . SER A 1 336 ? 19.536 -30.148 42.413 1.00 31.75 336 SER A CA 1
ATOM 2679 C C . SER A 1 336 ? 18.597 -30.280 43.609 1.00 31.75 336 SER A C 1
ATOM 2681 O O . SER A 1 336 ? 18.335 -29.325 44.329 1.00 31.75 336 SER A O 1
ATOM 2683 N N . THR A 1 337 ? 18.079 -31.489 43.831 1.00 30.89 337 THR A N 1
ATOM 2684 C CA . THR A 1 337 ? 17.913 -32.087 45.171 1.00 30.89 337 THR A CA 1
ATOM 2685 C C . THR A 1 337 ? 17.384 -33.513 45.032 1.00 30.89 337 THR A C 1
ATOM 2687 O O . THR A 1 337 ? 16.213 -33.703 44.746 1.00 30.89 337 THR A O 1
ATOM 2690 N N . ILE A 1 338 ? 18.258 -34.504 45.225 1.00 29.55 338 ILE A N 1
ATOM 2691 C CA . ILE A 1 338 ? 18.039 -35.729 46.015 1.00 29.55 338 ILE A CA 1
ATOM 2692 C C . ILE A 1 338 ? 19.427 -36.347 46.235 1.00 29.55 338 ILE A C 1
ATOM 2694 O O . ILE A 1 338 ? 20.207 -36.553 45.308 1.00 29.55 338 ILE A O 1
ATOM 2698 N N . VAL A 1 339 ? 19.746 -36.566 47.506 1.00 31.20 339 VAL A N 1
ATOM 2699 C CA . VAL A 1 339 ? 20.945 -37.245 47.996 1.00 31.20 339 VAL A CA 1
ATOM 2700 C C . VAL A 1 339 ? 20.745 -38.751 47.834 1.00 31.20 339 VAL A C 1
ATOM 2702 O O . VAL A 1 339 ? 19.726 -39.275 48.272 1.00 31.20 339 VAL A O 1
ATOM 2705 N N . GLY A 1 340 ? 21.727 -39.449 47.266 1.00 27.83 340 GLY A N 1
ATOM 2706 C CA . GLY A 1 340 ? 21.769 -40.913 47.249 1.00 27.83 340 GLY A CA 1
ATOM 2707 C C . GLY A 1 340 ? 22.493 -41.449 46.022 1.00 27.83 340 GLY A C 1
ATOM 2708 O O . GLY A 1 340 ? 22.060 -41.234 44.901 1.00 27.83 340 GLY A O 1
ATOM 2709 N N . GLN A 1 341 ? 23.624 -42.101 46.259 1.00 34.66 341 GLN A N 1
ATOM 2710 C CA . GLN A 1 341 ? 24.541 -42.694 45.288 1.00 34.66 341 GLN A CA 1
ATOM 2711 C C . GLN A 1 341 ? 23.849 -43.472 44.152 1.00 34.66 341 GLN A C 1
ATOM 2713 O O . GLN A 1 341 ? 23.182 -44.460 44.426 1.00 34.66 341 GLN A O 1
ATOM 2718 N N . ASP A 1 342 ? 24.124 -43.111 42.895 1.00 28.50 342 ASP A N 1
ATOM 2719 C CA . ASP A 1 342 ? 24.769 -44.031 41.949 1.00 28.50 342 ASP A CA 1
ATOM 2720 C C . ASP A 1 342 ? 25.421 -43.247 40.795 1.00 28.50 342 ASP A C 1
ATOM 2722 O O . ASP A 1 342 ? 24.787 -42.451 40.101 1.00 28.50 342 ASP A O 1
ATOM 2726 N N . LYS A 1 343 ? 26.729 -43.441 40.615 1.00 41.78 343 LYS A N 1
ATOM 2727 C CA . LYS A 1 343 ? 27.494 -42.915 39.483 1.00 41.78 343 LYS A CA 1
ATOM 2728 C C . LYS A 1 343 ? 27.506 -43.994 38.405 1.00 41.78 343 LYS A C 1
ATOM 2730 O O . LYS A 1 343 ? 28.425 -44.804 38.388 1.00 41.78 343 LYS A O 1
ATOM 2735 N N . SER A 1 344 ? 26.577 -43.960 37.452 1.00 31.12 344 SER A N 1
ATOM 2736 C CA . SER A 1 344 ? 26.856 -44.470 36.102 1.00 31.12 344 SER A CA 1
ATOM 2737 C C . SER A 1 344 ? 25.824 -44.018 35.061 1.00 31.12 344 SER A C 1
ATOM 2739 O O . SER A 1 344 ? 24.636 -44.264 35.189 1.00 31.12 344 SER A O 1
ATOM 2741 N N . ARG A 1 345 ? 26.348 -43.389 33.998 1.00 30.44 345 ARG A N 1
ATOM 2742 C CA . ARG A 1 345 ? 25.796 -43.276 32.634 1.00 30.44 345 ARG A CA 1
ATOM 2743 C C . ARG A 1 345 ? 24.382 -42.693 32.492 1.00 30.44 345 ARG A C 1
ATOM 2745 O O . ARG A 1 345 ? 23.381 -43.388 32.616 1.00 30.44 345 ARG A O 1
ATOM 2752 N N . GLY A 1 346 ? 24.329 -41.432 32.052 1.00 27.52 346 GLY A N 1
ATOM 2753 C CA . GLY A 1 346 ? 23.165 -40.913 31.336 1.00 27.52 346 GLY A CA 1
ATOM 2754 C C . GLY A 1 346 ? 22.801 -41.851 30.181 1.00 27.52 346 GLY A C 1
ATOM 2755 O O . GLY A 1 346 ? 23.677 -42.334 29.459 1.00 27.52 346 GLY A O 1
ATOM 2756 N N . VAL A 1 347 ? 21.513 -42.163 30.067 1.00 29.83 347 VAL A N 1
ATOM 2757 C CA . VAL A 1 347 ? 20.963 -43.042 29.033 1.00 29.83 347 VAL A CA 1
ATOM 2758 C C . VAL A 1 347 ? 21.302 -42.443 27.659 1.00 29.83 347 VAL A C 1
ATOM 2760 O O . VAL A 1 347 ? 20.924 -41.298 27.408 1.00 29.83 347 VAL A O 1
ATOM 2763 N N . PRO A 1 348 ? 22.015 -43.155 26.765 1.00 31.12 348 PRO A N 1
ATOM 2764 C CA . PRO A 1 348 ? 22.216 -42.677 25.403 1.00 31.12 348 PRO A CA 1
ATOM 2765 C C . PRO A 1 348 ? 20.852 -42.604 24.710 1.00 31.12 348 PRO A C 1
ATOM 2767 O O . PRO A 1 348 ? 20.009 -43.474 24.933 1.00 31.12 348 PRO A O 1
ATOM 2770 N N . LEU A 1 349 ? 20.632 -41.590 23.869 1.00 31.50 349 LEU A N 1
ATOM 2771 C CA . LEU A 1 349 ? 19.483 -41.528 22.960 1.00 31.50 349 LEU A CA 1
ATOM 2772 C C . LEU A 1 349 ? 19.489 -42.783 22.069 1.00 31.50 349 LEU A C 1
ATOM 2774 O O . LEU A 1 349 ? 20.109 -42.805 21.009 1.00 31.50 349 LEU A O 1
ATOM 2778 N N . GLN A 1 350 ? 18.827 -43.853 22.510 1.00 38.47 350 GLN A N 1
ATOM 2779 C CA . GLN A 1 350 ? 18.475 -44.962 21.640 1.00 38.47 350 GLN A CA 1
ATOM 2780 C C . GLN A 1 350 ? 17.417 -44.430 20.673 1.00 38.47 350 GLN A C 1
ATOM 2782 O O . GLN A 1 350 ? 16.389 -43.902 21.101 1.00 38.47 350 GLN A O 1
ATOM 2787 N N . GLY A 1 351 ? 17.694 -44.523 19.368 1.00 39.03 351 GLY A N 1
ATOM 2788 C CA . GLY A 1 351 ? 16.685 -44.280 18.338 1.00 39.03 351 GLY A CA 1
ATOM 2789 C C . GLY A 1 351 ? 15.433 -45.130 18.596 1.00 39.03 351 GLY A C 1
ATOM 2790 O O . GLY A 1 351 ? 15.518 -46.133 19.312 1.00 39.03 351 GLY A O 1
ATOM 2791 N N . PRO A 1 352 ? 14.265 -44.733 18.063 1.00 42.34 352 PRO A N 1
ATOM 2792 C CA . PRO A 1 352 ? 13.015 -45.418 18.365 1.00 42.34 352 PRO A CA 1
ATOM 2793 C C . PRO A 1 352 ? 13.117 -46.914 18.033 1.00 42.34 352 PRO A C 1
ATOM 2795 O O . PRO A 1 352 ? 13.554 -47.280 16.941 1.00 42.34 352 PRO A O 1
ATOM 2798 N N . ASP A 1 353 ? 12.697 -47.779 18.964 1.00 45.59 353 ASP A N 1
ATOM 2799 C CA . ASP A 1 353 ? 12.495 -49.197 18.662 1.00 45.59 353 ASP A CA 1
ATOM 2800 C C . ASP A 1 353 ? 11.379 -49.296 17.616 1.00 45.59 353 ASP A C 1
ATOM 2802 O O . ASP A 1 353 ? 10.227 -48.934 17.866 1.00 45.59 353 ASP A O 1
ATOM 2806 N N . LEU A 1 354 ? 11.727 -49.758 16.416 1.00 41.22 354 LEU A N 1
ATOM 2807 C CA . LEU A 1 354 ? 10.810 -49.811 15.279 1.00 41.22 354 LEU A CA 1
ATOM 2808 C C . LEU A 1 354 ? 9.592 -50.709 15.560 1.00 41.22 354 LEU A C 1
ATOM 2810 O O . LEU A 1 354 ? 8.498 -50.400 15.095 1.00 41.22 354 LEU A O 1
ATOM 2814 N N . ARG A 1 355 ? 9.730 -51.733 16.418 1.00 43.03 355 ARG A N 1
ATOM 2815 C CA . ARG A 1 355 ? 8.604 -52.577 16.875 1.00 43.03 355 ARG A CA 1
ATOM 2816 C C . ARG A 1 355 ? 7.625 -51.822 17.771 1.00 43.03 355 ARG A C 1
ATOM 2818 O O . ARG A 1 355 ? 6.486 -52.239 17.979 1.00 43.03 355 ARG A O 1
ATOM 2825 N N . GLU A 1 356 ? 8.082 -50.733 18.374 1.00 49.62 356 GLU A N 1
ATOM 2826 C CA . GLU A 1 356 ? 7.266 -49.864 19.204 1.00 49.62 356 GLU A CA 1
ATOM 2827 C C . GLU A 1 356 ? 6.519 -48.826 18.363 1.00 49.62 356 GLU A C 1
ATOM 2829 O O . GLU A 1 356 ? 5.353 -48.549 18.641 1.00 49.62 356 GLU A O 1
ATOM 2834 N N . VAL A 1 357 ? 7.149 -48.326 17.297 1.00 46.03 357 VAL A N 1
ATOM 2835 C CA . VAL A 1 357 ? 6.535 -47.422 16.311 1.00 46.03 357 VAL A CA 1
ATOM 2836 C C . VAL A 1 357 ? 5.377 -48.100 15.573 1.00 46.03 357 VAL A C 1
ATOM 2838 O O . VAL A 1 357 ? 4.329 -47.483 15.383 1.00 46.03 357 VAL A O 1
ATOM 2841 N N . GLU A 1 358 ? 5.507 -49.390 15.255 1.00 46.03 358 GLU A N 1
ATOM 2842 C CA . GLU A 1 358 ? 4.450 -50.200 14.627 1.00 46.03 358 GLU A CA 1
ATOM 2843 C C . GLU A 1 358 ? 3.135 -50.220 15.429 1.00 46.03 358 GLU A C 1
ATOM 2845 O O . GLU A 1 358 ? 2.061 -50.328 14.846 1.00 46.03 358 GLU A O 1
ATOM 2850 N N . LYS A 1 359 ? 3.177 -50.021 16.756 1.00 53.44 359 LYS A N 1
ATOM 2851 C CA . LYS A 1 359 ? 1.975 -49.963 17.617 1.00 53.44 359 LYS A CA 1
ATOM 2852 C C . LYS A 1 359 ? 1.103 -48.727 17.369 1.00 53.44 359 LYS A C 1
ATOM 2854 O O . LYS A 1 359 ? -0.029 -48.669 17.851 1.00 53.44 359 LYS A O 1
ATOM 2859 N N . TYR A 1 360 ? 1.638 -47.727 16.670 1.00 47.84 360 TYR A N 1
ATOM 2860 C CA . TYR A 1 360 ? 0.953 -46.479 16.336 1.00 47.84 360 TYR A CA 1
ATOM 2861 C C . TYR A 1 360 ? 0.408 -46.472 14.896 1.00 47.84 360 TYR A C 1
ATOM 2863 O O . TYR A 1 360 ? -0.242 -45.497 14.510 1.00 47.84 360 TYR A O 1
ATOM 2871 N N . LEU A 1 361 ? 0.629 -47.542 14.122 1.00 42.16 361 LEU A N 1
ATOM 2872 C CA . LEU A 1 361 ? 0.242 -47.688 12.715 1.00 42.16 361 LEU A CA 1
ATOM 2873 C C . LEU A 1 361 ? -0.854 -48.760 12.570 1.00 42.16 361 LEU A C 1
ATOM 2875 O O . LEU A 1 361 ? -0.863 -49.731 13.324 1.00 42.16 361 LEU A O 1
ATOM 2879 N N . ASP A 1 362 ? -1.799 -48.587 11.637 1.00 44.41 362 ASP A N 1
ATOM 2880 C CA . ASP A 1 362 ? -2.839 -49.599 11.374 1.00 44.41 362 ASP A CA 1
ATOM 2881 C C . ASP A 1 362 ? -2.444 -50.525 10.209 1.00 44.41 362 ASP A C 1
ATOM 2883 O O . ASP A 1 362 ? -1.956 -50.062 9.176 1.00 44.41 362 ASP A O 1
ATOM 2887 N N . VAL A 1 363 ? -2.657 -51.836 10.373 1.00 46.69 363 VAL A N 1
ATOM 2888 C CA . VAL A 1 363 ? -2.281 -52.881 9.403 1.00 46.69 363 VAL A CA 1
ATOM 2889 C C . VAL A 1 363 ? -3.550 -53.418 8.751 1.00 46.69 363 VAL A C 1
ATOM 2891 O O . VAL A 1 363 ? -4.092 -54.446 9.148 1.00 46.69 363 VAL A O 1
ATOM 2894 N N . THR A 1 364 ? -4.053 -52.698 7.755 1.00 38.53 364 THR A N 1
ATOM 2895 C CA . THR A 1 364 ? -5.176 -53.151 6.922 1.00 38.53 364 THR A CA 1
ATOM 2896 C C . THR A 1 364 ? -4.864 -52.965 5.439 1.00 38.53 364 THR A C 1
ATOM 2898 O O . THR A 1 364 ? -5.570 -52.258 4.745 1.00 38.53 364 THR A O 1
ATOM 2901 N N . ASP A 1 365 ? -3.779 -53.577 4.953 1.00 33.12 365 ASP A N 1
ATOM 2902 C CA . ASP A 1 365 ? -3.832 -54.486 3.794 1.00 33.12 365 ASP A CA 1
ATOM 2903 C C . ASP A 1 365 ? -2.464 -55.159 3.564 1.00 33.12 365 ASP A C 1
ATOM 2905 O O . ASP A 1 365 ? -1.405 -54.540 3.659 1.00 33.12 365 ASP A O 1
ATOM 2909 N N . ASN A 1 366 ? -2.468 -56.459 3.278 1.00 36.25 366 ASN A N 1
ATOM 2910 C CA . ASN A 1 366 ? -1.319 -57.357 3.461 1.00 36.25 366 ASN A CA 1
ATOM 2911 C C . ASN A 1 366 ? -0.320 -57.425 2.289 1.00 36.25 366 ASN A C 1
ATOM 2913 O O . ASN A 1 366 ? 0.406 -58.414 2.163 1.00 36.25 366 ASN A O 1
ATOM 2917 N N . LYS A 1 367 ? -0.219 -56.405 1.429 1.00 38.50 367 LYS A N 1
ATOM 2918 C CA . LYS A 1 367 ? 0.848 -56.345 0.414 1.00 38.50 367 LYS A CA 1
ATOM 2919 C C . LYS A 1 367 ? 1.287 -54.909 0.112 1.00 38.50 367 LYS A C 1
ATOM 2921 O O . LYS A 1 367 ? 0.576 -54.198 -0.586 1.00 38.50 367 LYS A O 1
ATOM 2926 N N . ARG A 1 368 ? 2.556 -54.631 0.456 1.00 34.31 368 ARG A N 1
ATOM 2927 C CA . ARG A 1 368 ? 3.504 -53.626 -0.092 1.00 34.31 368 ARG A CA 1
ATOM 2928 C C . ARG A 1 368 ? 3.912 -52.484 0.853 1.00 34.31 368 ARG A C 1
ATOM 2930 O O . ARG A 1 368 ? 3.196 -52.103 1.765 1.00 34.31 368 ARG A O 1
ATOM 2937 N N . SER A 1 369 ? 5.158 -52.071 0.622 1.00 35.25 369 SER A N 1
ATOM 2938 C CA . SER A 1 369 ? 6.126 -51.314 1.423 1.00 35.25 369 SER A CA 1
ATOM 2939 C C . SER A 1 369 ? 5.856 -49.812 1.560 1.00 35.25 369 SER A C 1
ATOM 2941 O O . SER A 1 369 ? 5.271 -49.211 0.664 1.00 35.25 369 SER A O 1
ATOM 2943 N N . LEU A 1 370 ? 6.384 -49.208 2.639 1.00 28.34 370 LEU A N 1
ATOM 2944 C CA . LEU A 1 370 ? 6.600 -47.758 2.757 1.00 28.34 370 LEU A CA 1
ATOM 2945 C C . LEU A 1 370 ? 7.507 -47.260 1.616 1.00 28.34 370 LEU A C 1
ATOM 2947 O O . LEU A 1 370 ? 8.536 -47.880 1.346 1.00 28.34 370 LEU A O 1
ATOM 2951 N N . GLY A 1 371 ? 7.119 -46.162 0.966 1.00 32.91 371 GLY A N 1
ATOM 2952 C CA . GLY A 1 371 ? 7.844 -45.550 -0.150 1.00 32.91 371 GLY A CA 1
ATOM 2953 C C . GLY A 1 371 ? 9.271 -45.097 0.191 1.00 32.91 371 GLY A C 1
ATOM 2954 O O . GLY A 1 371 ? 9.554 -44.678 1.312 1.00 32.91 371 GLY A O 1
ATOM 2955 N N . ASP A 1 372 ? 10.134 -45.249 -0.817 1.00 39.31 372 ASP A N 1
ATOM 2956 C CA . ASP A 1 372 ? 11.501 -44.749 -1.053 1.00 39.31 372 ASP A CA 1
ATOM 2957 C C . ASP A 1 372 ? 12.583 -44.941 0.018 1.00 39.31 372 ASP A C 1
ATOM 2959 O O . ASP A 1 372 ? 13.621 -44.281 0.009 1.00 39.31 372 ASP A O 1
ATOM 2963 N N . LEU A 1 373 ? 12.415 -45.942 0.883 1.00 34.16 373 LEU A N 1
ATOM 2964 C CA . LEU A 1 373 ? 13.496 -46.477 1.709 1.00 34.16 373 LEU A CA 1
ATOM 2965 C C . LEU A 1 373 ? 13.835 -47.902 1.246 1.00 34.16 373 LEU A C 1
ATOM 2967 O O . LEU A 1 373 ? 13.142 -48.864 1.589 1.00 34.16 373 LEU A O 1
ATOM 2971 N N . TYR A 1 374 ? 14.908 -48.065 0.466 1.00 36.00 374 TYR A N 1
ATOM 2972 C CA . TYR A 1 374 ? 15.325 -49.392 0.013 1.00 36.00 374 TYR A CA 1
ATOM 2973 C C . TYR A 1 374 ? 16.142 -50.093 1.092 1.00 36.00 374 TYR A C 1
ATOM 2975 O O . TYR A 1 374 ? 17.148 -49.588 1.596 1.00 36.00 374 TYR A O 1
ATOM 2983 N N . ARG A 1 375 ? 15.706 -51.305 1.433 1.00 38.75 375 ARG A N 1
ATOM 2984 C CA . ARG A 1 375 ? 16.387 -52.194 2.371 1.00 38.75 375 ARG A CA 1
ATOM 2985 C C . ARG A 1 375 ? 17.377 -53.074 1.615 1.00 38.75 375 ARG A C 1
ATOM 2987 O O . ARG A 1 375 ? 16.958 -53.947 0.858 1.00 38.75 375 ARG A O 1
ATOM 2994 N N . ILE A 1 376 ? 18.670 -52.905 1.869 1.00 35.38 376 ILE A N 1
ATOM 2995 C CA . ILE A 1 376 ? 19.723 -53.781 1.345 1.00 35.38 376 ILE A CA 1
ATOM 2996 C C . ILE A 1 376 ? 20.287 -54.609 2.500 1.00 35.38 376 ILE A C 1
ATOM 2998 O O . ILE A 1 376 ? 20.618 -54.080 3.558 1.00 35.38 376 ILE A O 1
ATOM 3002 N N . VAL A 1 377 ? 20.393 -55.923 2.307 1.00 38.19 377 VAL A N 1
ATOM 3003 C CA . VAL A 1 377 ? 21.048 -56.830 3.258 1.00 38.19 377 VAL A CA 1
ATOM 3004 C C . VAL A 1 377 ? 22.392 -57.217 2.662 1.00 38.19 377 VAL A C 1
ATOM 3006 O O . VAL A 1 377 ? 22.438 -57.838 1.601 1.00 38.19 377 VAL A O 1
ATOM 3009 N N . THR A 1 378 ? 23.483 -56.801 3.298 1.00 35.62 378 THR A N 1
ATOM 3010 C CA . THR A 1 378 ? 24.834 -57.137 2.845 1.00 35.62 378 THR A CA 1
ATOM 3011 C C . THR A 1 378 ? 25.176 -58.584 3.210 1.00 35.62 378 THR A C 1
ATOM 3013 O O . THR A 1 378 ? 24.545 -59.190 4.076 1.00 35.62 378 THR A O 1
ATOM 3016 N N . ALA A 1 379 ? 26.153 -59.176 2.518 1.00 29.34 379 ALA A N 1
ATOM 3017 C CA . ALA A 1 379 ? 26.486 -60.601 2.640 1.00 29.34 379 ALA A CA 1
ATOM 3018 C C . ALA A 1 379 ? 26.964 -61.025 4.047 1.00 29.34 379 ALA A C 1
ATOM 3020 O O . ALA A 1 379 ? 26.920 -62.203 4.386 1.00 29.34 379 ALA A O 1
ATOM 3021 N N . ASP A 1 380 ? 27.382 -60.068 4.873 1.00 33.41 380 ASP A N 1
ATOM 3022 C CA . ASP A 1 380 ? 27.737 -60.230 6.286 1.00 33.41 380 ASP A CA 1
ATOM 3023 C C . ASP A 1 380 ? 26.530 -60.104 7.241 1.00 33.41 380 ASP A C 1
ATOM 3025 O O . ASP A 1 380 ? 26.693 -60.098 8.459 1.00 33.41 380 ASP A O 1
ATOM 3029 N N . GLY A 1 381 ? 25.309 -60.016 6.705 1.00 31.94 381 GLY A N 1
ATOM 3030 C CA . GLY A 1 381 ? 24.063 -60.003 7.471 1.00 31.94 381 GLY A CA 1
ATOM 3031 C C . GLY A 1 381 ? 23.668 -58.636 8.030 1.00 31.94 381 GLY A C 1
ATOM 3032 O O . GLY A 1 381 ? 22.622 -58.526 8.673 1.00 31.94 381 GLY A O 1
ATOM 3033 N N . HIS A 1 382 ? 24.447 -57.585 7.765 1.00 35.38 382 HIS A N 1
ATOM 3034 C CA . HIS A 1 382 ? 24.071 -56.232 8.153 1.00 35.38 382 HIS A CA 1
ATOM 3035 C C . HIS A 1 382 ? 22.982 -55.681 7.228 1.00 35.38 382 HIS A C 1
ATOM 3037 O O . HIS A 1 382 ? 23.024 -55.801 6.003 1.00 35.38 382 HIS A O 1
ATOM 3043 N N . VAL A 1 383 ? 21.977 -55.056 7.833 1.00 32.22 383 VAL A N 1
ATOM 3044 C CA . VAL A 1 383 ? 20.891 -54.398 7.106 1.00 32.22 383 VAL A CA 1
ATOM 3045 C C . VAL A 1 383 ? 21.242 -52.922 6.969 1.00 32.22 383 VAL A C 1
ATOM 3047 O O . VAL A 1 383 ? 21.414 -52.235 7.975 1.00 32.22 383 VAL A O 1
ATOM 3050 N N . ARG A 1 384 ? 21.340 -52.437 5.730 1.00 35.38 384 ARG A N 1
ATOM 3051 C CA . ARG A 1 384 ? 21.531 -51.022 5.406 1.00 35.38 384 ARG A CA 1
ATOM 3052 C C . ARG A 1 384 ? 20.307 -50.473 4.687 1.00 35.38 384 ARG A C 1
ATOM 3054 O O . ARG A 1 384 ? 19.666 -51.168 3.900 1.00 35.38 384 ARG A O 1
ATOM 3061 N N . TRP A 1 385 ? 20.006 -49.215 4.967 1.00 38.00 385 TRP A N 1
ATOM 3062 C CA . TRP A 1 385 ? 18.921 -48.478 4.336 1.00 38.00 385 TRP A CA 1
ATOM 3063 C C . TRP A 1 385 ? 19.528 -47.448 3.396 1.00 38.00 385 TRP A C 1
ATOM 3065 O O . TRP A 1 385 ? 20.417 -46.702 3.805 1.00 38.00 385 TRP A O 1
ATOM 3075 N N . VAL A 1 386 ? 19.089 -47.452 2.140 1.00 33.41 386 VAL A N 1
ATOM 3076 C CA . VAL A 1 386 ? 19.568 -46.524 1.114 1.00 33.41 386 VAL A CA 1
ATOM 3077 C C . VAL A 1 386 ? 18.371 -45.767 0.561 1.00 33.41 386 VAL A C 1
ATOM 3079 O O . VAL A 1 386 ? 17.380 -46.374 0.150 1.00 33.41 386 VAL A O 1
ATOM 3082 N N . CYS A 1 387 ? 18.476 -44.443 0.578 1.00 36.88 387 CYS A N 1
ATOM 3083 C CA . CYS A 1 387 ? 17.619 -43.562 -0.199 1.00 36.88 387 CYS A CA 1
ATOM 3084 C C . CYS A 1 387 ? 18.325 -43.342 -1.541 1.00 36.88 387 CYS A C 1
ATOM 3086 O O . CYS A 1 387 ? 19.520 -43.042 -1.551 1.00 36.88 387 CYS A O 1
ATOM 3088 N N . LEU A 1 388 ? 17.635 -43.575 -2.657 1.00 29.56 388 LEU A N 1
ATOM 3089 C CA . LEU A 1 388 ? 18.214 -43.360 -3.981 1.00 29.56 388 LEU A CA 1
ATOM 3090 C C . LEU A 1 388 ? 18.292 -41.851 -4.229 1.00 29.56 388 LEU A C 1
ATOM 3092 O O . LEU A 1 388 ? 17.277 -41.191 -4.419 1.00 29.56 388 LEU A O 1
ATOM 3096 N N . GLU A 1 389 ? 19.510 -41.313 -4.193 1.00 34.56 389 GLU A N 1
ATOM 3097 C CA . GLU A 1 389 ? 19.814 -39.986 -4.714 1.00 34.56 389 GLU A CA 1
ATOM 3098 C C . GLU A 1 389 ? 19.499 -39.954 -6.212 1.00 34.56 389 GLU A C 1
ATOM 3100 O O . GLU A 1 389 ? 20.239 -40.525 -7.006 1.00 34.56 389 GLU A O 1
ATOM 3105 N N . HIS A 1 390 ? 18.434 -39.253 -6.586 1.00 27.92 390 HIS A N 1
ATOM 3106 C CA . HIS A 1 390 ? 18.503 -38.202 -7.593 1.00 27.92 390 HIS A CA 1
ATOM 3107 C C . HIS A 1 390 ? 17.567 -37.074 -7.155 1.00 27.92 390 HIS A C 1
ATOM 3109 O O . HIS A 1 390 ? 16.364 -37.253 -6.985 1.00 27.92 390 HIS A O 1
ATOM 3115 N N . TYR A 1 391 ? 18.199 -35.930 -6.889 1.00 39.84 391 TYR A N 1
ATOM 3116 C CA . TYR A 1 391 ? 17.611 -34.611 -7.055 1.00 39.84 391 TYR A CA 1
ATOM 3117 C C . TYR A 1 391 ? 16.973 -34.537 -8.450 1.00 39.84 391 TYR A C 1
ATOM 3119 O O . TYR A 1 391 ? 17.528 -35.095 -9.394 1.00 39.84 391 TYR A O 1
ATOM 3127 N N . ASP A 1 392 ? 15.862 -33.816 -8.538 1.00 27.95 392 ASP A N 1
ATOM 3128 C CA . ASP A 1 392 ? 15.089 -33.498 -9.743 1.00 27.95 392 ASP A CA 1
ATOM 3129 C C . ASP A 1 392 ? 13.943 -34.482 -10.072 1.00 27.95 392 ASP A C 1
ATOM 3131 O O . ASP A 1 392 ? 14.129 -35.643 -10.422 1.00 27.95 392 ASP A O 1
ATOM 3135 N N . ASP A 1 393 ? 12.730 -33.926 -9.981 1.00 26.55 393 ASP A N 1
ATOM 3136 C CA . ASP A 1 393 ? 11.459 -34.370 -10.563 1.00 26.55 393 ASP A CA 1
ATOM 3137 C C . ASP A 1 393 ? 10.571 -35.447 -9.876 1.00 26.55 393 ASP A C 1
ATOM 3139 O O . ASP A 1 393 ? 10.657 -36.651 -10.096 1.00 26.55 393 ASP A O 1
ATOM 3143 N N . ILE A 1 394 ? 9.534 -34.896 -9.213 1.00 22.86 394 ILE A N 1
ATOM 3144 C CA . ILE A 1 394 ? 8.104 -35.292 -9.222 1.00 22.86 394 ILE A CA 1
ATOM 3145 C C . ILE A 1 394 ? 7.594 -36.259 -8.131 1.00 22.86 394 ILE A C 1
ATOM 3147 O O . ILE A 1 394 ? 7.636 -37.481 -8.237 1.00 22.86 394 ILE A O 1
ATOM 3151 N N . SER A 1 395 ? 6.895 -35.682 -7.144 1.00 25.67 395 SER A N 1
ATOM 3152 C CA . SER A 1 395 ? 5.416 -35.754 -7.015 1.00 25.67 395 SER A CA 1
ATOM 3153 C C . SER A 1 395 ? 4.980 -34.994 -5.747 1.00 25.67 395 SER A C 1
ATOM 3155 O O . SER A 1 395 ? 4.724 -35.548 -4.684 1.00 25.67 395 SER A O 1
ATOM 3157 N N . PHE A 1 396 ? 5.057 -33.661 -5.753 1.00 30.03 396 PHE A N 1
ATOM 3158 C CA . PHE A 1 396 ? 3.933 -32.800 -6.159 1.00 30.03 396 PHE A CA 1
ATOM 3159 C C . PHE A 1 396 ? 2.583 -33.259 -5.577 1.00 30.03 396 PHE A C 1
ATOM 3161 O O . PHE A 1 396 ? 1.632 -33.605 -6.274 1.00 30.03 396 PHE A O 1
ATOM 3168 N N . ASN A 1 397 ? 2.517 -33.292 -4.248 1.00 27.52 397 ASN A N 1
ATOM 3169 C CA . ASN A 1 397 ? 1.276 -33.494 -3.519 1.00 27.52 397 ASN A CA 1
ATOM 3170 C C . ASN A 1 397 ? 0.519 -32.156 -3.487 1.00 27.52 397 ASN A C 1
ATOM 3172 O O . ASN A 1 397 ? 0.727 -31.339 -2.590 1.00 27.52 397 ASN A O 1
ATOM 3176 N N . ASN A 1 398 ? -0.377 -31.933 -4.454 1.00 30.97 398 ASN A N 1
ATOM 3177 C CA . ASN A 1 398 ? -1.236 -30.738 -4.525 1.00 30.97 398 ASN A CA 1
ATOM 3178 C C . ASN A 1 398 ? -2.075 -30.509 -3.245 1.00 30.97 398 ASN A C 1
ATOM 3180 O O . ASN A 1 398 ? -2.556 -29.406 -3.003 1.00 30.97 398 ASN A O 1
ATOM 3184 N N . ALA A 1 399 ? -2.226 -31.530 -2.393 1.00 30.53 399 ALA A N 1
ATOM 3185 C CA . ALA A 1 399 ? -2.863 -31.412 -1.082 1.00 30.53 399 ALA A CA 1
ATOM 3186 C C . ALA A 1 399 ? -1.937 -30.836 0.006 1.00 30.53 399 ALA A C 1
ATOM 3188 O O . ALA A 1 399 ? -2.419 -30.117 0.876 1.00 30.53 399 ALA A O 1
ATOM 3189 N N . MET A 1 400 ? -0.625 -31.113 -0.045 1.00 28.81 400 MET A N 1
ATOM 3190 C CA . MET A 1 400 ? 0.346 -30.465 0.847 1.00 28.81 400 MET A CA 1
ATOM 3191 C C . MET A 1 400 ? 0.626 -29.045 0.385 1.00 28.81 400 MET A C 1
ATOM 3193 O O . MET A 1 400 ? 0.610 -28.188 1.248 1.00 28.81 400 MET A O 1
ATOM 3197 N N . LEU A 1 401 ? 0.730 -28.778 -0.927 1.00 32.19 401 LEU A N 1
ATOM 3198 C CA . LEU A 1 401 ? 0.775 -27.412 -1.470 1.00 32.19 401 LEU A CA 1
ATOM 3199 C C . LEU A 1 401 ? -0.413 -26.582 -0.990 1.00 32.19 401 LEU A C 1
ATOM 3201 O O . LEU A 1 401 ? -0.202 -25.485 -0.539 1.00 32.19 401 LEU A O 1
ATOM 3205 N N . LYS A 1 402 ? -1.636 -27.105 -0.880 1.00 31.81 402 LYS A N 1
ATOM 3206 C CA . LYS A 1 402 ? -2.736 -26.305 -0.304 1.00 31.81 402 LYS A CA 1
ATOM 3207 C C . LYS A 1 402 ? -2.542 -25.910 1.168 1.00 31.81 402 LYS A C 1
ATOM 3209 O O . LYS A 1 402 ? -3.078 -24.890 1.584 1.00 31.81 402 LYS A O 1
ATOM 3214 N N . TYR A 1 403 ? -1.800 -26.697 1.949 1.00 29.45 403 TYR A N 1
ATOM 3215 C CA . TYR A 1 403 ? -1.496 -26.409 3.354 1.00 29.45 403 TYR A CA 1
ATOM 3216 C C . TYR A 1 403 ? -0.160 -25.677 3.539 1.00 29.45 403 TYR A C 1
ATOM 3218 O O . TYR A 1 403 ? -0.064 -24.879 4.466 1.00 29.45 403 TYR A O 1
ATOM 3226 N N . THR A 1 404 ? 0.841 -25.883 2.675 1.00 28.62 404 THR A N 1
ATOM 3227 C CA . THR A 1 404 ? 2.057 -25.063 2.608 1.00 28.62 404 THR A CA 1
ATOM 3228 C C . THR A 1 404 ? 1.796 -23.740 1.917 1.00 28.62 404 THR A C 1
ATOM 3230 O O . THR A 1 404 ? 2.169 -22.771 2.518 1.00 28.62 404 THR A O 1
ATOM 3233 N N . ASP A 1 405 ? 1.022 -23.627 0.841 1.00 32.81 405 ASP A N 1
ATOM 3234 C CA . ASP A 1 405 ? 0.520 -22.359 0.278 1.00 32.81 405 ASP A CA 1
ATOM 3235 C C . ASP A 1 405 ? -0.367 -21.628 1.283 1.00 32.81 405 ASP A C 1
ATOM 3237 O O . ASP A 1 405 ? -0.387 -20.410 1.295 1.00 32.81 405 ASP A O 1
ATOM 3241 N N . GLN A 1 406 ? -1.100 -22.325 2.163 1.00 29.86 406 GLN A N 1
ATOM 3242 C CA . GLN A 1 406 ? -1.808 -21.663 3.265 1.00 29.86 406 GLN A CA 1
ATOM 3243 C C . GLN A 1 406 ? -0.869 -21.280 4.414 1.00 29.86 406 GLN A C 1
ATOM 3245 O O . GLN A 1 406 ? -1.086 -20.242 5.023 1.00 29.86 406 GLN A O 1
ATOM 3250 N N . LEU A 1 407 ? 0.191 -22.040 4.704 1.00 27.91 407 LEU A N 1
ATOM 3251 C CA . LEU A 1 407 ? 1.196 -21.708 5.729 1.00 27.91 407 LEU A CA 1
ATOM 3252 C C . LEU A 1 407 ? 2.307 -20.759 5.229 1.00 27.91 407 LEU A C 1
ATOM 3254 O O . LEU A 1 407 ? 2.935 -20.105 6.053 1.00 27.91 407 LEU A O 1
ATOM 3258 N N . GLU A 1 408 ? 2.500 -20.636 3.919 1.00 30.47 408 GLU A N 1
ATOM 3259 C CA . GLU A 1 408 ? 3.355 -19.716 3.161 1.00 30.47 408 GLU A CA 1
ATOM 3260 C C . GLU A 1 408 ? 2.525 -18.485 2.779 1.00 30.47 408 GLU A C 1
ATOM 3262 O O . GLU A 1 408 ? 3.011 -17.384 2.933 1.00 30.47 408 GLU A O 1
ATOM 3267 N N . ALA A 1 409 ? 1.218 -18.564 2.511 1.00 31.69 409 ALA A N 1
ATOM 3268 C CA . ALA A 1 409 ? 0.371 -17.359 2.487 1.00 31.69 409 ALA A CA 1
ATOM 3269 C C . ALA A 1 409 ? 0.167 -16.771 3.897 1.00 31.69 409 ALA A C 1
ATOM 3271 O O . ALA A 1 409 ? 0.113 -15.553 4.054 1.00 31.69 409 ALA A O 1
ATOM 3272 N N . MET A 1 410 ? 0.102 -17.608 4.945 1.00 29.78 410 MET A N 1
ATOM 3273 C CA . MET A 1 410 ? 0.070 -17.157 6.350 1.00 29.78 410 MET A CA 1
ATOM 3274 C C . MET A 1 410 ? 1.467 -16.862 6.924 1.00 29.78 410 MET A C 1
ATOM 3276 O O . MET A 1 410 ? 1.566 -16.241 7.982 1.00 29.78 410 MET A O 1
ATOM 3280 N N . GLY A 1 411 ? 2.534 -17.300 6.253 1.00 26.97 411 GLY A N 1
ATOM 3281 C CA . GLY A 1 411 ? 3.925 -17.155 6.682 1.00 26.97 411 GLY A CA 1
ATOM 3282 C C . GLY A 1 411 ? 4.693 -16.089 5.905 1.00 26.97 411 GLY A C 1
ATOM 3283 O O . GLY A 1 411 ? 5.410 -15.308 6.508 1.00 26.97 411 GLY A O 1
ATOM 3284 N N . GLU A 1 412 ? 4.509 -15.970 4.599 1.00 31.50 412 GLU A N 1
ATOM 3285 C CA . GLU A 1 412 ? 5.275 -15.086 3.715 1.00 31.50 412 GLU A CA 1
ATOM 3286 C C . GLU A 1 412 ? 4.680 -13.685 3.599 1.00 31.50 412 GLU A C 1
ATOM 3288 O O . GLU A 1 412 ? 5.446 -12.730 3.540 1.00 31.50 412 GLU A O 1
ATOM 3293 N N . GLN A 1 413 ? 3.362 -13.484 3.725 1.00 31.66 413 GLN A N 1
ATOM 3294 C CA . GLN A 1 413 ? 2.844 -12.108 3.825 1.00 31.66 413 GLN A CA 1
ATOM 3295 C C . GLN A 1 413 ? 3.041 -11.488 5.219 1.00 31.66 413 GLN A C 1
ATOM 3297 O O . GLN A 1 413 ? 3.039 -10.265 5.355 1.00 31.66 413 GLN A O 1
ATOM 3302 N N . SER A 1 414 ? 3.286 -12.301 6.259 1.00 29.83 414 SER A N 1
ATOM 3303 C CA . SER A 1 414 ? 3.434 -11.820 7.643 1.00 29.83 414 SER A CA 1
ATOM 3304 C C . SER A 1 414 ? 4.843 -11.942 8.242 1.00 29.83 414 SER A C 1
ATOM 3306 O O . SER A 1 414 ? 5.065 -11.381 9.321 1.00 29.83 414 SER A O 1
ATOM 3308 N N . PHE A 1 415 ? 5.795 -12.646 7.616 1.00 27.78 415 PHE A N 1
ATOM 3309 C CA . PHE A 1 415 ? 7.192 -12.661 8.083 1.00 27.78 415 PHE A CA 1
ATOM 3310 C C . PHE A 1 415 ? 8.129 -11.719 7.334 1.00 27.78 415 PHE A C 1
ATOM 3312 O O . PHE A 1 415 ? 9.202 -11.432 7.863 1.00 27.78 415 PHE A O 1
ATOM 3319 N N . LEU A 1 416 ? 7.737 -11.183 6.180 1.00 29.78 416 LEU A N 1
ATOM 3320 C CA . LEU A 1 416 ? 8.668 -10.482 5.292 1.00 29.78 416 LEU A CA 1
ATOM 3321 C C . LEU A 1 416 ? 8.554 -8.941 5.332 1.00 29.78 416 LEU A C 1
ATOM 3323 O O . LEU A 1 416 ? 9.559 -8.252 5.195 1.00 29.78 416 LEU A O 1
ATOM 3327 N N . PHE A 1 417 ? 7.425 -8.383 5.785 1.00 30.80 417 PHE A N 1
ATOM 3328 C CA . PHE A 1 417 ? 7.292 -6.942 6.078 1.00 30.80 417 PHE A CA 1
ATOM 3329 C C . PHE A 1 417 ? 7.691 -6.517 7.513 1.00 30.80 417 PHE A C 1
ATOM 3331 O O . PHE A 1 417 ? 7.454 -5.376 7.924 1.00 30.80 417 PHE A O 1
ATOM 3338 N N . ASN A 1 418 ? 8.324 -7.405 8.293 1.00 31.97 418 ASN A N 1
ATOM 3339 C CA . ASN A 1 418 ? 8.706 -7.164 9.698 1.00 31.97 418 ASN A CA 1
ATOM 3340 C C . ASN A 1 418 ? 9.861 -6.161 9.902 1.00 31.97 418 ASN A C 1
ATOM 3342 O O . ASN A 1 418 ? 10.256 -5.910 11.043 1.00 31.97 418 ASN A O 1
ATOM 3346 N N . HIS A 1 419 ? 10.416 -5.578 8.839 1.00 35.91 419 HIS A N 1
ATOM 3347 C CA . HIS A 1 419 ? 11.569 -4.685 8.956 1.00 35.91 419 HIS A CA 1
ATOM 3348 C C . HIS A 1 419 ? 11.223 -3.189 8.890 1.00 35.91 419 HIS A C 1
ATOM 3350 O O . HIS A 1 419 ? 12.031 -2.369 9.336 1.00 35.91 419 HIS A O 1
ATOM 3356 N N . ILE A 1 420 ? 10.022 -2.804 8.433 1.00 40.28 420 ILE A N 1
ATOM 3357 C CA . ILE A 1 420 ? 9.581 -1.398 8.436 1.00 40.28 420 ILE A CA 1
ATOM 3358 C C . ILE A 1 420 ? 8.746 -1.112 9.696 1.00 40.28 420 ILE A C 1
ATOM 3360 O O . ILE A 1 420 ? 7.522 -1.093 9.686 1.00 40.28 420 ILE A O 1
ATOM 3364 N N . ASN A 1 421 ? 9.430 -0.911 10.818 1.00 42.41 421 ASN A N 1
ATOM 3365 C CA . ASN A 1 421 ? 8.895 -0.323 12.040 1.00 42.41 421 ASN A CA 1
ATOM 3366 C C . ASN A 1 421 ? 8.854 1.219 11.952 1.00 42.41 421 ASN A C 1
ATOM 3368 O O . ASN A 1 421 ? 9.508 1.858 11.126 1.00 42.41 421 ASN A O 1
ATOM 3372 N N . ILE A 1 422 ? 8.141 1.853 12.889 1.00 43.31 422 ILE A N 1
ATOM 3373 C CA . ILE A 1 422 ? 8.043 3.326 13.007 1.00 43.31 422 ILE A CA 1
ATOM 3374 C C . ILE A 1 422 ? 9.443 3.981 13.049 1.00 43.31 422 ILE A C 1
ATOM 3376 O O . ILE A 1 422 ? 9.663 5.038 12.458 1.00 43.31 422 ILE A O 1
ATOM 3380 N N . ASN A 1 423 ? 10.414 3.294 13.663 1.00 51.03 423 ASN A N 1
ATOM 3381 C CA . ASN A 1 423 ? 11.800 3.744 13.827 1.00 51.03 423 ASN A CA 1
ATOM 3382 C C . ASN A 1 423 ? 12.782 3.138 12.812 1.00 51.03 423 ASN A C 1
ATOM 3384 O O . ASN A 1 423 ? 13.986 3.151 13.060 1.00 51.03 423 ASN A O 1
ATOM 3388 N N . THR A 1 424 ? 12.298 2.574 11.702 1.00 63.06 424 THR A N 1
ATOM 3389 C CA . THR A 1 424 ? 13.173 1.980 10.686 1.00 63.06 424 THR A CA 1
ATOM 3390 C C . THR A 1 424 ? 14.165 2.996 10.161 1.00 63.06 424 THR A C 1
ATOM 3392 O O . THR A 1 424 ? 13.793 4.008 9.563 1.00 63.06 424 THR A O 1
ATOM 3395 N N . LYS A 1 425 ? 15.438 2.693 10.399 1.00 77.88 425 LYS A N 1
ATOM 3396 C CA . LYS A 1 425 ? 16.565 3.384 9.801 1.00 77.88 425 LYS A CA 1
ATOM 3397 C C . LYS A 1 425 ? 16.861 2.743 8.456 1.00 77.88 425 LYS A C 1
ATOM 3399 O O . LYS A 1 425 ? 16.717 1.536 8.284 1.00 77.88 425 LYS A O 1
ATOM 3404 N N . TRP A 1 426 ? 17.278 3.563 7.508 1.00 85.31 426 TRP A N 1
ATOM 3405 C CA . TRP A 1 426 ? 17.616 3.128 6.160 1.00 85.31 426 TRP A CA 1
ATOM 3406 C C . TRP A 1 426 ? 19.109 3.279 5.952 1.00 85.31 426 TRP A C 1
ATOM 3408 O O . TRP A 1 426 ? 19.684 4.309 6.330 1.00 85.31 426 TRP A O 1
ATOM 3418 N N . LYS A 1 427 ? 19.735 2.289 5.309 1.00 89.94 427 LYS A N 1
ATOM 3419 C CA . LYS A 1 427 ? 21.097 2.473 4.812 1.00 89.94 427 LYS A CA 1
ATOM 3420 C C . LYS A 1 427 ? 21.076 3.642 3.835 1.00 89.94 427 LYS A C 1
ATOM 3422 O O . LYS A 1 427 ? 20.324 3.638 2.871 1.00 89.94 427 LYS A O 1
ATOM 3427 N N . GLN A 1 428 ? 21.911 4.645 4.082 1.00 91.06 428 GLN A N 1
ATOM 3428 C CA . GLN A 1 428 ? 21.893 5.884 3.295 1.00 91.06 428 GLN A CA 1
ATOM 3429 C C . GLN A 1 428 ? 22.606 5.759 1.940 1.00 91.06 428 GLN A C 1
ATOM 3431 O O . GLN A 1 428 ? 22.442 6.618 1.078 1.00 91.06 428 GLN A O 1
ATOM 3436 N N . HIS A 1 429 ? 23.394 4.700 1.741 1.00 92.12 429 HIS A N 1
ATOM 3437 C CA . HIS A 1 429 ? 24.096 4.429 0.489 1.00 92.12 429 HIS A CA 1
ATOM 3438 C C . HIS A 1 429 ? 23.388 3.315 -0.279 1.00 92.12 429 HIS A C 1
ATOM 3440 O O . HIS A 1 429 ? 23.359 2.173 0.180 1.00 92.12 429 HIS A O 1
ATOM 3446 N N . GLY A 1 430 ? 22.861 3.653 -1.452 1.00 90.31 430 GLY A N 1
ATOM 3447 C CA . GLY A 1 430 ? 22.198 2.719 -2.346 1.00 90.31 430 GLY A CA 1
ATOM 3448 C C . GLY A 1 430 ? 23.178 1.854 -3.129 1.00 90.31 430 GLY A C 1
ATOM 3449 O O . GLY A 1 430 ? 24.341 2.215 -3.356 1.00 90.31 430 GLY A O 1
ATOM 3450 N N . VAL A 1 431 ? 22.686 0.700 -3.567 1.00 94.31 431 VAL A N 1
ATOM 3451 C CA . VAL A 1 431 ? 23.364 -0.184 -4.516 1.00 94.31 431 VAL A CA 1
ATOM 3452 C C . VAL A 1 431 ? 22.665 -0.058 -5.863 1.00 94.31 431 VAL A C 1
ATOM 3454 O O . VAL A 1 431 ? 21.456 -0.258 -5.953 1.00 94.31 431 VAL A O 1
ATOM 3457 N N . THR A 1 432 ? 23.409 0.266 -6.921 1.00 95.31 432 THR A N 1
ATOM 3458 C CA . THR A 1 432 ? 22.869 0.215 -8.285 1.00 95.31 432 THR A CA 1
ATOM 3459 C C . THR A 1 432 ? 22.620 -1.238 -8.669 1.00 95.31 432 THR A C 1
ATOM 3461 O O . THR A 1 432 ? 23.565 -2.023 -8.721 1.00 95.31 432 THR A O 1
ATOM 3464 N N . ILE A 1 433 ? 21.364 -1.580 -8.947 1.00 95.06 433 ILE A N 1
ATOM 3465 C CA . ILE A 1 433 ? 20.947 -2.950 -9.290 1.00 95.06 433 ILE A CA 1
ATOM 3466 C C . ILE A 1 433 ? 20.588 -3.115 -10.773 1.00 95.06 433 ILE A C 1
ATOM 3468 O O . ILE A 1 433 ? 20.636 -4.227 -11.287 1.00 95.06 433 ILE A O 1
ATOM 3472 N N . ALA A 1 434 ? 20.306 -2.014 -11.476 1.00 96.00 434 ALA A N 1
ATOM 3473 C CA . ALA A 1 434 ? 20.131 -1.976 -12.926 1.00 96.00 434 ALA A CA 1
ATOM 3474 C C . ALA A 1 434 ? 20.550 -0.611 -13.497 1.00 96.00 434 ALA A C 1
ATOM 3476 O O . ALA A 1 434 ? 20.407 0.422 -12.835 1.00 96.00 434 ALA A O 1
ATOM 3477 N N . GLY A 1 435 ? 21.055 -0.602 -14.732 1.00 94.69 435 GLY A N 1
ATOM 3478 C CA . GLY A 1 435 ? 21.557 0.602 -15.403 1.00 94.69 435 GLY A CA 1
ATOM 3479 C C . GLY A 1 435 ? 22.836 1.174 -14.774 1.00 94.69 435 GLY A C 1
ATOM 3480 O O . GLY A 1 435 ? 23.710 0.436 -14.322 1.00 94.69 435 GLY A O 1
ATOM 3481 N N . GLY A 1 436 ? 22.977 2.503 -14.785 1.00 88.81 436 GLY A N 1
ATOM 3482 C CA . GLY A 1 436 ? 24.142 3.217 -14.237 1.00 88.81 436 GLY A CA 1
ATOM 3483 C C . GLY A 1 436 ? 25.381 3.238 -15.140 1.00 88.81 436 GLY A C 1
ATOM 3484 O O . GLY A 1 436 ? 26.400 3.815 -14.770 1.00 88.81 436 GLY A O 1
ATOM 3485 N N . ASN A 1 437 ? 25.291 2.673 -16.346 1.00 89.75 437 ASN A N 1
ATOM 3486 C CA . ASN A 1 437 ? 26.362 2.650 -17.349 1.00 89.75 437 ASN A CA 1
ATOM 3487 C C . ASN A 1 437 ? 26.209 3.775 -18.387 1.00 89.75 437 ASN A C 1
ATOM 3489 O O . ASN A 1 437 ? 26.439 3.557 -19.580 1.00 89.75 437 ASN A O 1
ATOM 3493 N N . LYS A 1 438 ? 25.841 4.977 -17.917 1.00 90.56 438 LYS A N 1
ATOM 3494 C CA . LYS A 1 438 ? 25.401 6.135 -18.723 1.00 90.56 438 LYS A CA 1
ATOM 3495 C C . LYS A 1 438 ? 24.083 5.879 -19.472 1.00 90.56 438 LYS A C 1
ATOM 3497 O O . LYS A 1 438 ? 23.618 4.744 -19.562 1.00 90.56 438 LYS A O 1
ATOM 3502 N N . SER A 1 439 ? 23.501 6.957 -19.995 1.00 94.94 439 SER A N 1
ATOM 3503 C CA . SER A 1 439 ? 22.380 6.893 -20.937 1.00 94.94 439 SER A CA 1
ATOM 3504 C C . SER A 1 439 ? 22.766 6.097 -22.188 1.00 94.94 439 SER A C 1
ATOM 3506 O O . SER A 1 439 ? 23.885 6.233 -22.696 1.00 94.94 439 SER A O 1
ATOM 3508 N N . GLY A 1 440 ? 21.843 5.270 -22.670 1.00 93.50 440 GLY A N 1
ATOM 3509 C CA . GLY A 1 440 ? 21.971 4.545 -23.926 1.00 93.50 440 GLY A CA 1
ATOM 3510 C C . GLY A 1 440 ? 20.946 3.422 -24.059 1.00 93.50 440 GLY A C 1
ATOM 3511 O O . GLY A 1 440 ? 20.121 3.203 -23.173 1.00 93.50 440 GLY A O 1
ATOM 3512 N N . ASN A 1 441 ? 21.016 2.696 -25.175 1.00 92.31 441 ASN A N 1
ATOM 3513 C CA . ASN A 1 441 ? 20.048 1.663 -25.556 1.00 92.31 441 ASN A CA 1
ATOM 3514 C C . ASN A 1 441 ? 20.600 0.228 -25.471 1.00 92.31 441 ASN A C 1
ATOM 3516 O O . ASN A 1 441 ? 19.899 -0.729 -25.812 1.00 92.31 441 ASN A O 1
ATOM 3520 N N . GLN A 1 442 ? 21.841 0.045 -25.011 1.00 94.38 442 GLN A N 1
ATOM 3521 C CA . GLN A 1 442 ? 22.409 -1.287 -24.783 1.00 94.38 442 GLN A CA 1
ATOM 3522 C C . GLN A 1 442 ? 21.667 -2.015 -23.650 1.00 94.38 442 GLN A C 1
ATOM 3524 O O . GLN A 1 442 ? 20.981 -1.398 -22.839 1.00 94.38 442 GLN A O 1
ATOM 3529 N N . LEU A 1 443 ? 21.802 -3.341 -23.567 1.00 92.25 443 LEU A N 1
ATOM 3530 C CA . LEU A 1 443 ? 21.081 -4.156 -22.575 1.00 92.25 443 LEU A CA 1
ATOM 3531 C C . LEU A 1 443 ? 21.539 -3.925 -21.123 1.00 92.25 443 LEU A C 1
ATOM 3533 O O . LEU A 1 443 ? 20.832 -4.283 -20.189 1.00 92.25 443 LEU A O 1
ATOM 3537 N N . ASN A 1 444 ? 22.711 -3.330 -20.909 1.00 93.81 444 ASN A N 1
ATOM 3538 C CA . ASN A 1 444 ? 23.196 -2.883 -19.597 1.00 93.81 444 ASN A CA 1
ATOM 3539 C C . ASN A 1 444 ? 22.974 -1.375 -19.352 1.00 93.81 444 ASN A C 1
ATOM 3541 O O . ASN A 1 444 ? 23.484 -0.842 -18.361 1.00 93.81 444 ASN A O 1
ATOM 3545 N N . GLN A 1 445 ? 22.279 -0.683 -20.257 1.00 96.31 445 GLN A N 1
ATOM 3546 C CA . GLN A 1 445 ? 21.999 0.749 -20.198 1.00 96.31 445 GLN A CA 1
ATOM 3547 C C . GLN A 1 445 ? 20.490 0.994 -20.128 1.00 96.31 445 GLN A C 1
ATOM 3549 O O . GLN A 1 445 ? 19.689 0.205 -20.625 1.00 96.31 445 GLN A O 1
ATOM 3554 N N . LEU A 1 446 ? 20.125 2.098 -19.489 1.00 96.94 446 LEU A N 1
ATOM 3555 C CA . LEU A 1 446 ? 18.764 2.622 -19.445 1.00 96.94 446 LEU A CA 1
ATOM 3556 C C . LEU A 1 446 ? 18.813 4.072 -19.924 1.00 96.94 446 LEU A C 1
ATOM 3558 O O . LEU A 1 446 ? 19.848 4.732 -19.803 1.00 96.94 446 LEU A O 1
ATOM 3562 N N . ASP A 1 447 ? 17.699 4.599 -20.409 1.00 96.44 447 ASP A N 1
ATOM 3563 C CA . ASP A 1 447 ? 17.562 5.994 -20.785 1.00 96.44 447 ASP A CA 1
ATOM 3564 C C . ASP A 1 447 ? 16.288 6.622 -20.197 1.00 96.44 447 ASP A C 1
ATOM 3566 O O . ASP A 1 447 ? 15.157 6.333 -20.587 1.00 96.44 447 ASP A O 1
ATOM 3570 N N . HIS A 1 448 ? 16.496 7.485 -19.197 1.00 97.00 448 HIS A N 1
ATOM 3571 C CA . HIS A 1 448 ? 15.458 8.112 -18.383 1.00 97.00 448 HIS A CA 1
ATOM 3572 C C . HIS A 1 448 ? 14.364 7.143 -17.898 1.00 97.00 448 HIS A C 1
ATOM 3574 O O . HIS A 1 448 ? 13.179 7.406 -18.140 1.00 97.00 448 HIS A O 1
ATOM 3580 N N . PRO A 1 449 ? 14.720 6.051 -17.185 1.00 97.88 449 PRO A N 1
ATOM 3581 C CA . PRO A 1 449 ? 13.730 5.114 -16.671 1.00 97.88 449 PRO A CA 1
ATOM 3582 C C . PRO A 1 449 ? 12.693 5.850 -15.813 1.00 97.88 449 PRO A C 1
ATOM 3584 O O . PRO A 1 449 ? 13.023 6.794 -15.086 1.00 97.88 449 PRO A O 1
ATOM 3587 N N . ARG A 1 450 ? 11.420 5.455 -15.924 1.00 96.75 450 ARG A N 1
ATOM 3588 C CA . ARG A 1 450 ? 10.301 6.176 -15.285 1.00 96.75 450 ARG A CA 1
ATOM 3589 C C . ARG A 1 450 ? 9.675 5.434 -14.124 1.00 96.75 450 ARG A C 1
ATOM 3591 O O . ARG A 1 450 ? 9.403 6.066 -13.102 1.00 96.75 450 ARG A O 1
ATOM 3598 N N . SER A 1 451 ? 9.493 4.132 -14.283 1.00 96.62 451 SER A N 1
ATOM 3599 C CA . SER A 1 451 ? 8.822 3.275 -13.315 1.00 96.62 451 SER A CA 1
ATOM 3600 C C . SER A 1 451 ? 9.562 1.950 -13.159 1.00 96.62 451 SER A C 1
ATOM 3602 O O . SER A 1 451 ? 10.391 1.581 -14.001 1.00 96.62 451 SER A O 1
ATOM 3604 N N . ILE A 1 452 ? 9.265 1.269 -12.059 1.00 97.06 452 ILE A N 1
ATOM 3605 C CA . ILE A 1 452 ? 9.770 -0.045 -11.699 1.00 97.06 452 ILE A CA 1
ATOM 3606 C C . ILE A 1 452 ? 8.642 -0.878 -11.093 1.00 97.06 452 ILE A C 1
ATOM 3608 O O . ILE A 1 452 ? 7.864 -0.369 -10.292 1.00 97.06 452 ILE A O 1
ATOM 3612 N N . TYR A 1 453 ? 8.609 -2.162 -11.432 1.00 95.44 453 TYR A N 1
ATOM 3613 C CA . TYR A 1 453 ? 7.788 -3.166 -10.766 1.00 95.44 453 TYR A CA 1
ATOM 3614 C C . TYR A 1 453 ? 8.677 -4.326 -10.316 1.00 95.44 453 TYR A C 1
ATOM 3616 O O . TYR A 1 453 ? 9.558 -4.752 -11.066 1.00 95.44 453 TYR A O 1
ATOM 3624 N N . ILE A 1 454 ? 8.451 -4.834 -9.106 1.00 91.94 454 ILE A N 1
ATOM 3625 C CA . ILE A 1 454 ? 9.204 -5.955 -8.540 1.00 91.94 454 ILE A CA 1
ATOM 3626 C C . ILE A 1 454 ? 8.328 -7.207 -8.550 1.00 91.94 454 ILE A C 1
ATOM 3628 O O . ILE A 1 454 ? 7.237 -7.214 -7.988 1.00 91.94 454 ILE A O 1
ATOM 3632 N N . ASP A 1 455 ? 8.817 -8.260 -9.202 1.00 87.75 455 ASP A N 1
ATOM 3633 C CA . ASP A 1 455 ? 8.219 -9.592 -9.232 1.00 87.75 455 ASP A CA 1
ATOM 3634 C C . ASP A 1 455 ? 9.124 -10.556 -8.454 1.00 87.75 455 ASP A C 1
ATOM 3636 O O . ASP A 1 455 ? 9.997 -11.224 -9.018 1.00 87.75 455 ASP A O 1
ATOM 3640 N N . ASP A 1 456 ? 8.949 -10.567 -7.131 1.00 80.56 456 ASP A N 1
ATOM 3641 C CA . ASP A 1 456 ? 9.767 -11.369 -6.217 1.00 80.56 456 ASP A CA 1
ATOM 3642 C C . ASP A 1 456 ? 9.624 -12.877 -6.461 1.00 80.56 456 ASP A C 1
ATOM 3644 O O . ASP A 1 456 ? 10.628 -13.588 -6.391 1.00 80.56 456 ASP A O 1
ATOM 3648 N N . ASP A 1 457 ? 8.433 -13.349 -6.854 1.00 78.38 457 ASP A N 1
ATOM 3649 C CA . ASP A 1 457 ? 8.162 -14.757 -7.192 1.00 78.38 457 ASP A CA 1
ATOM 3650 C C . ASP A 1 457 ? 9.119 -15.267 -8.285 1.00 78.38 457 ASP A C 1
ATOM 3652 O O . ASP A 1 457 ? 9.531 -16.427 -8.287 1.00 78.38 457 ASP A O 1
ATOM 3656 N N . HIS A 1 458 ? 9.514 -14.378 -9.202 1.00 82.44 458 HIS A N 1
ATOM 3657 C CA . HIS A 1 458 ? 10.401 -14.677 -10.325 1.00 82.44 458 HIS A CA 1
ATOM 3658 C C . HIS A 1 458 ? 11.792 -14.041 -10.179 1.00 82.44 458 HIS A C 1
ATOM 3660 O O . HIS A 1 458 ? 12.575 -14.064 -11.133 1.00 82.44 458 HIS A O 1
ATOM 3666 N N . GLN A 1 459 ? 12.107 -13.450 -9.018 1.00 87.25 459 GLN A N 1
ATOM 3667 C CA . GLN A 1 459 ? 13.359 -12.728 -8.743 1.00 87.25 459 GLN A CA 1
ATOM 3668 C C . GLN A 1 459 ? 13.740 -11.745 -9.860 1.00 87.25 459 GLN A C 1
ATOM 3670 O O . GLN A 1 459 ? 14.863 -11.741 -10.382 1.00 87.25 459 GLN A O 1
ATOM 3675 N N . THR A 1 460 ? 12.761 -10.950 -10.282 1.00 91.12 460 THR A N 1
ATOM 3676 C CA . THR A 1 460 ? 12.849 -10.135 -11.490 1.00 91.12 460 THR A CA 1
ATOM 3677 C C . THR A 1 460 ? 12.305 -8.735 -11.235 1.00 91.12 460 THR A C 1
ATOM 3679 O O . THR A 1 460 ? 11.301 -8.557 -10.553 1.00 91.12 460 THR A O 1
ATOM 3682 N N . ILE A 1 461 ? 12.954 -7.723 -11.812 1.00 94.88 461 ILE A N 1
ATOM 3683 C CA . ILE A 1 461 ? 12.414 -6.362 -11.889 1.00 94.88 461 ILE A CA 1
ATOM 3684 C C . ILE A 1 461 ? 12.027 -6.034 -13.330 1.00 94.88 461 ILE A C 1
ATOM 3686 O O . ILE A 1 461 ? 12.752 -6.363 -14.270 1.00 94.88 461 ILE A O 1
ATOM 3690 N N . TYR A 1 462 ? 10.914 -5.333 -13.494 1.00 96.56 462 TYR A N 1
ATOM 3691 C CA . TYR A 1 462 ? 10.494 -4.745 -14.760 1.00 96.56 462 TYR A CA 1
ATOM 3692 C C . TYR A 1 462 ? 10.696 -3.236 -14.711 1.00 96.56 462 TYR A C 1
ATOM 3694 O O . TYR A 1 462 ? 10.357 -2.590 -13.720 1.00 96.56 462 TYR A O 1
ATOM 3702 N N . ILE A 1 463 ? 11.272 -2.672 -15.769 1.00 97.81 463 ILE A N 1
ATOM 3703 C CA . ILE A 1 463 ? 11.654 -1.262 -15.839 1.00 97.81 463 ILE A CA 1
ATOM 3704 C C . ILE A 1 463 ? 11.064 -0.643 -17.103 1.00 97.81 463 ILE A C 1
ATOM 3706 O O . ILE A 1 463 ? 11.283 -1.141 -18.208 1.00 97.81 463 ILE A O 1
ATOM 3710 N N . ALA A 1 464 ? 10.370 0.484 -16.939 1.00 97.06 464 ALA A N 1
ATOM 3711 C CA . ALA A 1 464 ? 9.883 1.298 -18.046 1.00 97.06 464 ALA A CA 1
ATOM 3712 C C . ALA A 1 464 ? 11.011 2.224 -18.499 1.00 97.06 464 ALA A C 1
ATOM 3714 O O . ALA A 1 464 ? 11.291 3.245 -17.859 1.00 97.06 464 ALA A O 1
ATOM 3715 N N . ASP A 1 465 ? 11.672 1.836 -19.585 1.00 96.44 465 ASP A N 1
ATOM 3716 C CA . ASP A 1 465 ? 12.817 2.521 -20.168 1.00 96.44 465 ASP A CA 1
ATOM 3717 C C . ASP A 1 465 ? 12.317 3.512 -21.231 1.00 96.44 465 ASP A C 1
ATOM 3719 O O . ASP A 1 465 ? 12.117 3.176 -22.401 1.00 96.44 465 ASP A O 1
ATOM 3723 N N . TRP A 1 466 ? 11.978 4.716 -20.766 1.00 95.06 466 TRP A N 1
ATOM 3724 C CA . TRP A 1 466 ? 11.056 5.624 -21.450 1.00 95.06 466 TRP A CA 1
ATOM 3725 C C . TRP A 1 466 ? 11.591 6.187 -22.770 1.00 95.06 466 TRP A C 1
ATOM 3727 O O . TRP A 1 466 ? 10.872 6.115 -23.770 1.00 95.06 466 TRP A O 1
ATOM 3737 N N . GLU A 1 467 ? 12.825 6.701 -22.807 1.00 94.31 467 GLU A N 1
ATOM 3738 C CA . GLU A 1 467 ? 13.403 7.233 -24.060 1.00 94.31 467 GLU A CA 1
ATOM 3739 C C . GLU A 1 467 ? 13.725 6.113 -25.057 1.00 94.31 467 GLU A C 1
ATOM 3741 O O . GLU A 1 467 ? 13.631 6.304 -26.263 1.00 94.31 467 GLU A O 1
ATOM 3746 N N . ASN A 1 468 ? 14.027 4.909 -24.564 1.00 93.88 468 ASN A N 1
ATOM 3747 C CA . ASN A 1 468 ? 14.242 3.737 -25.414 1.00 93.88 468 ASN A CA 1
ATOM 3748 C C . ASN A 1 468 ? 12.935 3.051 -25.850 1.00 93.88 468 ASN A C 1
ATOM 3750 O O . ASN A 1 468 ? 12.983 2.055 -26.568 1.00 93.88 468 ASN A O 1
ATOM 3754 N N . HIS A 1 469 ? 11.782 3.557 -25.404 1.00 93.75 469 HIS A N 1
ATOM 3755 C CA . HIS A 1 469 ? 10.448 3.068 -25.754 1.00 93.75 469 HIS A CA 1
ATOM 3756 C C . HIS A 1 469 ? 10.216 1.577 -25.479 1.00 93.75 469 HIS A C 1
ATOM 3758 O O . HIS A 1 469 ? 9.515 0.912 -26.230 1.00 93.75 469 HIS A O 1
ATOM 3764 N N . ARG A 1 470 ? 10.775 1.035 -24.394 1.00 93.81 470 ARG A N 1
ATOM 3765 C CA . ARG A 1 470 ? 10.745 -0.412 -24.127 1.00 93.81 470 ARG A CA 1
ATOM 3766 C C . ARG A 1 470 ? 10.482 -0.744 -22.665 1.00 93.81 470 ARG A C 1
ATOM 3768 O O . ARG A 1 470 ? 10.726 0.078 -21.779 1.00 93.81 470 ARG A O 1
ATOM 3775 N N . ILE A 1 471 ? 10.036 -1.973 -22.415 1.00 94.75 471 ILE A N 1
ATOM 3776 C CA . ILE A 1 471 ? 10.042 -2.561 -21.069 1.00 94.75 471 ILE A CA 1
ATOM 3777 C C . ILE A 1 471 ? 11.196 -3.550 -20.971 1.00 94.75 471 ILE A C 1
ATOM 3779 O O . ILE A 1 471 ? 11.319 -4.467 -21.790 1.00 94.75 471 ILE A O 1
ATOM 3783 N N . VAL A 1 472 ? 12.040 -3.354 -19.961 1.00 94.75 472 VAL A N 1
ATOM 3784 C CA . VAL A 1 472 ? 13.199 -4.202 -19.685 1.00 94.75 472 VAL A CA 1
ATOM 3785 C C . VAL A 1 472 ? 12.900 -5.085 -18.483 1.00 94.75 472 VAL A C 1
ATOM 3787 O O . VAL A 1 472 ? 12.583 -4.588 -17.407 1.00 94.75 472 VAL A O 1
ATOM 3790 N N . GLU A 1 473 ? 13.033 -6.389 -18.668 1.00 94.69 473 GLU A N 1
ATOM 3791 C CA . GLU A 1 473 ? 13.110 -7.387 -17.611 1.00 94.69 473 GLU A CA 1
ATOM 3792 C C . GLU A 1 473 ? 14.557 -7.516 -17.137 1.00 94.69 473 GLU A C 1
ATOM 3794 O O . GLU A 1 473 ? 15.476 -7.658 -17.944 1.00 94.69 473 GLU A O 1
ATOM 3799 N N . TRP A 1 474 ? 14.790 -7.484 -15.833 1.00 94.94 474 TRP A N 1
ATOM 3800 C CA . TRP A 1 474 ? 16.130 -7.588 -15.273 1.00 94.94 474 TRP A CA 1
ATOM 3801 C C . TRP A 1 474 ? 16.121 -8.557 -14.091 1.00 94.94 474 TRP A C 1
ATOM 3803 O O . TRP A 1 474 ? 15.490 -8.317 -13.065 1.00 94.94 474 TRP A O 1
ATOM 3813 N N . LYS A 1 475 ? 16.818 -9.685 -14.229 1.00 93.88 475 LYS A N 1
ATOM 3814 C CA . LYS A 1 475 ? 16.895 -10.698 -13.167 1.00 93.88 475 LYS A CA 1
ATOM 3815 C C . LYS A 1 475 ? 17.815 -10.247 -12.038 1.00 93.88 475 LYS A C 1
ATOM 3817 O O . LYS A 1 475 ? 18.811 -9.559 -12.281 1.00 93.88 475 LYS A O 1
ATOM 3822 N N . TYR A 1 476 ? 17.524 -10.659 -10.810 1.00 88.50 476 TYR A N 1
ATOM 3823 C CA . TYR A 1 476 ? 18.358 -10.328 -9.655 1.00 88.50 476 TYR A CA 1
ATOM 3824 C C . TYR A 1 476 ? 19.813 -10.772 -9.877 1.00 88.50 476 TYR A C 1
ATOM 3826 O O . TYR A 1 476 ? 20.092 -11.885 -10.317 1.00 88.50 476 TYR A O 1
ATOM 3834 N N . GLY A 1 477 ? 20.759 -9.862 -9.625 1.00 87.25 477 GLY A N 1
ATOM 3835 C CA . GLY A 1 477 ? 22.195 -10.093 -9.828 1.00 87.25 477 GLY A CA 1
ATOM 3836 C C . GLY A 1 477 ? 22.679 -10.063 -11.287 1.00 87.25 477 GLY A C 1
ATOM 3837 O O . GLY A 1 477 ? 23.889 -10.126 -11.520 1.00 87.25 477 GLY A O 1
ATOM 3838 N N . ALA A 1 478 ? 21.788 -9.935 -12.276 1.00 91.25 478 ALA A N 1
ATOM 3839 C CA . ALA A 1 478 ? 22.183 -9.842 -13.679 1.00 91.25 478 ALA A CA 1
ATOM 3840 C C . ALA A 1 478 ? 22.886 -8.509 -13.991 1.00 91.25 478 ALA A C 1
ATOM 3842 O O . ALA A 1 478 ? 22.592 -7.466 -13.407 1.00 91.25 478 ALA A O 1
ATOM 3843 N N . LYS A 1 479 ? 23.810 -8.530 -14.961 1.00 91.50 479 LYS A N 1
ATOM 3844 C CA . LYS A 1 479 ? 24.532 -7.328 -15.435 1.00 91.50 479 LYS A CA 1
ATOM 3845 C C . LYS A 1 479 ? 23.844 -6.619 -16.607 1.00 91.50 479 LYS A C 1
ATOM 3847 O O . LYS A 1 479 ? 24.203 -5.489 -16.932 1.00 91.50 479 LYS A O 1
ATOM 3852 N N . THR A 1 480 ? 22.901 -7.294 -17.252 1.00 94.25 480 THR A N 1
ATOM 3853 C CA . THR A 1 480 ? 22.157 -6.844 -18.432 1.00 94.25 480 THR A CA 1
ATOM 3854 C C . THR A 1 480 ? 20.708 -7.279 -18.283 1.00 94.25 480 THR A C 1
ATOM 3856 O O . THR A 1 480 ? 20.460 -8.387 -17.804 1.00 94.25 480 THR A O 1
ATOM 3859 N N . GLY A 1 481 ? 19.777 -6.449 -18.737 1.00 93.00 481 GLY A N 1
ATOM 3860 C CA . GLY A 1 481 ? 18.376 -6.817 -18.877 1.00 93.00 481 GLY A CA 1
ATOM 3861 C C . GLY A 1 481 ? 18.064 -7.493 -20.213 1.00 93.00 481 GLY A C 1
ATOM 3862 O O . GLY A 1 481 ? 18.906 -7.598 -21.108 1.00 93.00 481 GLY A O 1
ATOM 3863 N N . GLN A 1 482 ? 16.818 -7.924 -20.344 1.00 92.25 482 GLN A N 1
ATOM 3864 C CA . GLN A 1 482 ? 16.201 -8.463 -21.544 1.00 92.25 482 GLN A CA 1
ATOM 3865 C C . GLN A 1 482 ? 14.986 -7.607 -21.897 1.00 92.25 482 GLN A C 1
ATOM 3867 O O . GLN A 1 482 ? 14.242 -7.171 -21.027 1.00 92.25 482 GLN A O 1
ATOM 3872 N N . ILE A 1 483 ? 14.773 -7.352 -23.183 1.00 91.19 483 ILE A N 1
ATOM 3873 C CA . ILE A 1 483 ? 13.603 -6.599 -23.635 1.00 91.19 483 ILE A CA 1
ATOM 3874 C C . ILE A 1 483 ? 12.417 -7.556 -23.703 1.00 91.19 483 ILE A C 1
ATOM 3876 O O . ILE A 1 483 ? 12.508 -8.594 -24.358 1.00 91.19 483 ILE A O 1
ATOM 3880 N N . VAL A 1 484 ? 11.327 -7.204 -23.025 1.00 90.06 484 VAL A N 1
ATOM 3881 C CA . VAL A 1 484 ? 10.105 -8.028 -22.954 1.00 90.06 484 VAL A CA 1
ATOM 3882 C C . VAL A 1 484 ? 8.897 -7.375 -23.615 1.00 90.06 484 VAL A C 1
ATOM 3884 O O . VAL A 1 484 ? 7.951 -8.066 -23.982 1.00 90.06 484 VAL A O 1
ATOM 3887 N N . ALA A 1 485 ? 8.942 -6.061 -23.835 1.00 88.12 485 ALA A N 1
ATOM 3888 C CA . ALA A 1 485 ? 7.970 -5.355 -24.656 1.00 88.12 485 ALA A CA 1
ATOM 3889 C C . ALA A 1 485 ? 8.663 -4.278 -25.492 1.00 88.12 485 ALA A C 1
ATOM 3891 O O . ALA A 1 485 ? 9.572 -3.608 -24.993 1.00 88.12 485 ALA A O 1
ATOM 3892 N N . ASP A 1 486 ? 8.163 -4.105 -26.719 1.00 81.38 486 ASP A N 1
ATOM 3893 C CA . ASP A 1 486 ? 8.766 -3.345 -27.826 1.00 81.38 486 ASP A CA 1
ATOM 3894 C C . ASP A 1 486 ? 9.961 -4.040 -28.521 1.00 81.38 486 ASP A C 1
ATOM 3896 O O . ASP A 1 486 ? 10.706 -4.806 -27.912 1.00 81.38 486 ASP A O 1
ATOM 3900 N N . ARG A 1 487 ? 10.140 -3.798 -29.831 1.00 68.38 487 ARG A N 1
ATOM 3901 C CA . ARG A 1 487 ? 11.263 -4.318 -30.647 1.00 68.38 487 ARG A CA 1
ATOM 3902 C C . ARG A 1 487 ? 12.377 -3.282 -30.891 1.00 68.38 487 ARG A C 1
ATOM 3904 O O . ARG A 1 487 ? 13.139 -3.422 -31.845 1.00 68.38 487 ARG A O 1
ATOM 3911 N N . ASN A 1 488 ? 12.504 -2.286 -30.017 1.00 63.03 488 ASN A N 1
ATOM 3912 C CA . ASN A 1 488 ? 13.323 -1.076 -30.164 1.00 63.03 488 ASN A CA 1
ATOM 3913 C C . ASN A 1 488 ? 12.936 -0.214 -31.379 1.00 63.03 488 ASN A C 1
ATOM 3915 O O . ASN A 1 488 ? 13.807 0.343 -32.050 1.00 63.03 488 ASN A O 1
ATOM 3919 N N . GLU A 1 489 ? 11.643 -0.103 -31.679 1.00 68.12 489 GLU A N 1
ATOM 3920 C CA . GLU A 1 489 ? 11.156 0.764 -32.754 1.00 68.12 489 GLU A CA 1
ATOM 3921 C C . GLU A 1 489 ? 10.019 1.652 -32.252 1.00 68.12 489 GLU A C 1
ATOM 3923 O O . GLU A 1 489 ? 8.918 1.168 -32.006 1.00 68.12 489 GLU A O 1
ATOM 3928 N N . TYR A 1 490 ? 10.248 2.967 -32.227 1.00 77.88 490 TYR A N 1
ATOM 3929 C CA . TYR A 1 490 ? 9.197 3.952 -31.975 1.00 77.88 490 TYR A CA 1
ATOM 3930 C C . TYR A 1 490 ? 8.007 3.768 -32.932 1.00 77.88 490 TYR A C 1
ATOM 3932 O O . TYR A 1 490 ? 8.175 3.699 -34.157 1.00 77.88 490 TYR A O 1
ATOM 3940 N N . GLY A 1 491 ? 6.792 3.747 -32.383 1.00 84.00 491 GLY A N 1
ATOM 3941 C CA . GLY A 1 491 ? 5.567 3.835 -33.170 1.00 84.00 491 GLY A CA 1
ATOM 3942 C C . GLY A 1 491 ? 4.310 3.444 -32.402 1.00 84.00 491 GLY A C 1
ATOM 3943 O O . GLY A 1 491 ? 4.310 3.329 -31.179 1.00 84.00 491 GLY A O 1
ATOM 3944 N N . ASN A 1 492 ? 3.216 3.258 -33.141 1.00 85.00 492 ASN A N 1
ATOM 3945 C CA . ASN A 1 492 ? 1.877 3.011 -32.594 1.00 85.00 492 ASN A CA 1
ATOM 3946 C C . ASN A 1 492 ? 1.302 1.635 -32.963 1.00 85.00 492 ASN A C 1
ATOM 3948 O O . ASN A 1 492 ? 0.151 1.324 -32.627 1.00 85.00 492 ASN A O 1
ATOM 3952 N N . ARG A 1 493 ? 2.085 0.793 -33.652 1.00 87.25 493 ARG A N 1
ATOM 3953 C CA . ARG A 1 493 ? 1.679 -0.578 -33.968 1.00 87.25 493 ARG A CA 1
ATOM 3954 C C . ARG A 1 493 ? 1.498 -1.384 -32.681 1.00 87.25 493 ARG A C 1
ATOM 3956 O O . ARG A 1 493 ? 1.936 -1.002 -31.601 1.00 87.25 493 ARG A O 1
ATOM 3963 N N . SER A 1 494 ? 0.844 -2.531 -32.795 1.00 84.69 494 SER A N 1
ATOM 3964 C CA . SER A 1 494 ? 0.630 -3.438 -31.665 1.00 84.69 494 SER A CA 1
ATOM 3965 C C . SER A 1 494 ? 1.928 -4.105 -31.171 1.00 84.69 494 SER A C 1
ATOM 3967 O O . SER A 1 494 ? 1.938 -4.708 -30.113 1.00 84.69 494 SER A O 1
ATOM 3969 N N . ASP A 1 495 ? 3.019 -4.055 -31.940 1.00 86.00 495 ASP A N 1
ATOM 3970 C CA . ASP A 1 495 ? 4.365 -4.502 -31.538 1.00 86.00 495 ASP A CA 1
ATOM 3971 C C . ASP A 1 495 ? 5.281 -3.342 -31.125 1.00 86.00 495 ASP A C 1
ATOM 3973 O O . ASP A 1 495 ? 6.481 -3.557 -30.956 1.00 86.00 495 ASP A O 1
ATOM 3977 N N . GLN A 1 496 ? 4.727 -2.138 -30.963 1.00 90.69 496 GLN A N 1
ATOM 3978 C CA . GLN A 1 496 ? 5.477 -0.931 -30.638 1.00 90.69 496 GLN A CA 1
ATOM 3979 C C . GLN A 1 496 ? 4.874 -0.199 -29.438 1.00 90.69 496 GLN A C 1
ATOM 3981 O O . GLN A 1 496 ? 3.658 -0.202 -29.231 1.00 90.69 496 GLN A O 1
ATOM 3986 N N . LEU A 1 497 ? 5.734 0.465 -28.685 1.00 92.62 497 LEU A N 1
ATOM 3987 C CA . LEU A 1 497 ? 5.443 1.400 -27.619 1.00 92.62 497 LEU A CA 1
ATOM 3988 C C . LEU A 1 497 ? 6.034 2.766 -27.995 1.00 92.62 497 LEU A C 1
ATOM 3990 O O . LEU A 1 497 ? 6.939 2.905 -28.817 1.00 92.62 497 LEU A O 1
ATOM 3994 N N . SER A 1 498 ? 5.512 3.805 -27.365 1.00 93.50 498 SER A N 1
ATOM 3995 C CA . SER A 1 498 ? 5.975 5.175 -27.496 1.00 93.50 498 SER A CA 1
ATOM 3996 C C . SER A 1 498 ? 6.028 5.799 -26.110 1.00 93.50 498 SER A C 1
ATOM 3998 O O . SER A 1 498 ? 5.051 6.350 -25.604 1.00 93.50 498 SER A O 1
ATOM 4000 N N . GLY A 1 499 ? 7.206 5.757 -25.494 1.00 93.19 499 GLY A N 1
ATOM 4001 C CA . GLY A 1 499 ? 7.445 6.384 -24.198 1.00 93.19 499 GLY A CA 1
ATOM 4002 C C . GLY A 1 499 ? 6.629 5.753 -23.067 1.00 93.19 499 GLY A C 1
ATOM 4003 O O . GLY A 1 499 ? 5.808 6.454 -22.468 1.00 93.19 499 GLY A O 1
ATOM 4004 N N . PRO A 1 500 ? 6.860 4.469 -22.731 1.00 95.81 500 PRO A N 1
ATOM 4005 C CA . PRO A 1 500 ? 6.189 3.829 -21.613 1.00 95.81 500 PRO A CA 1
ATOM 4006 C C . PRO A 1 500 ? 6.515 4.567 -20.309 1.00 95.81 500 PRO A C 1
ATOM 4008 O O . PRO A 1 500 ? 7.681 4.833 -20.008 1.00 95.81 500 PRO A O 1
ATOM 4011 N N . ARG A 1 501 ? 5.488 4.946 -19.544 1.00 95.69 501 ARG A N 1
ATOM 4012 C CA . ARG A 1 501 ? 5.663 5.719 -18.298 1.00 95.69 501 ARG A CA 1
ATOM 4013 C C . ARG A 1 501 ? 5.569 4.888 -17.035 1.00 95.69 501 ARG A C 1
ATOM 4015 O O . ARG A 1 501 ? 6.249 5.208 -16.062 1.00 95.69 501 ARG A O 1
ATOM 4022 N N . ASP A 1 502 ? 4.723 3.872 -17.062 1.00 97.38 502 ASP A N 1
ATOM 4023 C CA . ASP A 1 502 ? 4.405 3.035 -15.918 1.00 97.38 502 ASP A CA 1
ATOM 4024 C C . ASP A 1 502 ? 4.020 1.625 -16.370 1.00 97.38 502 ASP A C 1
ATOM 4026 O O . ASP A 1 502 ? 3.572 1.444 -17.510 1.00 97.38 502 ASP A O 1
ATOM 4030 N N . MET A 1 503 ? 4.224 0.637 -15.502 1.00 96.19 503 MET A N 1
ATOM 4031 C CA . MET A 1 503 ? 3.834 -0.743 -15.762 1.00 96.19 503 MET A CA 1
ATOM 4032 C C . MET A 1 503 ? 3.535 -1.518 -14.481 1.00 96.19 503 MET A C 1
ATOM 4034 O O . MET A 1 503 ? 4.137 -1.268 -13.441 1.00 96.19 503 MET A O 1
ATOM 4038 N N . ILE A 1 504 ? 2.660 -2.516 -14.590 1.00 95.75 504 ILE A N 1
ATOM 4039 C CA . ILE A 1 504 ? 2.390 -3.503 -13.537 1.00 95.75 504 ILE A CA 1
ATOM 4040 C C . ILE A 1 504 ? 2.282 -4.897 -14.141 1.00 95.75 504 ILE A C 1
ATOM 4042 O O . ILE A 1 504 ? 1.913 -5.053 -15.306 1.00 95.75 504 ILE A O 1
ATOM 4046 N N . VAL A 1 505 ? 2.562 -5.918 -13.337 1.00 92.44 505 VAL A N 1
ATOM 4047 C CA . VAL A 1 505 ? 2.336 -7.312 -13.725 1.00 92.44 505 VAL A CA 1
ATOM 4048 C C . VAL A 1 505 ? 0.914 -7.730 -13.350 1.00 92.44 505 VAL A C 1
ATOM 4050 O O . VAL A 1 505 ? 0.509 -7.662 -12.191 1.00 92.44 505 VAL A O 1
ATOM 4053 N N . ASP A 1 506 ? 0.167 -8.202 -14.342 1.00 90.62 506 ASP A N 1
ATOM 4054 C CA . ASP A 1 506 ? -1.110 -8.893 -14.196 1.00 90.62 506 ASP A CA 1
ATOM 4055 C C . ASP A 1 506 ? -0.833 -10.401 -14.155 1.00 90.62 506 ASP A C 1
ATOM 4057 O O . ASP A 1 506 ? -0.767 -11.072 -15.190 1.00 90.62 506 ASP A O 1
ATOM 4061 N N . LYS A 1 507 ? -0.613 -10.914 -12.934 1.00 85.00 507 LYS A N 1
ATOM 4062 C CA . LYS A 1 507 ? -0.282 -12.327 -12.679 1.00 85.00 507 LYS A CA 1
ATOM 4063 C C . LYS A 1 507 ? -1.391 -13.273 -13.152 1.00 85.00 507 LYS A C 1
ATOM 4065 O O . LYS A 1 507 ? -1.094 -14.357 -13.638 1.00 85.00 507 LYS A O 1
ATOM 4070 N N . THR A 1 508 ? -2.653 -12.854 -13.062 1.00 85.12 508 THR A N 1
ATOM 4071 C CA . THR A 1 508 ? -3.818 -13.663 -13.455 1.00 85.12 508 THR A CA 1
ATOM 4072 C C . THR A 1 508 ? -3.813 -13.983 -14.947 1.00 85.12 508 THR A C 1
ATOM 4074 O O . THR A 1 508 ? -4.164 -15.092 -15.340 1.00 85.12 508 THR A O 1
ATOM 4077 N N . ASN A 1 509 ? -3.407 -13.020 -15.778 1.00 84.62 509 ASN A N 1
ATOM 4078 C CA . ASN A 1 509 ? -3.358 -13.176 -17.234 1.00 84.62 509 ASN A CA 1
ATOM 4079 C C . ASN A 1 509 ? -1.936 -13.410 -17.778 1.00 84.62 509 ASN A C 1
ATOM 4081 O O . ASN A 1 509 ? -1.751 -13.361 -18.993 1.00 84.62 509 ASN A O 1
ATOM 4085 N N . ASP A 1 510 ? -0.946 -13.614 -16.900 1.00 88.50 510 ASP A N 1
ATOM 4086 C CA . ASP A 1 510 ? 0.487 -13.705 -17.224 1.00 88.50 510 ASP A CA 1
ATOM 4087 C C . ASP A 1 510 ? 0.944 -12.619 -18.222 1.00 88.50 510 ASP A C 1
ATOM 4089 O O . ASP A 1 510 ? 1.476 -12.869 -19.310 1.00 88.50 510 ASP A O 1
ATOM 4093 N N . SER A 1 511 ? 0.652 -11.362 -17.879 1.00 92.38 511 SER A N 1
ATOM 4094 C CA . SER A 1 511 ? 0.885 -10.212 -18.757 1.00 92.38 511 SER A CA 1
ATOM 4095 C C . SER A 1 511 ? 1.403 -8.994 -17.996 1.00 92.38 511 SER A C 1
ATOM 4097 O O . SER A 1 511 ? 1.332 -8.921 -16.773 1.00 92.38 511 SER A O 1
ATOM 4099 N N . ILE A 1 512 ? 1.953 -8.032 -18.728 1.00 94.06 512 ILE A N 1
ATOM 4100 C CA . ILE A 1 512 ? 2.369 -6.723 -18.239 1.00 94.06 512 ILE A CA 1
ATOM 4101 C C . ILE A 1 512 ? 1.369 -5.701 -18.770 1.00 94.06 512 ILE A C 1
ATOM 4103 O O . ILE A 1 512 ? 1.154 -5.603 -19.979 1.00 94.06 512 ILE A O 1
ATOM 4107 N N . ILE A 1 513 ? 0.756 -4.930 -17.880 1.00 96.56 513 ILE A N 1
ATOM 4108 C CA . ILE A 1 513 ? -0.073 -3.785 -18.253 1.00 96.56 513 ILE A CA 1
ATOM 4109 C C . ILE A 1 513 ? 0.828 -2.558 -18.312 1.00 96.56 513 ILE A C 1
ATOM 4111 O O . ILE A 1 513 ? 1.524 -2.254 -17.347 1.00 96.56 513 ILE A O 1
ATOM 4115 N N . ILE A 1 514 ? 0.836 -1.873 -19.452 1.00 97.12 514 ILE A N 1
ATOM 4116 C CA . ILE A 1 514 ? 1.803 -0.827 -19.781 1.00 97.12 514 ILE A CA 1
ATOM 4117 C C . ILE A 1 514 ? 1.072 0.468 -20.122 1.00 97.12 514 ILE A C 1
ATOM 4119 O O . ILE A 1 514 ? 0.169 0.501 -20.960 1.00 97.12 514 ILE A O 1
ATOM 4123 N N . SER A 1 515 ? 1.530 1.553 -19.507 1.00 97.38 515 SER A N 1
ATOM 4124 C CA . SER A 1 515 ? 1.149 2.925 -19.819 1.00 97.38 515 SER A CA 1
ATOM 4125 C C . SER A 1 515 ? 1.906 3.413 -21.054 1.00 97.38 515 SER A C 1
ATOM 4127 O O . SER A 1 515 ? 2.990 3.989 -20.928 1.00 97.38 515 SER A O 1
ATOM 4129 N N . ASP A 1 516 ? 1.338 3.227 -22.241 1.00 96.12 516 ASP A N 1
ATOM 4130 C CA . ASP A 1 516 ? 1.922 3.649 -23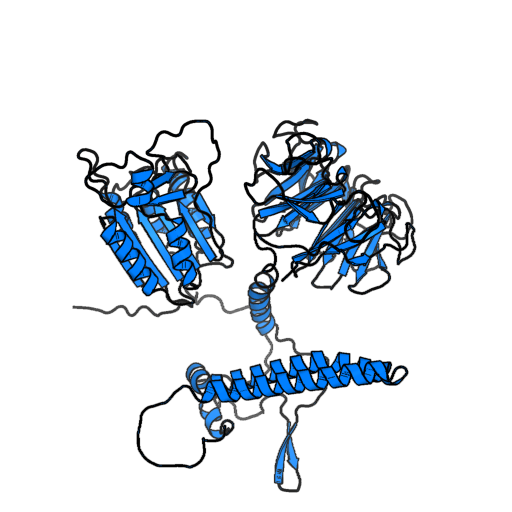.518 1.00 96.12 516 ASP A CA 1
ATOM 4131 C C . ASP A 1 516 ? 1.566 5.116 -23.829 1.00 96.12 516 ASP A C 1
ATOM 4133 O O . ASP A 1 516 ? 0.732 5.435 -24.682 1.00 96.12 516 ASP A O 1
ATOM 4137 N N . TYR A 1 517 ? 2.171 6.018 -23.050 1.00 95.44 517 TYR A N 1
ATOM 4138 C CA . TYR A 1 517 ? 1.786 7.428 -22.953 1.00 95.44 517 TYR A CA 1
ATOM 4139 C C . TYR A 1 517 ? 1.814 8.174 -24.288 1.00 95.44 517 TYR A C 1
ATOM 4141 O O . TYR A 1 517 ? 0.888 8.917 -24.591 1.00 95.44 517 TYR A O 1
ATOM 4149 N N . GLY A 1 518 ? 2.861 8.002 -25.097 1.00 94.19 518 GLY A N 1
ATOM 4150 C CA . GLY A 1 518 ? 2.985 8.724 -26.365 1.00 94.19 518 GLY A CA 1
ATOM 4151 C C . GLY A 1 518 ? 1.969 8.284 -27.422 1.00 94.19 518 GLY A C 1
ATOM 4152 O O . GLY A 1 518 ? 1.765 9.005 -28.393 1.00 94.19 518 GLY A O 1
ATOM 4153 N N . ASN A 1 519 ? 1.304 7.147 -27.205 1.00 95.06 519 ASN A N 1
ATOM 4154 C CA . ASN A 1 519 ? 0.191 6.662 -28.017 1.00 95.06 519 ASN A CA 1
ATOM 4155 C C . ASN A 1 519 ? -1.182 6.867 -27.338 1.00 95.06 519 ASN A C 1
ATOM 4157 O O . ASN A 1 519 ? -2.181 6.351 -27.843 1.0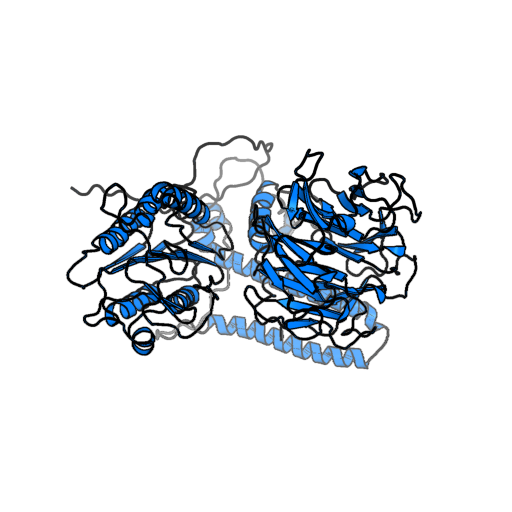0 95.06 519 ASN A O 1
ATOM 4161 N N . SER A 1 520 ? -1.242 7.575 -26.200 1.00 95.75 520 SER A N 1
ATOM 4162 C CA . SER A 1 520 ? -2.454 7.834 -25.402 1.00 95.75 520 SER A CA 1
ATOM 4163 C C . SER A 1 520 ? -3.307 6.579 -25.160 1.00 95.75 520 SER A C 1
ATOM 4165 O O . SER A 1 520 ? -4.531 6.575 -25.363 1.00 95.75 520 SER A O 1
ATOM 4167 N N . ARG A 1 521 ? -2.653 5.478 -24.764 1.00 95.88 521 ARG A N 1
ATOM 4168 C CA . ARG A 1 521 ? -3.300 4.179 -24.546 1.00 95.88 521 ARG A CA 1
ATOM 4169 C C . ARG A 1 521 ? -2.679 3.388 -23.395 1.00 95.88 521 ARG A C 1
ATOM 4171 O O . ARG A 1 521 ? -1.535 3.610 -23.005 1.00 95.88 521 ARG A O 1
ATOM 4178 N N . VAL A 1 522 ? -3.432 2.411 -22.899 1.00 96.94 522 VAL A N 1
ATOM 4179 C CA . VAL A 1 522 ? -2.945 1.358 -22.000 1.00 96.94 522 VAL A CA 1
ATOM 4180 C C . VAL A 1 522 ? -2.965 0.034 -22.750 1.00 96.94 522 VAL A C 1
ATOM 4182 O O . VAL A 1 522 ? -3.958 -0.311 -23.399 1.00 96.94 522 VAL A O 1
ATOM 4185 N N . VAL A 1 523 ? -1.858 -0.699 -22.670 1.00 95.31 523 VAL A N 1
ATOM 4186 C CA . VAL A 1 523 ? -1.625 -1.930 -23.426 1.00 95.31 523 VAL A CA 1
ATOM 4187 C C . VAL A 1 523 ? -1.446 -3.100 -22.467 1.00 95.31 523 VAL A C 1
ATOM 4189 O O . VAL A 1 523 ? -0.685 -2.996 -21.512 1.00 95.31 523 VAL A O 1
ATOM 4192 N N . ARG A 1 524 ? -2.108 -4.226 -22.733 1.00 94.06 524 ARG A N 1
ATOM 4193 C CA . ARG A 1 524 ? -1.810 -5.517 -22.108 1.00 94.06 524 ARG A CA 1
ATOM 4194 C C . ARG A 1 524 ? -0.832 -6.278 -22.993 1.00 94.06 524 ARG A C 1
ATOM 4196 O O . ARG A 1 524 ? -1.139 -6.579 -24.145 1.00 94.06 524 ARG A O 1
ATOM 4203 N N . TRP A 1 525 ? 0.337 -6.595 -22.456 1.00 92.81 525 TRP A N 1
ATOM 4204 C CA . TRP A 1 525 ? 1.422 -7.252 -23.174 1.00 92.81 525 TRP A CA 1
ATOM 4205 C C . TRP A 1 525 ? 1.725 -8.624 -22.559 1.00 92.81 525 TRP A C 1
ATOM 4207 O O . TRP A 1 525 ? 2.083 -8.681 -21.388 1.00 92.81 525 TRP A O 1
ATOM 4217 N N . PRO A 1 526 ? 1.582 -9.744 -23.284 1.00 90.25 526 PRO A N 1
ATOM 4218 C CA . PRO A 1 526 ? 1.873 -11.073 -22.734 1.00 90.25 526 PRO A CA 1
ATOM 4219 C C . PRO A 1 526 ? 3.330 -11.205 -22.261 1.00 90.25 526 PRO A C 1
ATOM 4221 O O . PRO A 1 526 ? 4.235 -10.792 -22.983 1.00 90.25 526 PRO A O 1
ATOM 4224 N N . ARG A 1 527 ? 3.577 -11.806 -21.086 1.00 84.06 527 ARG A N 1
ATOM 4225 C CA . ARG A 1 527 ? 4.950 -12.056 -20.592 1.00 84.06 527 ARG A CA 1
ATOM 4226 C C . ARG A 1 527 ? 5.654 -13.170 -21.359 1.00 84.06 527 ARG A C 1
ATOM 4228 O O . ARG A 1 527 ? 6.874 -13.153 -21.494 1.00 84.06 527 ARG A O 1
ATOM 4235 N N . GLN A 1 528 ? 4.884 -14.130 -21.869 1.00 70.00 528 GLN A N 1
ATOM 4236 C CA . GLN A 1 528 ? 5.385 -15.254 -22.649 1.00 70.00 528 GLN A CA 1
ATOM 4237 C C . GLN A 1 528 ? 4.798 -15.242 -24.067 1.00 70.00 528 GLN A C 1
ATOM 4239 O O . GLN A 1 528 ? 3.595 -15.036 -24.260 1.00 70.00 528 GLN A O 1
ATOM 4244 N N . ASN A 1 529 ? 5.655 -15.569 -25.043 1.00 54.50 529 ASN A N 1
ATOM 4245 C CA . ASN A 1 529 ? 5.460 -15.569 -26.504 1.00 54.50 529 ASN A CA 1
ATOM 4246 C C . ASN A 1 529 ? 5.750 -14.224 -27.191 1.00 54.50 529 ASN A C 1
ATOM 4248 O O . ASN A 1 529 ? 5.402 -13.175 -26.668 1.00 54.50 529 ASN A O 1
ATOM 4252 N N . ASP A 1 530 ? 6.303 -14.279 -28.413 1.00 57.06 530 ASP A N 1
ATOM 4253 C CA . ASP A 1 530 ? 6.634 -13.160 -29.328 1.00 57.06 530 ASP A CA 1
ATOM 4254 C C . ASP A 1 530 ? 5.418 -12.318 -29.799 1.00 57.06 530 ASP A C 1
ATOM 4256 O O . ASP A 1 530 ? 5.357 -11.834 -30.936 1.00 57.06 530 ASP A O 1
ATOM 4260 N N . LYS A 1 531 ? 4.386 -12.201 -28.964 1.00 66.94 531 LYS A N 1
ATOM 4261 C CA . LYS A 1 531 ? 3.096 -11.604 -29.274 1.00 66.94 531 LYS A CA 1
ATOM 4262 C C . LYS A 1 531 ? 3.112 -10.092 -29.061 1.00 66.94 531 LYS A C 1
ATOM 4264 O O . LYS A 1 531 ? 3.873 -9.531 -28.284 1.00 66.94 531 LYS A O 1
ATOM 4269 N N . LYS A 1 532 ? 2.230 -9.456 -29.824 1.00 84.56 532 LYS A N 1
ATOM 4270 C CA . LYS A 1 532 ? 1.930 -8.025 -29.825 1.00 84.56 532 LYS A CA 1
ATOM 4271 C C . LYS A 1 532 ? 1.095 -7.657 -28.596 1.00 84.56 532 LYS A C 1
ATOM 4273 O O . LYS A 1 532 ? 0.284 -8.468 -28.154 1.00 84.56 532 LYS A O 1
ATOM 4278 N N . GLY A 1 533 ? 1.256 -6.438 -28.100 1.00 87.88 533 GLY A N 1
ATOM 4279 C CA . GLY A 1 533 ? 0.390 -5.864 -27.083 1.00 87.88 533 GLY A CA 1
ATOM 4280 C C . GLY A 1 533 ? -1.015 -5.559 -27.611 1.00 87.88 533 GLY A C 1
ATOM 4281 O O . GLY A 1 533 ? -1.196 -5.095 -28.741 1.00 87.88 533 GLY A O 1
ATOM 4282 N N . GLU A 1 534 ? -2.016 -5.807 -26.773 1.00 92.19 534 GLU A N 1
ATOM 4283 C CA . GLU A 1 534 ? -3.421 -5.482 -27.014 1.00 92.19 534 GLU A CA 1
ATOM 4284 C C . GLU A 1 534 ? -3.772 -4.155 -26.337 1.00 92.19 534 GLU A C 1
ATOM 4286 O O . GLU A 1 534 ? -3.509 -3.966 -25.151 1.00 92.19 534 GLU A O 1
ATOM 4291 N N . THR A 1 535 ? -4.378 -3.221 -27.071 1.00 94.00 535 THR A N 1
ATOM 4292 C CA . THR A 1 535 ? -4.880 -1.979 -26.467 1.00 94.00 535 THR A CA 1
ATOM 4293 C C . THR A 1 535 ? -6.138 -2.277 -25.662 1.00 94.00 535 THR A C 1
ATOM 4295 O O . THR A 1 535 ? -7.153 -2.650 -26.243 1.00 94.00 535 THR A O 1
ATOM 4298 N N . ILE A 1 536 ? -6.075 -2.079 -24.345 1.00 94.19 536 ILE A N 1
ATOM 4299 C CA . ILE A 1 536 ? -7.201 -2.316 -23.430 1.00 94.19 536 ILE A CA 1
ATOM 4300 C C . ILE A 1 536 ? -7.907 -1.020 -23.012 1.00 94.19 536 ILE A C 1
ATOM 4302 O O . ILE A 1 536 ? -9.080 -1.053 -22.657 1.00 94.19 536 ILE A O 1
ATOM 4306 N N . ILE A 1 537 ? -7.222 0.128 -23.086 1.00 95.44 537 ILE A N 1
ATOM 4307 C CA . ILE A 1 537 ? -7.813 1.460 -22.886 1.00 95.44 537 ILE A CA 1
ATOM 4308 C C . ILE A 1 537 ? -7.212 2.413 -23.922 1.00 95.44 537 ILE A C 1
ATOM 4310 O O . ILE A 1 537 ? -5.997 2.443 -24.104 1.00 95.44 537 ILE A O 1
ATOM 4314 N N . SER A 1 538 ? -8.047 3.209 -24.588 1.00 94.56 538 SER A N 1
ATOM 4315 C CA . SER A 1 538 ? -7.641 4.219 -25.579 1.00 94.56 538 SER A CA 1
ATOM 4316 C C . SER A 1 538 ? -8.052 5.632 -25.156 1.00 94.56 538 SER A C 1
ATOM 4318 O O . SER A 1 538 ? -8.988 5.785 -24.374 1.00 94.56 538 SER A O 1
ATOM 4320 N N . ASN A 1 539 ? -7.435 6.658 -25.753 1.00 93.19 539 ASN A N 1
ATOM 4321 C CA . ASN A 1 539 ? -7.727 8.082 -25.513 1.00 93.19 539 ASN A CA 1
ATOM 4322 C C . ASN A 1 539 ? -7.508 8.508 -24.052 1.00 93.19 539 ASN A C 1
ATOM 4324 O O . ASN A 1 539 ? -8.305 9.260 -23.471 1.00 93.19 539 ASN A O 1
ATOM 4328 N N . ILE A 1 540 ? -6.425 7.999 -23.468 1.00 94.50 540 ILE A N 1
ATOM 4329 C CA . ILE A 1 540 ? -6.023 8.279 -22.095 1.00 94.50 540 ILE A CA 1
ATOM 4330 C C . ILE A 1 540 ? -4.541 8.631 -22.033 1.00 94.50 540 ILE A C 1
ATOM 4332 O O . ILE A 1 540 ? -3.688 7.851 -22.458 1.00 94.50 540 ILE A O 1
ATOM 4336 N N . ASP A 1 541 ? -4.226 9.784 -21.450 1.00 95.38 541 ASP A N 1
ATOM 4337 C CA . ASP A 1 541 ? -2.844 10.200 -21.203 1.00 95.38 541 ASP A CA 1
ATOM 4338 C C . ASP A 1 541 ? -2.371 9.592 -19.881 1.00 95.38 541 ASP A C 1
ATOM 4340 O O . ASP A 1 541 ? -2.151 10.276 -18.878 1.00 95.38 541 ASP A O 1
ATOM 4344 N N . CYS A 1 542 ? -2.277 8.261 -19.891 1.00 96.12 542 CYS A N 1
ATOM 4345 C CA . CYS A 1 542 ? -1.911 7.446 -18.743 1.00 96.12 542 CYS A CA 1
ATOM 4346 C C . CYS A 1 542 ? -0.515 7.840 -18.240 1.00 96.12 542 CYS A C 1
ATOM 4348 O O . CYS A 1 542 ? 0.465 7.822 -18.992 1.00 96.12 542 CYS A O 1
ATOM 4350 N N . TYR A 1 543 ? -0.426 8.221 -16.967 1.00 95.25 543 TYR A N 1
ATOM 4351 C CA . TYR A 1 543 ? 0.840 8.586 -16.320 1.00 95.25 543 TYR A CA 1
ATOM 4352 C C . TYR A 1 543 ? 1.229 7.650 -15.181 1.00 95.25 543 TYR A C 1
ATOM 4354 O O . TYR A 1 543 ? 2.421 7.467 -14.921 1.00 95.25 543 TYR A O 1
ATOM 4362 N N . GLY A 1 544 ? 0.230 7.101 -14.501 1.00 95.25 544 GLY A N 1
ATOM 4363 C CA . GLY A 1 544 ? 0.355 6.098 -13.463 1.00 95.25 544 GLY A CA 1
ATOM 4364 C C . GLY A 1 544 ? -0.791 5.104 -13.573 1.00 95.25 544 GLY A C 1
ATOM 4365 O O . GLY A 1 544 ? -1.918 5.483 -13.906 1.00 95.25 544 GLY A O 1
ATOM 4366 N N . LEU A 1 545 ? -0.504 3.839 -13.300 1.00 96.25 545 LEU A N 1
ATOM 4367 C CA . LEU A 1 545 ? -1.504 2.782 -13.282 1.00 96.25 545 LEU A CA 1
ATOM 4368 C C . LEU A 1 545 ? -1.269 1.830 -12.111 1.00 96.25 545 LEU A C 1
ATOM 4370 O O . LEU A 1 545 ? -0.152 1.647 -11.641 1.00 96.25 545 LEU A O 1
ATOM 4374 N N . THR A 1 546 ? -2.340 1.227 -11.613 1.00 96.00 546 THR A N 1
ATOM 4375 C CA . THR A 1 546 ? -2.264 0.184 -10.587 1.00 96.00 546 THR A CA 1
ATOM 4376 C C . THR A 1 546 ? -3.477 -0.729 -10.695 1.00 96.00 546 THR A C 1
ATOM 4378 O O . THR A 1 546 ? -4.483 -0.353 -11.296 1.00 96.00 546 THR A O 1
ATOM 4381 N N . MET A 1 547 ? -3.387 -1.932 -10.144 1.00 93.00 547 MET A N 1
ATOM 4382 C CA . MET A 1 547 ? -4.469 -2.907 -10.175 1.00 93.00 547 MET A CA 1
ATOM 4383 C C . MET A 1 547 ? -4.697 -3.439 -8.772 1.00 93.00 547 MET A C 1
ATOM 4385 O O . MET A 1 547 ? -3.741 -3.780 -8.074 1.00 93.00 547 MET A O 1
ATOM 4389 N N . ASP A 1 548 ? -5.957 -3.482 -8.354 1.00 88.12 548 ASP A N 1
ATOM 4390 C CA . ASP A 1 548 ? -6.303 -4.045 -7.056 1.00 88.12 548 ASP A CA 1
ATOM 4391 C C . ASP A 1 548 ? -6.394 -5.581 -7.106 1.00 88.12 548 ASP A C 1
ATOM 4393 O O . ASP A 1 548 ? -6.308 -6.215 -8.161 1.00 88.12 548 ASP A O 1
ATOM 4397 N N . LYS A 1 549 ? -6.597 -6.199 -5.940 1.00 82.44 549 LYS A N 1
ATOM 4398 C CA . LYS A 1 549 ? -6.718 -7.660 -5.805 1.00 82.44 549 LYS A CA 1
ATOM 4399 C C . LYS A 1 549 ? -7.903 -8.276 -6.561 1.00 82.44 549 LYS A C 1
ATOM 4401 O O . LYS A 1 549 ? -7.914 -9.486 -6.762 1.00 82.44 549 LYS A O 1
ATOM 4406 N N . ASN A 1 550 ? -8.901 -7.477 -6.943 1.00 84.88 550 ASN A N 1
ATOM 4407 C CA . ASN A 1 550 ? -10.048 -7.941 -7.722 1.00 84.88 550 ASN A CA 1
ATOM 4408 C C . ASN A 1 550 ? -9.771 -7.880 -9.233 1.00 84.88 550 ASN A C 1
ATOM 4410 O O . ASN A 1 550 ? -10.588 -8.364 -10.015 1.00 84.88 550 ASN A O 1
ATOM 4414 N N . GLY A 1 551 ? -8.639 -7.300 -9.645 1.00 89.06 551 GLY A N 1
ATOM 4415 C CA . GLY A 1 551 ? -8.315 -7.055 -11.046 1.00 89.06 551 GLY A CA 1
ATOM 4416 C C . GLY A 1 551 ? -8.899 -5.751 -11.594 1.00 89.06 551 GLY A C 1
ATOM 4417 O O . GLY A 1 551 ? -8.895 -5.563 -12.811 1.00 89.06 551 GLY A O 1
ATOM 4418 N N . ASP A 1 552 ? -9.398 -4.849 -10.738 1.00 93.75 552 ASP A N 1
ATOM 4419 C CA . ASP A 1 552 ? -9.859 -3.533 -11.181 1.00 93.75 552 ASP A CA 1
ATOM 4420 C C . ASP A 1 552 ? -8.634 -2.663 -11.509 1.00 93.75 552 ASP A C 1
ATOM 4422 O O . ASP A 1 552 ? -7.741 -2.481 -10.677 1.00 93.75 552 ASP A O 1
ATOM 4426 N N . LEU A 1 553 ? -8.593 -2.112 -12.725 1.00 96.62 553 LEU A N 1
ATOM 4427 C CA . LEU A 1 553 ? -7.486 -1.298 -13.221 1.00 96.62 553 LEU A CA 1
ATOM 4428 C C . LEU A 1 553 ? -7.760 0.182 -12.957 1.00 96.62 553 LEU A C 1
ATOM 4430 O O . LEU A 1 553 ? -8.774 0.730 -13.389 1.00 96.62 553 LEU A O 1
ATOM 4434 N N . TYR A 1 554 ? -6.825 0.842 -12.290 1.00 98.12 554 TYR A N 1
ATOM 4435 C CA . TYR A 1 554 ? -6.855 2.266 -12.000 1.00 98.12 554 TYR A CA 1
ATOM 4436 C C . TYR A 1 554 ? -5.820 2.980 -12.862 1.00 98.12 554 TYR A C 1
ATOM 4438 O O . TYR A 1 554 ? -4.705 2.488 -13.028 1.00 98.12 554 TYR A O 1
ATOM 4446 N N . VAL A 1 555 ? -6.180 4.144 -13.397 1.00 98.31 555 VAL A N 1
ATOM 4447 C CA . VAL A 1 555 ? -5.315 4.946 -14.267 1.00 98.31 555 VAL A CA 1
ATOM 4448 C C . VAL A 1 555 ? -5.458 6.423 -13.934 1.00 98.31 555 VAL A C 1
ATOM 4450 O O . VAL A 1 555 ? -6.578 6.936 -13.873 1.00 98.31 555 VAL A O 1
ATOM 4453 N N . SER A 1 556 ? -4.336 7.120 -13.763 1.00 97.81 556 SER A N 1
ATOM 4454 C CA . SER A 1 556 ? -4.304 8.582 -13.750 1.00 97.81 556 SER A CA 1
ATOM 4455 C C . SER A 1 556 ? -4.230 9.128 -15.175 1.00 97.81 556 SER A C 1
ATOM 4457 O O . SER A 1 556 ? -3.307 8.828 -15.937 1.00 97.81 556 SER A O 1
ATOM 4459 N N . ASP A 1 557 ? -5.222 9.940 -15.536 1.00 97.25 557 ASP A N 1
ATOM 4460 C CA . ASP A 1 557 ? -5.239 10.695 -16.783 1.00 97.25 557 ASP A CA 1
ATOM 4461 C C . ASP A 1 557 ? -4.642 12.080 -16.513 1.00 97.25 557 ASP A C 1
ATOM 4463 O O . ASP A 1 557 ? -5.257 12.954 -15.888 1.00 97.25 557 ASP A O 1
ATOM 4467 N N . TYR A 1 558 ? -3.403 12.252 -16.969 1.00 94.69 558 TYR A N 1
ATOM 4468 C CA . TYR A 1 558 ? -2.613 13.455 -16.738 1.00 94.69 558 TYR A CA 1
ATOM 4469 C C . TYR A 1 558 ? -3.262 14.695 -17.344 1.00 94.69 558 TYR A C 1
ATOM 4471 O O . TYR A 1 558 ? -3.350 15.725 -16.681 1.00 94.69 558 TYR A O 1
ATOM 4479 N N . ALA A 1 559 ? -3.757 14.595 -18.580 1.00 94.06 559 ALA A N 1
ATOM 4480 C CA . ALA A 1 559 ? -4.346 15.724 -19.291 1.00 94.06 559 ALA A CA 1
ATOM 4481 C C . ALA A 1 559 ? -5.725 16.103 -18.737 1.00 94.06 559 ALA A C 1
ATOM 4483 O O . ALA A 1 559 ? -6.074 17.285 -18.697 1.00 94.06 559 ALA A O 1
ATOM 4484 N N . LYS A 1 560 ? -6.509 15.116 -18.282 1.00 96.31 560 LYS A N 1
ATOM 4485 C CA . LYS A 1 560 ? -7.853 15.359 -17.736 1.00 96.31 560 LYS A CA 1
ATOM 4486 C C . LYS A 1 560 ? -7.881 15.681 -16.241 1.00 96.31 560 LYS A C 1
ATOM 4488 O O . LYS A 1 560 ? -8.932 16.076 -15.743 1.00 96.31 560 LYS A O 1
ATOM 4493 N N . ASN A 1 561 ? -6.748 15.608 -15.538 1.00 97.69 561 ASN A N 1
ATOM 4494 C CA . ASN A 1 561 ? -6.649 15.888 -14.100 1.00 97.69 561 ASN A CA 1
ATOM 4495 C C . ASN A 1 561 ? -7.578 14.995 -13.253 1.00 97.69 561 ASN A C 1
ATOM 4497 O O . ASN A 1 561 ? -8.289 15.457 -12.354 1.00 97.69 561 ASN A O 1
ATOM 4501 N N . GLU A 1 562 ? -7.599 13.700 -13.558 1.00 97.94 562 GLU A N 1
ATOM 4502 C CA . GLU A 1 562 ? -8.481 12.735 -12.903 1.00 97.94 562 GLU A CA 1
ATOM 4503 C C . GLU A 1 562 ? -7.836 11.353 -12.790 1.00 97.94 562 GLU A C 1
ATOM 4505 O O . GLU A 1 562 ? -6.883 11.027 -13.496 1.00 97.94 562 GLU A O 1
ATOM 4510 N N . VAL A 1 563 ? -8.380 10.528 -11.900 1.00 98.38 563 VAL A N 1
ATOM 4511 C CA . VAL A 1 563 ? -8.078 9.098 -11.824 1.00 98.38 563 VAL A CA 1
ATOM 4512 C C . VAL A 1 563 ? -9.357 8.327 -12.091 1.00 98.38 563 VAL A C 1
ATOM 4514 O O . VAL A 1 563 ? -10.405 8.620 -11.507 1.00 98.38 563 VAL A O 1
ATOM 4517 N N . ARG A 1 564 ? -9.269 7.328 -12.965 1.00 98.00 564 ARG A N 1
ATOM 4518 C CA . ARG A 1 564 ? -10.382 6.464 -13.354 1.00 98.00 564 ARG A CA 1
ATOM 4519 C C . ARG A 1 564 ? -10.107 5.012 -12.993 1.00 98.00 564 ARG A C 1
ATOM 4521 O O . ARG A 1 564 ? -8.959 4.584 -13.000 1.00 98.00 564 ARG A O 1
ATOM 4528 N N . ARG A 1 565 ? -11.175 4.265 -12.719 1.00 97.44 565 ARG A N 1
ATOM 4529 C CA . ARG A 1 565 ? -11.167 2.818 -12.482 1.00 97.44 565 ARG A CA 1
ATOM 4530 C C . ARG A 1 565 ? -12.007 2.103 -13.537 1.00 97.44 565 ARG A C 1
ATOM 4532 O O . ARG A 1 565 ? -13.152 2.498 -13.753 1.00 97.44 565 ARG A O 1
ATOM 4539 N N . TRP A 1 566 ? -11.473 1.023 -14.092 1.00 96.88 566 TRP A N 1
ATOM 4540 C CA . TRP A 1 566 ? -12.173 0.049 -14.924 1.00 96.88 566 TRP A CA 1
ATOM 4541 C C . TRP A 1 566 ? -12.262 -1.278 -14.187 1.00 96.88 566 TRP A C 1
ATOM 4543 O O . TRP A 1 566 ? -11.245 -1.822 -13.762 1.00 96.88 566 TRP A O 1
ATOM 4553 N N . LYS A 1 567 ? -13.469 -1.817 -14.079 1.00 93.88 567 LYS A N 1
ATOM 4554 C CA . LYS A 1 567 ? -13.668 -3.223 -13.732 1.00 93.88 567 LYS A CA 1
ATOM 4555 C C . LYS A 1 567 ? -13.510 -4.100 -14.963 1.00 93.88 567 LYS A C 1
ATOM 4557 O O . LYS A 1 567 ? -13.623 -3.635 -16.100 1.00 93.88 567 LYS A O 1
ATOM 4562 N N . GLN A 1 568 ? -13.308 -5.394 -14.744 1.00 84.56 568 GLN A N 1
ATOM 4563 C CA . GLN A 1 568 ? -13.232 -6.358 -15.835 1.00 84.56 568 GLN A CA 1
ATOM 4564 C C . GLN A 1 568 ? -14.478 -6.281 -16.741 1.00 84.56 568 GLN A C 1
ATOM 4566 O O . GLN A 1 568 ? -15.609 -6.441 -16.285 1.00 84.56 568 GLN A O 1
ATOM 4571 N N . GLY A 1 569 ? -14.256 -6.041 -18.036 1.00 80.81 569 GLY A N 1
ATOM 4572 C CA . GLY A 1 569 ? -15.311 -5.939 -19.050 1.00 80.81 569 GLY A CA 1
ATOM 4573 C C . GLY A 1 569 ? -15.948 -4.552 -19.206 1.00 80.81 569 GLY A C 1
ATOM 4574 O O . GLY A 1 569 ? -16.754 -4.374 -20.118 1.00 80.81 569 GLY A O 1
ATOM 4575 N N . GLU A 1 570 ? -15.594 -3.563 -18.378 1.00 91.19 570 GLU A N 1
ATOM 4576 C CA . GLU A 1 570 ? -16.048 -2.181 -18.569 1.00 91.19 570 GLU A CA 1
ATOM 4577 C C . GLU A 1 570 ? -15.321 -1.528 -19.756 1.00 91.19 570 GLU A C 1
ATOM 4579 O O . GLU A 1 570 ? -14.101 -1.609 -19.882 1.00 91.19 570 GLU A O 1
ATOM 4584 N N . THR A 1 571 ? -16.068 -0.841 -20.622 1.00 88.56 571 THR A N 1
ATOM 4585 C CA . THR A 1 571 ? -15.508 -0.081 -21.755 1.00 88.56 571 THR A CA 1
ATOM 4586 C C . THR A 1 571 ? -15.210 1.376 -21.402 1.00 88.56 571 THR A C 1
ATOM 4588 O O . THR A 1 571 ? -14.437 2.036 -22.091 1.00 88.56 571 THR A O 1
ATOM 4591 N N . GLU A 1 572 ? -15.804 1.890 -20.322 1.00 92.44 572 GLU A N 1
ATOM 4592 C CA . GLU A 1 572 ? -15.619 3.256 -19.831 1.00 92.44 572 GLU A CA 1
ATOM 4593 C C . GLU A 1 572 ? -15.258 3.249 -18.345 1.00 92.44 572 GLU A C 1
ATOM 4595 O O . GLU A 1 572 ? -15.891 2.566 -17.543 1.00 92.44 572 GLU A O 1
ATOM 4600 N N . GLY A 1 573 ? -14.247 4.035 -17.975 1.00 94.50 573 GLY A N 1
ATOM 4601 C CA . GLY A 1 573 ? -13.759 4.096 -16.602 1.00 94.50 573 GLY A CA 1
ATOM 4602 C C . GLY A 1 573 ? -14.574 5.055 -15.748 1.00 94.50 573 GLY A C 1
ATOM 4603 O O . GLY A 1 573 ? -14.890 6.170 -16.173 1.00 94.50 573 GLY A O 1
ATOM 4604 N N . THR A 1 574 ? -14.843 4.657 -14.508 1.00 96.50 574 THR A N 1
ATOM 4605 C CA . THR A 1 574 ? -15.494 5.500 -13.497 1.00 96.50 574 THR A CA 1
ATOM 4606 C C . THR A 1 574 ? -14.470 6.428 -12.847 1.00 96.50 574 THR A C 1
ATOM 4608 O O . THR A 1 574 ? -13.428 5.957 -12.400 1.00 96.50 574 THR A O 1
ATOM 4611 N N . ILE A 1 575 ? -14.761 7.728 -12.740 1.00 97.75 575 ILE A N 1
ATOM 4612 C CA . ILE A 1 575 ? -13.903 8.677 -12.010 1.00 97.75 575 ILE A CA 1
ATOM 4613 C C . ILE A 1 575 ? -13.924 8.337 -10.514 1.00 97.75 575 ILE A C 1
ATOM 4615 O O . ILE A 1 575 ? -14.992 8.236 -9.910 1.00 97.75 575 ILE A O 1
ATOM 4619 N N . VAL A 1 576 ? -12.740 8.173 -9.924 1.00 97.81 576 VAL A N 1
ATOM 4620 C CA . VAL A 1 576 ? -12.546 7.830 -8.504 1.00 97.81 576 VAL A CA 1
ATOM 4621 C C . VAL A 1 576 ? -11.739 8.875 -7.727 1.00 97.81 576 VAL A C 1
ATOM 4623 O O . VAL A 1 576 ? -11.793 8.878 -6.502 1.00 97.81 576 VAL A O 1
ATOM 4626 N N . ALA A 1 577 ? -11.038 9.780 -8.416 1.00 97.88 577 ALA A N 1
ATOM 4627 C CA . ALA A 1 577 ? -10.411 10.965 -7.830 1.00 97.88 577 ALA A CA 1
ATOM 4628 C C . ALA A 1 577 ? -10.322 12.095 -8.870 1.00 97.88 577 ALA A C 1
ATOM 4630 O O . ALA A 1 577 ? -10.152 11.832 -10.063 1.00 97.88 577 ALA A O 1
ATOM 4631 N N . GLY A 1 578 ? -10.412 13.352 -8.429 1.00 96.75 578 GLY A N 1
ATOM 4632 C CA . GLY A 1 578 ? -10.411 14.518 -9.322 1.00 96.75 578 GLY A CA 1
ATOM 4633 C C . GLY A 1 578 ? -11.670 14.621 -10.194 1.00 96.75 578 GLY A C 1
ATOM 4634 O O . GLY A 1 578 ? -12.782 14.406 -9.713 1.00 96.75 578 GLY A O 1
ATOM 4635 N N . GLY A 1 579 ? -11.499 14.998 -11.467 1.00 93.69 579 GLY A N 1
ATOM 4636 C CA . GLY A 1 579 ? -12.599 15.114 -12.441 1.00 93.69 579 GLY A CA 1
ATOM 4637 C C . GLY A 1 579 ? -13.408 16.417 -12.369 1.00 93.69 579 GLY A C 1
ATOM 4638 O O . GLY A 1 579 ? -14.357 16.597 -13.126 1.00 93.69 579 GLY A O 1
ATOM 4639 N N . ASN A 1 580 ? -13.025 17.355 -11.496 1.00 95.75 580 ASN A N 1
ATOM 4640 C CA . ASN A 1 580 ? -13.676 18.666 -11.334 1.00 95.75 580 ASN A CA 1
ATOM 4641 C C . ASN A 1 580 ? -12.844 19.816 -11.935 1.00 95.75 580 ASN A C 1
ATOM 4643 O O . ASN A 1 580 ? -12.866 20.947 -11.443 1.00 95.75 580 ASN A O 1
ATOM 4647 N N . GLY A 1 581 ? -12.090 19.513 -12.995 1.00 93.19 581 GLY A N 1
ATOM 4648 C CA . GLY A 1 581 ? -11.144 20.431 -13.624 1.00 93.19 581 GLY A CA 1
ATOM 4649 C C . GLY A 1 581 ? -9.814 20.553 -12.876 1.00 93.19 581 GLY A C 1
ATOM 4650 O O . GLY A 1 581 ? -9.632 20.024 -11.778 1.00 93.19 581 GLY A O 1
ATOM 4651 N N . GLN A 1 582 ? -8.878 21.260 -13.507 1.00 97.44 582 GLN A N 1
ATOM 4652 C CA . GLN A 1 582 ? -7.563 21.547 -12.945 1.00 97.44 582 GLN A CA 1
ATOM 4653 C C . GLN A 1 582 ? -7.674 22.557 -11.797 1.00 97.44 582 GLN A C 1
ATOM 4655 O O . GLN A 1 582 ? -8.245 23.635 -11.974 1.00 97.44 582 GLN A O 1
ATOM 4660 N N . GLY A 1 583 ? -7.078 22.251 -10.647 1.00 96.88 583 GLY A N 1
ATOM 4661 C CA . GLY A 1 583 ? -7.016 23.184 -9.522 1.00 96.88 583 GLY A CA 1
ATOM 4662 C C . GLY A 1 583 ? -6.473 22.550 -8.248 1.00 96.88 583 GLY A C 1
ATOM 4663 O O . GLY A 1 583 ? -6.013 21.412 -8.261 1.00 96.88 583 GLY A O 1
ATOM 4664 N N . ASN A 1 584 ? -6.511 23.301 -7.147 1.00 96.12 584 ASN A N 1
ATOM 4665 C CA . ASN A 1 584 ? -5.937 22.912 -5.853 1.00 96.12 584 ASN A CA 1
ATOM 4666 C C . ASN A 1 584 ? -6.987 22.667 -4.754 1.00 96.12 584 ASN A C 1
ATOM 4668 O O . ASN A 1 584 ? -6.626 22.403 -3.602 1.00 96.12 584 ASN A O 1
ATOM 4672 N N . GLN A 1 585 ? -8.281 22.720 -5.087 1.00 97.88 585 GLN A N 1
ATOM 4673 C CA . GLN A 1 585 ? -9.353 22.336 -4.167 1.00 97.88 585 GLN A CA 1
ATOM 4674 C C . GLN A 1 585 ? -9.261 20.840 -3.815 1.00 97.88 585 GLN A C 1
ATOM 4676 O O . GLN A 1 585 ? -8.583 20.067 -4.496 1.00 97.88 585 GLN A O 1
ATOM 4681 N N . LEU A 1 586 ? -9.922 20.413 -2.736 1.00 96.19 586 LEU A N 1
ATOM 4682 C CA . LEU A 1 586 ? -9.851 19.023 -2.259 1.00 96.19 586 LEU A CA 1
ATOM 4683 C C . LEU A 1 586 ? -10.536 18.020 -3.195 1.00 96.19 586 LEU A C 1
ATOM 4685 O O . LEU A 1 586 ? -10.273 16.830 -3.108 1.00 96.19 586 LEU A O 1
ATOM 4689 N N . ASN A 1 587 ? -11.380 18.480 -4.112 1.00 96.31 587 ASN A N 1
ATOM 4690 C CA . ASN A 1 587 ? -12.025 17.686 -5.158 1.00 96.31 587 ASN A CA 1
ATOM 4691 C C . ASN A 1 587 ? -11.355 17.848 -6.542 1.00 96.31 587 ASN A C 1
ATOM 4693 O O . ASN A 1 587 ? -11.890 17.359 -7.539 1.00 96.31 587 ASN A O 1
ATOM 4697 N N . GLN A 1 588 ? -10.213 18.537 -6.617 1.00 98.25 588 GLN A N 1
ATOM 4698 C CA . GLN A 1 588 ? -9.467 18.818 -7.846 1.00 98.25 588 GLN A CA 1
ATOM 4699 C C . GLN A 1 588 ? -8.042 18.258 -7.770 1.00 98.25 588 GLN A C 1
ATOM 4701 O O . GLN A 1 588 ? -7.487 18.052 -6.689 1.00 98.25 588 GLN A O 1
ATOM 4706 N N . LEU A 1 589 ? -7.459 18.022 -8.942 1.00 98.38 589 LEU A N 1
ATOM 4707 C CA . LEU A 1 589 ? -6.069 17.612 -9.128 1.00 98.38 589 LEU A CA 1
ATOM 4708 C C . LEU A 1 589 ? -5.403 18.553 -10.139 1.00 98.38 589 LEU A C 1
ATOM 4710 O O . LEU A 1 589 ? -6.082 19.230 -10.915 1.00 98.38 589 LEU A O 1
ATOM 4714 N N . HIS A 1 590 ? -4.076 18.579 -10.148 1.00 97.62 590 HIS A N 1
ATOM 4715 C CA . HIS A 1 590 ? -3.268 19.317 -11.103 1.00 97.62 590 HIS A CA 1
ATOM 4716 C C . HIS A 1 590 ? -2.117 18.435 -11.606 1.00 97.62 590 HIS A C 1
ATOM 4718 O O . HIS A 1 590 ? -1.057 18.321 -10.984 1.00 97.62 590 HIS A O 1
ATOM 4724 N N . LEU A 1 591 ? -2.354 17.837 -12.777 1.00 96.88 591 LEU A N 1
ATOM 4725 C CA . LEU A 1 591 ? -1.463 16.941 -13.511 1.00 96.88 591 LEU A CA 1
ATOM 4726 C C . LEU A 1 591 ? -1.040 15.720 -12.666 1.00 96.88 591 LEU A C 1
ATOM 4728 O O . LEU A 1 591 ? 0.146 15.554 -12.362 1.00 96.88 591 LEU A O 1
ATOM 4732 N N . PRO A 1 592 ? -2.007 14.870 -12.257 1.00 97.75 592 PRO A N 1
ATOM 4733 C CA . PRO A 1 592 ? -1.747 13.729 -11.388 1.00 97.75 592 PRO A CA 1
ATOM 4734 C C . PRO A 1 592 ? -0.809 12.718 -12.056 1.00 97.75 592 PRO A C 1
ATOM 4736 O O . PRO A 1 592 ? -0.914 12.458 -13.255 1.00 97.75 592 PRO A O 1
ATOM 4739 N N . THR A 1 593 ? 0.113 12.144 -11.278 1.00 96.19 593 THR A N 1
ATOM 4740 C CA . THR A 1 593 ? 1.123 11.200 -11.784 1.00 96.19 593 THR A CA 1
ATOM 4741 C C . THR A 1 593 ? 0.910 9.787 -11.247 1.00 96.19 593 THR A C 1
ATOM 4743 O O . THR A 1 593 ? -0.035 9.130 -11.670 1.00 96.19 593 THR A O 1
ATOM 4746 N N . HIS A 1 594 ? 1.769 9.271 -10.367 1.00 95.94 594 HIS A N 1
ATOM 4747 C CA . HIS A 1 594 ? 1.599 7.919 -9.833 1.00 95.94 594 HIS A CA 1
ATOM 4748 C C . HIS A 1 594 ? 0.412 7.827 -8.882 1.00 95.94 594 HIS A C 1
ATOM 4750 O O . HIS A 1 594 ? 0.026 8.796 -8.217 1.00 95.94 594 HIS A O 1
ATOM 4756 N N . ILE A 1 595 ? -0.132 6.616 -8.829 1.00 97.69 595 ILE A N 1
ATOM 4757 C CA . ILE A 1 595 ? -1.245 6.253 -7.975 1.00 97.69 595 ILE A CA 1
ATOM 4758 C C . ILE A 1 595 ? -0.921 4.980 -7.202 1.00 97.69 595 ILE A C 1
ATOM 4760 O O . ILE A 1 595 ? -0.196 4.115 -7.684 1.00 97.69 595 ILE A O 1
ATOM 4764 N N . PHE A 1 596 ? -1.495 4.865 -6.013 1.00 96.56 596 PHE A N 1
ATOM 4765 C CA . PHE A 1 596 ? -1.479 3.648 -5.212 1.00 96.56 596 PHE A CA 1
ATOM 4766 C C . PHE A 1 596 ? -2.892 3.390 -4.694 1.00 96.56 596 PHE A C 1
ATOM 4768 O O . PHE A 1 596 ? -3.596 4.334 -4.334 1.00 96.56 596 PHE A O 1
ATOM 4775 N N . VAL A 1 597 ? -3.315 2.129 -4.653 1.00 94.62 597 VAL A N 1
ATOM 4776 C CA . VAL A 1 597 ? -4.626 1.737 -4.126 1.00 94.62 597 VAL A CA 1
ATOM 4777 C C . VAL A 1 597 ? -4.418 0.816 -2.932 1.00 94.62 597 VAL A C 1
ATOM 4779 O O . VAL A 1 597 ? -3.739 -0.200 -3.053 1.00 94.62 597 VAL A O 1
ATOM 4782 N N . ASP A 1 598 ? -4.970 1.196 -1.777 1.00 83.81 598 ASP A N 1
ATOM 4783 C CA . ASP A 1 598 ? -4.913 0.372 -0.564 1.00 83.81 598 ASP A CA 1
ATOM 4784 C C . ASP A 1 598 ? -5.998 -0.720 -0.546 1.00 83.81 598 ASP A C 1
ATOM 4786 O O . ASP A 1 598 ? -6.876 -0.780 -1.411 1.00 83.81 598 ASP A O 1
ATOM 4790 N N . GLU A 1 599 ? -5.944 -1.607 0.451 1.00 81.25 599 GLU A N 1
ATOM 4791 C CA . GLU A 1 599 ? -6.892 -2.723 0.589 1.00 81.25 599 GLU A CA 1
ATOM 4792 C C . GLU A 1 599 ? -8.347 -2.279 0.809 1.00 81.25 599 GLU A C 1
ATOM 4794 O O . GLU A 1 599 ? -9.270 -3.038 0.498 1.00 81.25 599 GLU A O 1
ATOM 4799 N N . ASP A 1 600 ? -8.553 -1.046 1.284 1.00 79.81 600 ASP A N 1
ATOM 4800 C CA . ASP A 1 600 ? -9.863 -0.413 1.461 1.00 79.81 600 ASP A CA 1
ATOM 4801 C C . ASP A 1 600 ? -10.361 0.269 0.166 1.00 79.81 600 ASP A C 1
ATOM 4803 O O . ASP A 1 600 ? -11.401 0.938 0.153 1.00 79.81 600 ASP A O 1
ATOM 4807 N N . HIS A 1 601 ? -9.640 0.092 -0.948 1.00 86.19 601 HIS A N 1
ATOM 4808 C CA . HIS A 1 601 ? -9.855 0.750 -2.240 1.00 86.19 601 HIS A CA 1
ATOM 4809 C C . HIS A 1 601 ? -9.771 2.280 -2.181 1.00 86.19 601 HIS A C 1
ATOM 4811 O O . HIS A 1 601 ? -10.410 2.977 -2.979 1.00 86.19 601 HIS A O 1
ATOM 4817 N N . SER A 1 602 ? -9.002 2.820 -1.239 1.00 90.31 602 SER A N 1
ATOM 4818 C CA . SER A 1 602 ? -8.667 4.236 -1.243 1.00 90.31 602 SER A CA 1
ATOM 4819 C C . SER A 1 602 ? -7.554 4.503 -2.245 1.00 90.31 602 SER A C 1
ATOM 4821 O O . SER A 1 602 ? -6.568 3.772 -2.306 1.00 90.31 602 SER A O 1
ATOM 4823 N N . VAL A 1 603 ? -7.689 5.591 -2.996 1.00 97.25 603 VAL A N 1
ATOM 4824 C CA . VAL A 1 603 ? -6.752 5.976 -4.050 1.00 97.25 603 VAL A CA 1
ATOM 4825 C C . VAL A 1 603 ? -5.843 7.083 -3.537 1.00 97.25 603 VAL A C 1
ATOM 4827 O O . VAL A 1 603 ? -6.305 8.170 -3.194 1.00 97.25 603 VAL A O 1
ATOM 4830 N N . TYR A 1 604 ? -4.547 6.814 -3.507 1.00 98.38 604 TYR A N 1
ATOM 4831 C CA . TYR A 1 604 ? -3.497 7.788 -3.254 1.00 98.38 604 TYR A CA 1
ATOM 4832 C C . TYR A 1 604 ? -2.993 8.315 -4.589 1.00 98.38 604 TYR A C 1
ATOM 4834 O O . TYR A 1 604 ? -2.743 7.530 -5.499 1.00 98.38 604 TYR A O 1
ATOM 4842 N N . VAL A 1 605 ? -2.846 9.629 -4.710 1.00 98.69 605 VAL A N 1
ATOM 4843 C CA . VAL A 1 605 ? -2.488 10.295 -5.962 1.00 98.69 605 VAL A CA 1
ATOM 4844 C C . VAL A 1 605 ? -1.408 11.327 -5.690 1.00 98.69 605 VAL A C 1
ATOM 4846 O O . VAL A 1 605 ? -1.600 12.231 -4.871 1.00 98.69 605 VAL A O 1
ATOM 4849 N N . SER A 1 606 ? -0.292 11.217 -6.404 1.00 98.25 606 SER A N 1
ATOM 4850 C CA . SER A 1 606 ? 0.697 12.290 -6.481 1.00 98.25 606 SER A CA 1
ATOM 4851 C C . SER A 1 606 ? 0.141 13.438 -7.315 1.00 98.25 606 SER A C 1
ATOM 4853 O O . SER A 1 606 ? -0.003 13.330 -8.534 1.00 98.25 606 SER A O 1
ATOM 4855 N N . ASP A 1 607 ? -0.184 14.539 -6.646 1.00 98.25 607 ASP A N 1
ATOM 4856 C CA . ASP A 1 607 ? -0.786 15.734 -7.228 1.00 98.25 607 ASP A CA 1
ATOM 4857 C C . ASP A 1 607 ? 0.330 16.740 -7.553 1.00 98.25 607 ASP A C 1
ATOM 4859 O O . ASP A 1 607 ? 0.627 17.659 -6.782 1.00 98.25 607 ASP A O 1
ATOM 4863 N N . LEU A 1 608 ? 1.020 16.461 -8.667 1.00 97.25 608 LEU A N 1
ATOM 4864 C CA . LEU A 1 608 ? 2.342 16.978 -9.034 1.00 97.25 608 LEU A CA 1
ATOM 4865 C C . LEU A 1 608 ? 2.479 18.489 -8.817 1.00 97.25 608 LEU A C 1
ATOM 4867 O O . LEU A 1 608 ? 3.266 18.915 -7.976 1.00 97.25 608 LEU A O 1
ATOM 4871 N N . TYR A 1 609 ? 1.697 19.298 -9.531 1.00 97.00 609 TYR A N 1
ATOM 4872 C CA . TYR A 1 609 ? 1.834 20.761 -9.498 1.00 97.00 609 TYR A CA 1
ATOM 4873 C C . TYR A 1 609 ? 1.082 21.431 -8.345 1.00 97.00 609 TYR A C 1
ATOM 4875 O O . TYR A 1 609 ? 1.114 22.652 -8.206 1.00 97.00 609 TYR A O 1
ATOM 4883 N N . ASN A 1 610 ? 0.406 20.650 -7.503 1.00 98.25 610 ASN A N 1
ATOM 4884 C CA . ASN A 1 610 ? -0.100 21.122 -6.217 1.00 98.25 610 ASN A CA 1
ATOM 4885 C C . ASN A 1 610 ? 0.844 20.761 -5.059 1.00 98.25 610 ASN A C 1
ATOM 4887 O O . ASN A 1 610 ? 0.525 21.057 -3.907 1.00 98.25 610 ASN A O 1
ATOM 4891 N N . HIS A 1 611 ? 1.999 20.143 -5.346 1.00 98.12 611 HIS A N 1
ATOM 4892 C CA . HIS A 1 611 ? 3.052 19.860 -4.367 1.00 98.12 611 HIS A CA 1
ATOM 4893 C C . HIS A 1 611 ? 2.545 19.046 -3.163 1.00 98.12 611 HIS A C 1
ATOM 4895 O O . HIS A 1 611 ? 2.884 19.306 -2.002 1.00 98.12 611 HIS A O 1
ATOM 4901 N N . ARG A 1 612 ? 1.672 18.070 -3.432 1.00 98.25 612 ARG A N 1
ATOM 4902 C CA . ARG A 1 612 ? 1.007 17.267 -2.400 1.00 98.25 612 ARG A CA 1
ATOM 4903 C C . ARG A 1 612 ? 0.725 15.846 -2.870 1.00 98.25 612 ARG A C 1
ATOM 4905 O O . ARG A 1 612 ? 0.710 15.559 -4.063 1.00 98.25 612 ARG A O 1
ATOM 4912 N N . VAL A 1 613 ? 0.455 14.970 -1.912 1.00 98.56 613 VAL A N 1
ATOM 4913 C CA . VAL A 1 613 ? -0.172 13.670 -2.157 1.00 98.56 613 VAL A CA 1
ATOM 4914 C C . VAL A 1 613 ? -1.548 13.686 -1.521 1.00 98.56 613 VAL A C 1
ATOM 4916 O O . VAL A 1 613 ? -1.706 14.053 -0.353 1.00 98.56 613 VAL A O 1
ATOM 4919 N N . MET A 1 614 ? -2.538 13.281 -2.301 1.00 98.12 614 MET A N 1
ATOM 4920 C CA . MET A 1 614 ? -3.933 13.244 -1.894 1.00 98.12 614 MET A CA 1
ATOM 4921 C C . MET A 1 614 ? -4.407 11.801 -1.736 1.00 98.12 614 MET A C 1
ATOM 4923 O O . MET A 1 614 ? -4.025 10.945 -2.527 1.00 98.12 614 MET A O 1
ATOM 4927 N N . LYS A 1 615 ? -5.276 11.540 -0.758 1.00 97.38 615 LYS A N 1
ATOM 4928 C CA . LYS A 1 615 ? -5.983 10.267 -0.579 1.00 97.38 615 LYS A CA 1
ATOM 4929 C C . LYS A 1 615 ? -7.483 10.478 -0.777 1.00 97.38 615 LYS A C 1
ATOM 4931 O O . LYS A 1 615 ? -8.085 11.263 -0.050 1.00 97.38 615 LYS A O 1
ATOM 4936 N N . TRP A 1 616 ? -8.096 9.738 -1.694 1.00 97.44 616 TRP A N 1
ATOM 4937 C CA . TRP A 1 616 ? -9.549 9.612 -1.818 1.00 97.44 616 TRP A CA 1
ATOM 4938 C C . TRP A 1 616 ? -10.005 8.287 -1.228 1.00 97.44 616 TRP A C 1
ATOM 4940 O O . TRP A 1 616 ? -9.577 7.227 -1.676 1.00 97.44 616 TRP A O 1
ATOM 4950 N N . MET A 1 617 ? -10.897 8.339 -0.243 1.00 92.38 617 MET A N 1
ATOM 4951 C CA . MET A 1 617 ? -11.592 7.142 0.231 1.00 92.38 617 MET A CA 1
ATOM 4952 C C . MET A 1 617 ? -12.611 6.682 -0.815 1.00 92.38 617 MET A C 1
ATOM 4954 O O . MET A 1 617 ? -13.136 7.490 -1.588 1.00 92.38 617 MET A O 1
ATOM 4958 N N . LYS A 1 618 ? -12.923 5.384 -0.835 1.00 89.44 618 LYS A N 1
ATOM 4959 C CA . LYS A 1 618 ? -13.885 4.806 -1.779 1.00 89.44 618 LYS A CA 1
ATOM 4960 C C . LYS A 1 618 ? -15.223 5.559 -1.744 1.00 89.44 618 LYS A C 1
ATOM 4962 O O . LYS A 1 618 ? -15.895 5.606 -0.720 1.00 89.44 618 LYS A O 1
ATOM 4967 N N . GLY A 1 619 ? -15.621 6.124 -2.885 1.00 84.88 619 GLY A N 1
ATOM 4968 C CA . GLY A 1 619 ? -16.885 6.857 -3.039 1.00 84.88 619 GLY A CA 1
ATOM 4969 C C . GLY A 1 619 ? -16.873 8.308 -2.537 1.00 84.88 619 GLY A C 1
ATOM 4970 O O . GLY A 1 619 ? -17.877 9.003 -2.707 1.00 84.88 619 GLY A O 1
ATOM 4971 N N . ALA A 1 620 ? -15.761 8.785 -1.970 1.00 85.31 620 ALA A N 1
ATOM 4972 C CA . ALA A 1 620 ? -15.630 10.164 -1.516 1.00 85.31 620 ALA A CA 1
ATOM 4973 C C . ALA A 1 620 ? -15.699 11.158 -2.688 1.00 85.31 620 ALA A C 1
ATOM 4975 O O . ALA A 1 620 ? -15.235 10.884 -3.795 1.00 85.31 620 ALA A O 1
ATOM 4976 N N . LYS A 1 621 ? -16.284 12.336 -2.440 1.00 91.00 621 LYS A N 1
ATOM 4977 C CA . LYS A 1 621 ? -16.367 13.430 -3.427 1.00 91.00 621 LYS A CA 1
ATOM 4978 C C . LYS A 1 621 ? -15.140 14.339 -3.421 1.00 91.00 621 LYS A C 1
ATOM 4980 O O . LYS A 1 621 ? -14.861 15.001 -4.416 1.00 91.00 621 LYS A O 1
ATOM 4985 N N . GLU A 1 622 ? -14.394 14.327 -2.329 1.00 92.94 622 GLU A N 1
ATOM 4986 C CA . GLU A 1 622 ? -13.161 15.075 -2.123 1.00 92.94 622 GLU A CA 1
ATOM 4987 C C . GLU A 1 622 ? -12.129 14.187 -1.425 1.00 92.94 622 GLU A C 1
ATOM 4989 O O . GLU A 1 622 ? -12.476 13.186 -0.793 1.00 92.94 622 GLU A O 1
ATOM 4994 N N . GLY A 1 623 ? -10.859 14.529 -1.600 1.00 93.00 623 GLY A N 1
ATOM 4995 C CA . GLY A 1 623 ? -9.736 13.841 -0.992 1.00 93.00 623 GLY A CA 1
ATOM 4996 C C . GLY A 1 623 ? -9.213 14.589 0.224 1.00 93.00 623 GLY A C 1
ATOM 4997 O O . GLY A 1 623 ? -9.570 15.733 0.494 1.00 93.00 623 GLY A O 1
ATOM 4998 N N . ILE A 1 624 ? -8.302 13.941 0.936 1.00 93.50 624 ILE A N 1
ATOM 4999 C CA . ILE A 1 624 ? -7.548 14.531 2.040 1.00 93.50 624 ILE A CA 1
ATOM 5000 C C . ILE A 1 624 ? -6.068 14.604 1.674 1.00 93.50 624 ILE A C 1
ATOM 5002 O O . ILE A 1 624 ? -5.539 13.713 1.008 1.00 93.50 624 ILE A O 1
ATOM 5006 N N . VAL A 1 625 ? -5.382 15.653 2.123 1.00 95.50 625 VAL A N 1
ATOM 5007 C CA . VAL A 1 625 ? -3.925 15.756 1.975 1.00 95.50 625 VAL A CA 1
ATOM 5008 C C . VAL A 1 625 ? -3.269 14.796 2.966 1.00 95.50 625 VAL A C 1
ATOM 5010 O O . VAL A 1 625 ? -3.528 14.879 4.164 1.00 95.50 625 VAL A O 1
ATOM 5013 N N . VAL A 1 626 ? -2.419 13.893 2.474 1.00 94.75 626 VAL A N 1
ATOM 5014 C CA . VAL A 1 626 ? -1.702 12.902 3.304 1.00 94.75 626 VAL A CA 1
ATOM 5015 C C . VAL A 1 626 ? -0.184 13.085 3.304 1.00 94.75 626 VAL A C 1
ATOM 5017 O O . VAL A 1 626 ? 0.493 12.509 4.150 1.00 94.75 626 VAL A O 1
ATOM 5020 N N . ALA A 1 627 ? 0.352 13.897 2.390 1.00 95.12 627 ALA A N 1
ATOM 5021 C CA . ALA A 1 627 ? 1.737 14.363 2.405 1.00 95.12 627 ALA A CA 1
ATOM 5022 C C . ALA A 1 627 ? 1.859 15.713 1.678 1.00 95.12 627 ALA A C 1
ATOM 5024 O O . ALA A 1 627 ? 1.164 15.953 0.686 1.00 95.12 627 ALA A O 1
ATOM 5025 N N . GLY A 1 628 ? 2.762 16.581 2.140 1.00 94.94 628 GLY A N 1
ATOM 5026 C CA . GLY A 1 628 ? 2.963 17.920 1.573 1.00 94.94 628 GLY A CA 1
ATOM 5027 C C . GLY A 1 628 ? 1.755 18.849 1.752 1.00 94.94 628 GLY A C 1
ATOM 5028 O O . GLY A 1 628 ? 1.123 18.863 2.806 1.00 94.94 628 GLY A O 1
ATOM 5029 N N . GLY A 1 629 ? 1.446 19.650 0.725 1.00 89.81 629 GLY A N 1
ATOM 5030 C CA . GLY A 1 629 ? 0.297 20.571 0.722 1.00 89.81 629 GLY A CA 1
ATOM 5031 C C . GLY A 1 629 ? 0.535 21.932 1.383 1.00 89.81 629 GLY A C 1
ATOM 5032 O O . GLY A 1 629 ? -0.359 22.772 1.374 1.00 89.81 629 GLY A O 1
ATOM 5033 N N . ASN A 1 630 ? 1.745 22.191 1.886 1.00 91.56 630 ASN A N 1
ATOM 5034 C CA . ASN A 1 630 ? 2.145 23.474 2.475 1.00 91.56 630 ASN A CA 1
ATOM 5035 C C . ASN A 1 630 ? 2.912 24.357 1.477 1.00 91.56 630 ASN A C 1
ATOM 5037 O O . ASN A 1 630 ? 3.909 24.988 1.828 1.00 91.56 630 ASN A O 1
ATOM 5041 N N . SER A 1 631 ? 2.424 24.422 0.235 1.00 92.44 631 SER A N 1
ATOM 5042 C CA . SER A 1 631 ? 3.122 25.011 -0.922 1.00 92.44 631 SER A CA 1
ATOM 5043 C C . SER A 1 631 ? 4.398 24.259 -1.318 1.00 92.44 631 SER A C 1
ATOM 5045 O O . SER A 1 631 ? 4.849 23.344 -0.626 1.00 92.44 631 SER A O 1
ATOM 5047 N N . GLU A 1 632 ? 4.969 24.652 -2.454 1.00 97.94 632 GLU A N 1
ATOM 5048 C CA . GLU A 1 632 ? 6.278 24.182 -2.893 1.00 97.94 632 GLU A CA 1
ATOM 5049 C C . GLU A 1 632 ? 7.376 24.549 -1.882 1.00 97.94 632 GLU A C 1
ATOM 5051 O O . GLU A 1 632 ? 7.425 25.679 -1.388 1.00 97.94 632 GLU A O 1
ATOM 5056 N N . GLY A 1 633 ? 8.272 23.606 -1.595 1.00 96.88 633 GLY A N 1
ATOM 5057 C CA . GLY A 1 633 ? 9.462 23.844 -0.779 1.00 96.88 633 GLY A CA 1
ATOM 5058 C C . GLY A 1 633 ? 10.182 22.553 -0.401 1.00 96.88 633 GLY A C 1
ATOM 5059 O O . GLY A 1 633 ? 9.779 21.465 -0.813 1.00 96.88 633 GLY A O 1
ATOM 5060 N N . ASP A 1 634 ? 11.241 22.673 0.397 1.00 96.44 634 ASP A N 1
ATOM 5061 C CA . ASP A 1 634 ? 12.132 21.580 0.806 1.00 96.44 634 ASP A CA 1
ATOM 5062 C C . ASP A 1 634 ? 12.101 21.288 2.319 1.00 96.44 634 ASP A C 1
ATOM 5064 O O . ASP A 1 634 ? 12.811 20.401 2.804 1.00 96.44 634 ASP A O 1
ATOM 5068 N N . SER A 1 635 ? 11.243 21.969 3.084 1.00 96.81 635 SER A N 1
ATOM 5069 C CA . SER A 1 635 ? 11.038 21.647 4.500 1.00 96.81 635 SER A CA 1
ATOM 5070 C C . SER A 1 635 ? 10.393 20.264 4.686 1.00 96.81 635 SER A C 1
ATOM 5072 O O . SER A 1 635 ? 9.932 19.630 3.734 1.00 96.81 635 SER A O 1
ATOM 5074 N N . LEU A 1 636 ? 10.351 19.765 5.925 1.00 93.06 636 LEU A N 1
ATOM 5075 C CA . LEU A 1 636 ? 9.763 18.453 6.231 1.00 93.06 636 LEU A CA 1
ATOM 5076 C C . LEU A 1 636 ? 8.236 18.415 6.075 1.00 93.06 636 LEU A C 1
ATOM 5078 O O . LEU A 1 636 ? 7.655 17.337 6.022 1.00 93.06 636 LEU A O 1
ATOM 5082 N N . THR A 1 637 ? 7.569 19.563 5.972 1.00 92.69 637 THR A N 1
ATOM 5083 C CA . THR A 1 637 ? 6.117 19.657 5.748 1.00 92.69 637 THR A CA 1
ATOM 5084 C C . THR A 1 637 ? 5.762 19.941 4.285 1.00 92.69 637 THR A C 1
ATOM 5086 O O . THR A 1 637 ? 4.579 20.033 3.948 1.00 92.69 637 THR A O 1
ATOM 5089 N N . GLN A 1 638 ? 6.768 20.087 3.418 1.00 97.31 638 GLN A N 1
ATOM 5090 C CA . GLN A 1 638 ? 6.633 20.492 2.023 1.00 97.31 638 GLN A CA 1
ATOM 5091 C C . GLN A 1 638 ? 7.179 19.427 1.070 1.00 97.31 638 GLN A C 1
ATOM 5093 O O . GLN A 1 638 ? 7.992 18.575 1.432 1.00 97.31 638 GLN A O 1
ATOM 5098 N N . LEU A 1 639 ? 6.696 19.492 -0.166 1.00 98.31 639 LEU A N 1
ATOM 5099 C CA . LEU A 1 639 ? 7.169 18.713 -1.303 1.00 98.31 639 LEU A CA 1
ATOM 5100 C C . LEU A 1 639 ? 7.431 19.683 -2.463 1.00 98.31 639 LEU A C 1
ATOM 5102 O O . LEU A 1 639 ? 6.855 20.771 -2.509 1.00 98.31 639 LEU A O 1
ATOM 5106 N N . SER A 1 640 ? 8.241 19.282 -3.436 1.00 98.25 640 SER A N 1
ATOM 5107 C CA . SER A 1 640 ? 8.347 19.950 -4.730 1.00 98.25 640 SER A CA 1
ATOM 5108 C C . SER A 1 640 ? 8.144 18.937 -5.860 1.00 98.25 640 SER A C 1
ATOM 5110 O O . SER A 1 640 ? 8.944 18.020 -6.069 1.00 98.25 640 SER A O 1
ATOM 5112 N N . ASN A 1 641 ? 7.021 19.098 -6.574 1.00 97.88 641 ASN A N 1
ATOM 5113 C CA . ASN A 1 641 ? 6.604 18.278 -7.708 1.00 97.88 641 ASN A CA 1
ATOM 5114 C C . ASN A 1 641 ? 6.723 16.761 -7.443 1.00 97.88 641 ASN A C 1
ATOM 5116 O O . ASN A 1 641 ? 7.462 16.075 -8.159 1.00 97.88 641 ASN A O 1
ATOM 5120 N N . PRO A 1 642 ? 6.004 16.213 -6.437 1.00 98.12 642 PRO A N 1
ATOM 5121 C CA . PRO A 1 642 ? 6.095 14.801 -6.080 1.00 98.12 642 PRO A CA 1
ATOM 5122 C C . PRO A 1 642 ? 5.671 13.887 -7.236 1.00 98.12 642 PRO A C 1
ATOM 5124 O O . PRO A 1 642 ? 4.747 14.200 -7.988 1.00 98.12 642 PRO A O 1
ATOM 5127 N N . TYR A 1 643 ? 6.352 12.746 -7.377 1.00 96.88 643 TYR A N 1
ATOM 5128 C CA . TYR A 1 643 ? 6.129 11.818 -8.490 1.00 96.88 643 TYR A CA 1
ATOM 5129 C C . TYR A 1 643 ? 5.668 10.434 -8.026 1.00 96.88 643 TYR A C 1
ATOM 5131 O O . TYR A 1 643 ? 4.470 10.186 -7.991 1.00 96.88 643 TYR A O 1
ATOM 5139 N N . GLY A 1 644 ? 6.581 9.523 -7.675 1.00 94.81 644 GLY A N 1
ATOM 5140 C CA . GLY A 1 644 ? 6.221 8.192 -7.183 1.00 94.81 644 GLY A CA 1
ATOM 5141 C C . GLY A 1 644 ? 5.568 8.247 -5.805 1.00 94.81 644 GLY A C 1
ATOM 5142 O O . GLY A 1 644 ? 6.026 8.997 -4.942 1.00 94.81 644 GLY A O 1
ATOM 5143 N N . VAL A 1 645 ? 4.526 7.439 -5.602 1.00 97.75 645 VAL A N 1
ATOM 5144 C CA . VAL A 1 645 ? 3.878 7.229 -4.304 1.00 97.75 645 VAL A CA 1
ATOM 5145 C C . VAL A 1 645 ? 3.663 5.736 -4.078 1.00 97.75 645 VAL A C 1
ATOM 5147 O O . VAL A 1 645 ? 3.128 5.056 -4.947 1.00 97.75 645 VAL A O 1
ATOM 5150 N N . ILE A 1 646 ? 4.075 5.237 -2.915 1.00 94.94 646 ILE A N 1
ATOM 5151 C CA . ILE A 1 646 ? 3.743 3.892 -2.426 1.00 94.94 646 ILE A CA 1
ATOM 5152 C C . ILE A 1 646 ? 3.365 3.979 -0.950 1.00 94.94 646 ILE A C 1
ATOM 5154 O O . ILE A 1 646 ? 3.826 4.873 -0.236 1.00 94.94 646 ILE A O 1
ATOM 5158 N N . VAL A 1 647 ? 2.515 3.068 -0.491 1.00 87.12 647 VAL A N 1
ATOM 5159 C CA . VAL A 1 647 ? 2.065 3.024 0.902 1.00 87.12 647 VAL A CA 1
ATOM 5160 C C . VAL A 1 647 ? 2.396 1.653 1.471 1.00 87.12 647 VAL A C 1
ATOM 5162 O O . VAL A 1 647 ? 2.167 0.640 0.815 1.00 87.12 647 VAL A O 1
ATOM 5165 N N . ASP A 1 648 ? 2.976 1.620 2.668 1.00 76.12 648 ASP A N 1
ATOM 5166 C CA . ASP A 1 648 ? 3.245 0.358 3.359 1.00 76.12 648 ASP A CA 1
ATOM 5167 C C . ASP A 1 648 ? 2.002 -0.171 4.101 1.00 76.12 648 ASP A C 1
ATOM 5169 O O . ASP A 1 648 ? 0.982 0.511 4.230 1.00 76.12 648 ASP A O 1
ATOM 5173 N N . HIS A 1 649 ? 2.089 -1.392 4.635 1.00 69.19 649 HIS A N 1
ATOM 5174 C CA . HIS A 1 649 ? 0.996 -2.023 5.393 1.00 69.19 649 HIS A CA 1
ATOM 5175 C C . HIS A 1 649 ? 0.607 -1.271 6.680 1.00 69.19 649 HIS A C 1
ATOM 5177 O O . HIS A 1 649 ? -0.498 -1.444 7.188 1.00 69.19 649 HIS A O 1
ATOM 5183 N N . LEU A 1 650 ? 1.482 -0.401 7.202 1.00 66.00 650 LEU A N 1
ATOM 5184 C CA . LEU A 1 650 ? 1.192 0.454 8.358 1.00 66.00 650 LEU A CA 1
ATOM 5185 C C . LEU A 1 650 ? 0.457 1.745 7.956 1.00 66.00 650 LEU A C 1
ATOM 5187 O O . LEU A 1 650 ? 0.056 2.528 8.825 1.00 66.00 650 LEU A O 1
ATOM 5191 N N . GLY A 1 651 ? 0.276 1.982 6.655 1.00 74.56 651 GLY A N 1
ATOM 5192 C CA . GLY A 1 651 ? -0.320 3.192 6.105 1.00 74.56 651 GLY A CA 1
ATOM 5193 C C . GLY A 1 651 ? 0.647 4.375 6.024 1.00 74.56 651 GLY A C 1
ATOM 5194 O O . GLY A 1 651 ? 0.184 5.512 5.911 1.00 74.56 651 GLY A O 1
ATOM 5195 N N . ASN A 1 652 ? 1.961 4.148 6.116 1.00 82.00 652 ASN A N 1
ATOM 5196 C CA . ASN A 1 652 ? 2.952 5.198 5.903 1.00 82.00 652 ASN A CA 1
ATOM 5197 C C . ASN A 1 652 ? 3.099 5.466 4.403 1.00 82.00 652 ASN A C 1
ATOM 5199 O O . ASN A 1 652 ? 3.242 4.541 3.605 1.00 82.00 652 ASN A O 1
ATOM 5203 N N . VAL A 1 653 ? 3.096 6.742 4.028 1.00 92.31 653 VAL A N 1
ATOM 5204 C CA . VAL A 1 653 ? 3.157 7.192 2.636 1.00 92.31 653 VAL A CA 1
ATOM 5205 C C . VAL A 1 653 ? 4.598 7.539 2.285 1.00 92.31 653 VAL A C 1
ATOM 5207 O O . VAL A 1 653 ? 5.181 8.447 2.879 1.00 92.31 653 VAL A O 1
ATOM 5210 N N . TYR A 1 654 ? 5.160 6.834 1.310 1.00 96.94 654 TYR A N 1
ATOM 5211 C CA . TYR A 1 654 ? 6.483 7.093 0.755 1.00 96.94 654 TYR A CA 1
ATOM 5212 C C . TYR A 1 654 ? 6.337 7.844 -0.558 1.00 96.94 654 TYR A C 1
ATOM 5214 O O . TYR A 1 654 ? 5.586 7.427 -1.438 1.00 96.94 654 TYR A O 1
ATOM 5222 N N . VAL A 1 655 ? 7.056 8.953 -0.684 1.00 98.50 655 VAL A N 1
ATOM 5223 C CA . VAL A 1 655 ? 6.910 9.890 -1.794 1.00 98.50 655 VAL A CA 1
ATOM 5224 C C . VAL A 1 655 ? 8.273 10.192 -2.390 1.00 98.50 655 VAL A C 1
ATOM 5226 O O . VAL A 1 655 ? 9.203 10.571 -1.673 1.00 98.50 655 VAL A O 1
ATOM 5229 N N . ALA A 1 656 ? 8.387 10.067 -3.710 1.00 98.44 656 ALA A N 1
ATOM 5230 C CA . ALA A 1 656 ? 9.518 10.608 -4.444 1.00 98.44 656 ALA A CA 1
ATOM 5231 C C . ALA A 1 656 ? 9.318 12.116 -4.588 1.00 98.44 656 ALA A C 1
ATOM 5233 O O . ALA A 1 656 ? 8.562 12.586 -5.443 1.00 98.44 656 ALA A O 1
ATOM 5234 N N . ASP A 1 657 ? 9.991 12.865 -3.722 1.00 98.44 657 ASP A N 1
ATOM 5235 C CA . ASP A 1 657 ? 10.022 14.320 -3.729 1.00 98.44 657 ASP A CA 1
ATOM 5236 C C . ASP A 1 657 ? 11.008 14.775 -4.815 1.00 98.44 657 ASP A C 1
ATOM 5238 O O . ASP A 1 657 ? 12.194 15.034 -4.578 1.00 98.44 657 ASP A O 1
ATOM 5242 N N . ARG A 1 658 ? 10.517 14.696 -6.056 1.00 97.81 658 ARG A N 1
ATOM 5243 C CA . ARG A 1 658 ? 11.297 14.634 -7.296 1.00 97.81 658 ARG A CA 1
ATOM 5244 C C . ARG A 1 658 ? 12.269 15.805 -7.429 1.00 97.81 658 ARG A C 1
ATOM 5246 O O . ARG A 1 658 ? 13.452 15.584 -7.709 1.00 97.81 658 ARG A O 1
ATOM 5253 N N . ASP A 1 659 ? 11.784 17.027 -7.239 1.00 98.06 659 ASP A N 1
ATOM 5254 C CA . ASP A 1 659 ? 12.581 18.235 -7.480 1.00 98.06 659 ASP A CA 1
ATOM 5255 C C . ASP A 1 659 ? 13.478 18.585 -6.286 1.00 98.06 659 ASP A C 1
ATOM 5257 O O . ASP A 1 659 ? 14.509 19.223 -6.471 1.00 98.06 659 ASP A O 1
ATOM 5261 N N . ASN A 1 660 ? 13.186 18.030 -5.106 1.00 98.31 660 ASN A N 1
ATOM 5262 C CA . ASN A 1 660 ? 14.078 18.057 -3.943 1.00 98.31 660 ASN A CA 1
ATOM 5263 C C . ASN A 1 660 ? 15.066 16.874 -3.896 1.00 98.31 660 ASN A C 1
ATOM 5265 O O . ASN A 1 660 ? 15.863 16.763 -2.962 1.00 98.31 660 ASN A O 1
ATOM 5269 N N . HIS A 1 661 ? 15.030 15.972 -4.884 1.00 98.06 661 HIS A N 1
ATOM 5270 C CA . HIS A 1 661 ? 15.971 14.855 -5.039 1.00 98.06 661 HIS A CA 1
ATOM 5271 C C . HIS A 1 661 ? 16.084 13.947 -3.801 1.00 98.06 661 HIS A C 1
ATOM 5273 O O . HIS A 1 661 ? 17.175 13.538 -3.387 1.00 98.06 661 HIS A O 1
ATOM 5279 N N . ARG A 1 662 ? 14.939 13.629 -3.194 1.00 98.12 662 ARG A N 1
ATOM 5280 C CA . ARG A 1 662 ? 14.857 12.817 -1.974 1.00 98.12 662 ARG A CA 1
ATOM 5281 C C . ARG A 1 662 ? 13.628 11.921 -1.974 1.00 98.12 662 ARG A C 1
ATOM 5283 O O . ARG A 1 662 ? 12.653 12.193 -2.671 1.00 98.12 662 ARG A O 1
ATOM 5290 N N . ILE A 1 663 ? 13.674 10.870 -1.162 1.00 98.31 663 ILE A N 1
ATOM 5291 C CA . ILE A 1 663 ? 12.496 10.075 -0.823 1.00 98.31 663 ILE A CA 1
ATOM 5292 C C . ILE A 1 663 ? 12.070 10.439 0.590 1.00 98.31 663 ILE A C 1
ATOM 5294 O O . ILE A 1 663 ? 12.875 10.404 1.522 1.00 98.31 663 ILE A O 1
ATOM 5298 N N . MET A 1 664 ? 10.802 10.790 0.740 1.00 97.19 664 MET A N 1
ATOM 5299 C CA . MET A 1 664 ? 10.208 11.192 2.006 1.00 97.19 664 MET A CA 1
ATOM 5300 C C . MET A 1 664 ? 9.200 10.148 2.475 1.00 97.19 664 MET A C 1
ATOM 5302 O O . MET A 1 664 ? 8.548 9.504 1.659 1.00 97.19 664 MET A O 1
ATOM 5306 N N . ARG A 1 665 ? 9.037 10.020 3.791 1.00 94.88 665 ARG A N 1
ATOM 5307 C CA . ARG A 1 665 ? 8.028 9.176 4.434 1.00 94.88 665 ARG A CA 1
ATOM 5308 C C . ARG A 1 665 ? 7.172 9.998 5.382 1.00 94.88 665 ARG A C 1
ATOM 5310 O O . ARG A 1 665 ? 7.706 10.578 6.328 1.00 94.88 665 ARG A O 1
ATOM 5317 N N . TRP A 1 666 ? 5.859 9.962 5.187 1.00 91.44 666 TRP A N 1
ATOM 5318 C CA . TRP A 1 666 ? 4.864 10.441 6.143 1.00 91.44 666 TRP A CA 1
ATOM 5319 C C . TRP A 1 666 ? 4.237 9.262 6.870 1.00 91.44 666 TRP A C 1
ATOM 5321 O O . TRP A 1 666 ? 3.594 8.413 6.256 1.00 91.44 666 TRP A O 1
ATOM 5331 N N . CYS A 1 667 ? 4.398 9.221 8.190 1.00 81.50 667 CYS A N 1
ATOM 5332 C CA . CYS A 1 667 ? 3.630 8.290 9.006 1.00 81.50 667 CYS A CA 1
ATOM 5333 C C . CYS A 1 667 ? 2.150 8.687 8.990 1.00 81.50 667 CYS A C 1
ATOM 5335 O O . CYS A 1 667 ? 1.828 9.877 8.934 1.00 81.50 667 CYS A O 1
ATOM 5337 N N . LYS A 1 668 ? 1.243 7.710 9.080 1.00 76.31 668 LYS A N 1
ATOM 5338 C CA . LYS A 1 668 ? -0.205 7.970 9.108 1.00 76.31 668 LYS A CA 1
ATOM 5339 C C . LYS A 1 668 ? -0.559 8.996 10.197 1.00 76.31 668 LYS A C 1
ATOM 5341 O O . LYS A 1 668 ? -0.272 8.776 11.372 1.00 76.31 668 LYS A O 1
ATOM 5346 N N . GLY A 1 669 ? -1.182 10.108 9.798 1.00 67.25 669 GLY A N 1
ATOM 5347 C CA . GLY A 1 669 ? -1.569 11.209 10.692 1.00 67.25 669 GLY A CA 1
ATOM 5348 C C . GLY A 1 669 ? -0.446 12.195 11.052 1.00 67.25 669 GLY A C 1
ATOM 5349 O O . GLY A 1 669 ? -0.685 13.128 11.812 1.00 67.25 669 GLY A O 1
ATOM 5350 N N . SER A 1 670 ? 0.769 12.023 10.523 1.00 72.56 670 SER A N 1
ATOM 5351 C CA . SER A 1 670 ? 1.869 12.962 10.758 1.00 72.56 670 SER A CA 1
ATOM 5352 C C . SER A 1 670 ? 1.671 14.271 9.991 1.00 72.56 670 SER A C 1
ATOM 5354 O O . SER A 1 670 ? 1.281 14.263 8.825 1.00 72.56 670 SER A O 1
ATOM 5356 N N . LYS A 1 671 ? 2.006 15.399 10.628 1.00 77.56 671 LYS A N 1
ATOM 5357 C CA . LYS A 1 671 ? 1.995 16.737 10.000 1.00 77.56 671 LYS A CA 1
ATOM 5358 C C . LYS A 1 671 ? 3.271 17.033 9.210 1.00 77.56 671 LYS A C 1
ATOM 5360 O O . LYS A 1 671 ? 3.278 17.917 8.360 1.00 77.56 671 LYS A O 1
ATOM 5365 N N . GLU A 1 672 ? 4.331 16.275 9.467 1.00 83.50 672 GLU A N 1
ATOM 5366 C CA . GLU A 1 672 ? 5.620 16.374 8.787 1.00 83.50 672 GLU A CA 1
ATOM 5367 C C . GLU A 1 672 ? 6.124 14.996 8.353 1.00 83.50 672 GLU A C 1
ATOM 5369 O O . GLU A 1 672 ? 5.763 13.961 8.923 1.00 83.50 672 GLU A O 1
ATOM 5374 N N . GLY A 1 673 ? 6.937 14.986 7.308 1.00 88.69 673 GLY A N 1
ATOM 5375 C CA . GLY A 1 673 ? 7.601 13.805 6.800 1.00 88.69 673 GLY A CA 1
ATOM 5376 C C . GLY A 1 673 ? 8.991 13.640 7.398 1.00 88.69 673 GLY A C 1
ATOM 5377 O O . GLY A 1 673 ? 9.520 14.494 8.103 1.00 88.69 673 GLY A O 1
ATOM 5378 N N . SER A 1 674 ? 9.610 12.520 7.063 1.00 90.06 674 SER A N 1
ATOM 5379 C CA . SER A 1 674 ? 10.999 12.207 7.385 1.00 90.06 674 SER A CA 1
ATOM 5380 C C . SER A 1 674 ? 11.730 11.815 6.109 1.00 90.06 674 SER A C 1
ATOM 5382 O O . SER A 1 674 ? 11.165 11.119 5.264 1.00 90.06 674 SER A O 1
ATOM 5384 N N . ILE A 1 675 ? 12.977 12.259 5.955 1.00 94.00 675 ILE A N 1
ATOM 5385 C CA . ILE A 1 675 ? 13.815 11.835 4.830 1.00 94.00 675 ILE A CA 1
ATOM 5386 C C . ILE A 1 675 ? 14.178 10.364 5.044 1.00 94.00 675 ILE A C 1
ATOM 5388 O O . ILE A 1 675 ? 14.719 9.996 6.085 1.00 94.00 675 ILE A O 1
ATOM 5392 N N . VAL A 1 676 ? 13.867 9.531 4.054 1.00 93.56 676 VAL A N 1
ATOM 5393 C CA . VAL A 1 676 ? 14.192 8.099 4.040 1.00 93.56 676 VAL A CA 1
ATOM 5394 C C . VAL A 1 676 ? 15.611 7.916 3.515 1.00 93.56 676 VAL A C 1
ATOM 5396 O O . VAL A 1 676 ? 16.481 7.390 4.208 1.00 93.56 676 VAL A O 1
ATOM 5399 N N . VAL A 1 677 ? 15.836 8.401 2.292 1.00 95.56 677 VAL A N 1
ATOM 5400 C CA . VAL A 1 677 ? 17.105 8.372 1.555 1.00 95.56 677 VAL A CA 1
ATOM 5401 C C . VAL A 1 677 ? 17.166 9.572 0.604 1.00 95.56 677 VAL A C 1
ATOM 5403 O O . VAL A 1 677 ? 16.133 10.112 0.194 1.00 95.56 677 VAL A O 1
ATOM 5406 N N . GLY A 1 678 ? 18.372 9.983 0.213 1.00 95.62 678 GLY A N 1
ATOM 5407 C CA . GLY A 1 678 ? 18.581 11.169 -0.625 1.00 95.62 678 GLY A CA 1
ATOM 5408 C C . GLY A 1 678 ? 18.595 12.471 0.179 1.00 95.62 678 GLY A C 1
ATOM 5409 O O . GLY A 1 678 ? 18.908 12.469 1.365 1.00 95.62 678 GLY A O 1
ATOM 5410 N N . GLY A 1 679 ? 18.308 13.602 -0.475 1.00 93.06 679 GLY A N 1
ATOM 5411 C CA . GLY A 1 679 ? 18.345 14.928 0.165 1.00 93.06 679 GLY A CA 1
ATOM 5412 C C . GLY A 1 679 ? 19.752 15.517 0.333 1.00 93.06 679 GLY A C 1
ATOM 5413 O O . GLY A 1 679 ? 19.904 16.604 0.876 1.00 93.06 679 GLY A O 1
ATOM 5414 N N . ASN A 1 680 ? 20.781 14.843 -0.190 1.00 93.75 680 ASN A N 1
ATOM 5415 C CA . ASN A 1 680 ? 22.178 15.298 -0.173 1.00 93.75 680 ASN A CA 1
ATOM 5416 C C . ASN A 1 680 ? 22.550 16.093 -1.441 1.00 93.75 680 ASN A C 1
ATOM 5418 O O . ASN A 1 680 ? 23.690 16.044 -1.910 1.00 93.75 680 ASN A O 1
ATOM 5422 N N . GLY A 1 681 ? 21.569 16.791 -2.019 1.00 89.94 681 GLY A N 1
ATOM 5423 C CA . GLY A 1 681 ? 21.678 17.490 -3.297 1.00 89.94 681 GLY A CA 1
ATOM 5424 C C . GLY A 1 681 ? 21.558 16.581 -4.526 1.00 89.94 681 GLY A C 1
ATOM 5425 O O . GLY A 1 681 ? 21.592 15.351 -4.443 1.00 89.94 681 GLY A O 1
ATOM 5426 N N . LYS A 1 682 ? 21.419 17.225 -5.689 1.00 97.00 682 LYS A N 1
ATOM 5427 C CA . LYS A 1 682 ? 21.429 16.571 -7.000 1.00 97.00 682 LYS A CA 1
ATOM 5428 C C . LYS A 1 682 ? 22.808 15.979 -7.292 1.00 97.00 682 LYS A C 1
ATOM 5430 O O . LYS A 1 682 ? 23.797 16.707 -7.238 1.00 97.00 682 LYS A O 1
ATOM 5435 N N . GLY A 1 683 ? 22.878 14.710 -7.684 1.00 95.50 683 GLY A N 1
ATOM 5436 C CA . GLY A 1 683 ? 24.140 14.106 -8.117 1.00 95.50 683 GLY A CA 1
ATOM 5437 C C . GLY A 1 683 ? 24.070 12.601 -8.344 1.00 95.50 683 GLY A C 1
ATOM 5438 O O . GLY A 1 683 ? 23.001 12.004 -8.256 1.00 95.50 683 GLY A O 1
ATOM 5439 N N . GLU A 1 684 ? 25.222 12.001 -8.647 1.00 94.94 684 GLU A N 1
ATOM 5440 C CA . GLU A 1 684 ? 25.372 10.586 -9.035 1.00 94.94 684 GLU A CA 1
ATOM 5441 C C . GLU A 1 684 ? 25.918 9.695 -7.902 1.00 94.94 684 GLU A C 1
ATOM 5443 O O . GLU A 1 684 ? 26.035 8.475 -8.059 1.00 94.94 684 GLU A O 1
ATOM 5448 N N . GLN A 1 685 ? 26.258 10.274 -6.744 1.00 94.56 685 GLN A N 1
ATOM 5449 C CA . GLN A 1 685 ? 26.753 9.508 -5.595 1.00 94.56 685 GLN A CA 1
ATOM 5450 C C . GLN A 1 685 ? 25.682 8.539 -5.063 1.00 94.56 685 GLN A C 1
ATOM 5452 O O . GLN A 1 685 ? 24.494 8.674 -5.354 1.00 94.56 685 GLN A O 1
ATOM 5457 N N . ARG A 1 686 ? 26.091 7.541 -4.270 1.00 90.81 686 ARG A N 1
ATOM 5458 C CA . ARG A 1 686 ? 25.193 6.478 -3.757 1.00 90.81 686 ARG A CA 1
ATOM 5459 C C . ARG A 1 686 ? 24.103 6.974 -2.798 1.00 90.81 686 ARG A C 1
ATOM 5461 O O . ARG A 1 686 ? 23.144 6.261 -2.543 1.00 90.81 686 ARG A O 1
ATOM 5468 N N . ASN A 1 687 ? 24.265 8.165 -2.234 1.00 90.69 687 ASN A N 1
ATOM 5469 C CA . ASN A 1 687 ? 23.309 8.822 -1.338 1.00 90.69 687 ASN A CA 1
ATOM 5470 C C . ASN A 1 687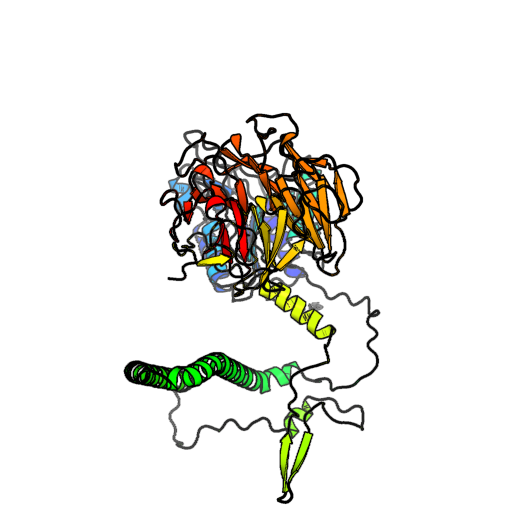 ? 22.671 10.074 -1.976 1.00 90.69 687 ASN A C 1
ATOM 5472 O O . ASN A 1 687 ? 22.079 10.895 -1.270 1.00 90.69 687 ASN A O 1
ATOM 5476 N N . GLN A 1 688 ? 22.829 10.241 -3.292 1.00 96.31 688 GLN A N 1
ATOM 5477 C CA . GLN A 1 688 ? 22.273 11.330 -4.090 1.00 96.31 688 GLN A CA 1
ATOM 5478 C C . GLN A 1 688 ? 21.355 10.769 -5.178 1.00 96.31 688 GLN A C 1
ATOM 5480 O O . GLN A 1 688 ? 21.520 9.635 -5.639 1.00 96.31 688 GLN A O 1
ATOM 5485 N N . PHE A 1 689 ? 20.396 11.592 -5.593 1.00 97.94 689 PHE A N 1
ATOM 5486 C CA . PHE A 1 689 ? 19.494 11.302 -6.700 1.00 97.94 689 PHE A CA 1
ATOM 5487 C C . PHE A 1 689 ? 19.482 12.459 -7.695 1.00 97.94 689 PHE A C 1
ATOM 5489 O O . PHE A 1 689 ? 19.867 13.586 -7.378 1.00 97.94 689 PHE A O 1
ATOM 5496 N N . ASN A 1 690 ? 18.974 12.193 -8.892 1.00 97.62 690 ASN A N 1
ATOM 5497 C CA . ASN A 1 690 ? 18.690 13.187 -9.909 1.00 97.62 690 ASN A CA 1
ATOM 5498 C C . ASN A 1 690 ? 17.275 12.945 -10.457 1.00 97.62 690 ASN A C 1
ATOM 5500 O O . ASN A 1 690 ? 17.045 12.112 -11.336 1.00 97.62 690 ASN A O 1
ATOM 5504 N N . TYR A 1 691 ? 16.319 13.683 -9.884 1.00 97.50 691 TYR A N 1
ATOM 5505 C CA . TYR A 1 691 ? 14.873 13.549 -10.106 1.00 97.50 691 TYR A CA 1
ATOM 5506 C C . TYR A 1 691 ? 14.355 12.106 -9.927 1.00 97.50 691 TYR A C 1
ATOM 5508 O O . TYR A 1 691 ? 13.966 11.475 -10.917 1.00 97.50 691 TYR A O 1
ATOM 5516 N N . PRO A 1 692 ? 14.323 11.575 -8.689 1.00 98.19 692 PRO A N 1
ATOM 5517 C CA . PRO A 1 692 ? 13.777 10.248 -8.428 1.00 98.19 692 PRO A CA 1
ATOM 5518 C C . PRO A 1 692 ? 12.294 10.173 -8.827 1.00 98.19 692 PRO A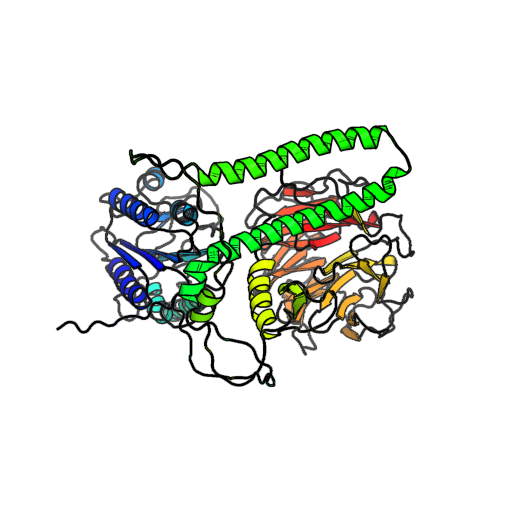 C 1
ATOM 5520 O O . PRO A 1 692 ? 11.561 11.157 -8.704 1.00 98.19 692 PRO A O 1
ATOM 5523 N N . ARG A 1 693 ? 11.857 9.016 -9.338 1.00 97.25 693 ARG A N 1
ATOM 5524 C CA . ARG A 1 693 ? 10.488 8.801 -9.844 1.00 97.25 693 ARG A CA 1
ATOM 5525 C C . ARG A 1 693 ? 9.829 7.578 -9.211 1.00 97.25 693 ARG A C 1
ATOM 5527 O O . ARG A 1 693 ? 9.393 7.683 -8.072 1.00 97.25 693 ARG A O 1
ATOM 5534 N N . GLY A 1 694 ? 9.718 6.470 -9.948 1.00 96.44 694 GLY A N 1
ATOM 5535 C CA . GLY A 1 694 ? 9.081 5.241 -9.485 1.00 96.44 694 GLY A CA 1
ATOM 5536 C C . GLY A 1 694 ? 9.734 4.678 -8.225 1.00 96.44 694 GLY A C 1
ATOM 5537 O O . GLY A 1 694 ? 10.953 4.771 -8.047 1.00 96.44 694 GLY A O 1
ATOM 5538 N N . LEU A 1 695 ? 8.895 4.103 -7.367 1.00 97.56 695 LEU A N 1
ATOM 5539 C CA . LEU A 1 695 ? 9.267 3.474 -6.106 1.00 97.56 695 LEU A CA 1
ATOM 5540 C C . LEU A 1 695 ? 8.628 2.089 -6.038 1.00 97.56 695 LEU A C 1
ATOM 5542 O O . LEU A 1 695 ? 7.484 1.934 -6.454 1.00 97.56 695 LEU A O 1
ATOM 5546 N N . SER A 1 696 ? 9.336 1.114 -5.475 1.00 94.69 696 SER A N 1
ATOM 5547 C CA . SER A 1 696 ? 8.773 -0.200 -5.146 1.00 94.69 696 SER A CA 1
ATOM 5548 C C . SER A 1 696 ? 9.483 -0.787 -3.932 1.00 94.69 696 SER A C 1
ATOM 5550 O O . SER A 1 696 ? 10.665 -0.509 -3.713 1.00 94.69 696 SER A O 1
ATOM 5552 N N . PHE A 1 697 ? 8.776 -1.607 -3.159 1.00 87.12 697 PHE A N 1
ATOM 5553 C CA . PHE A 1 697 ? 9.382 -2.460 -2.137 1.00 87.12 697 PHE A CA 1
ATOM 5554 C C . PHE A 1 697 ? 9.554 -3.880 -2.677 1.00 87.12 697 PHE A C 1
ATOM 5556 O O . PHE A 1 697 ? 8.695 -4.334 -3.432 1.00 87.12 697 PHE A O 1
ATOM 5563 N N . ASP A 1 698 ? 10.649 -4.549 -2.305 1.00 80.50 698 ASP A N 1
ATOM 5564 C CA . ASP A 1 698 ? 10.717 -6.016 -2.381 1.00 80.50 698 ASP A CA 1
ATOM 5565 C C . ASP A 1 698 ? 10.068 -6.648 -1.144 1.00 80.50 698 ASP A C 1
ATOM 5567 O O . ASP A 1 698 ? 9.811 -5.970 -0.140 1.00 80.50 698 ASP A O 1
ATOM 5571 N N . VAL A 1 699 ? 9.817 -7.957 -1.196 1.00 72.75 699 VAL A N 1
ATOM 5572 C CA . VAL A 1 699 ? 9.285 -8.711 -0.052 1.00 72.75 699 VAL A CA 1
ATOM 5573 C C . VAL A 1 699 ? 10.159 -8.576 1.199 1.00 72.75 699 VAL A C 1
ATOM 5575 O O . VAL A 1 699 ? 9.629 -8.629 2.299 1.00 72.75 699 VAL A O 1
ATOM 5578 N N . GLN A 1 700 ? 11.472 -8.335 1.092 1.00 70.62 700 GLN A N 1
ATOM 5579 C CA . GLN A 1 700 ? 12.338 -8.105 2.262 1.00 70.62 700 GLN A CA 1
ATOM 5580 C C . GLN A 1 700 ? 12.208 -6.690 2.867 1.00 70.62 700 GLN A C 1
ATOM 5582 O O . GLN A 1 700 ? 12.847 -6.390 3.881 1.00 70.62 700 GLN A O 1
ATOM 5587 N N . GLY A 1 701 ? 11.386 -5.818 2.275 1.00 74.44 701 GLY A N 1
ATOM 5588 C CA . GLY A 1 701 ? 11.177 -4.437 2.706 1.00 74.44 701 GLY A CA 1
ATOM 5589 C C . GLY A 1 701 ? 12.253 -3.463 2.221 1.00 74.44 701 GLY A C 1
ATOM 5590 O O . GLY A 1 701 ? 12.319 -2.335 2.707 1.00 74.44 701 GLY A O 1
ATOM 5591 N N . SER A 1 702 ? 13.105 -3.864 1.279 1.00 87.38 702 SER A N 1
ATOM 5592 C CA . SER A 1 702 ? 14.103 -2.984 0.667 1.00 87.38 702 SER A CA 1
ATOM 5593 C C . SER A 1 702 ? 13.430 -2.032 -0.315 1.00 87.38 702 SER A C 1
ATOM 5595 O O . SER A 1 702 ? 12.562 -2.432 -1.090 1.00 87.38 702 SER A O 1
ATOM 5597 N N . LEU A 1 703 ? 13.854 -0.770 -0.318 1.00 93.19 703 LEU A N 1
ATOM 5598 C CA . LEU A 1 703 ? 13.304 0.264 -1.188 1.00 93.19 703 LEU A CA 1
ATOM 5599 C C . LEU A 1 703 ? 14.093 0.335 -2.494 1.00 93.19 703 LEU A C 1
ATOM 5601 O O . LEU A 1 703 ? 15.305 0.551 -2.481 1.00 93.19 703 LEU A O 1
ATOM 5605 N N . TYR A 1 704 ? 13.391 0.247 -3.617 1.00 97.00 704 TYR A N 1
ATOM 5606 C CA . TYR A 1 704 ? 13.943 0.466 -4.946 1.00 97.00 704 TYR A CA 1
ATOM 5607 C C . TYR A 1 704 ? 13.474 1.813 -5.465 1.00 97.00 704 TYR A C 1
ATOM 5609 O O . TYR A 1 704 ? 12.288 2.140 -5.416 1.00 97.00 704 TYR A O 1
ATOM 5617 N N . VAL A 1 705 ? 14.423 2.594 -5.967 1.00 98.38 705 VAL A N 1
ATOM 5618 C CA . VAL A 1 705 ? 14.197 3.953 -6.448 1.00 98.38 705 VAL A CA 1
ATOM 5619 C C . VAL A 1 705 ? 14.676 4.059 -7.884 1.00 98.38 705 VAL A C 1
ATOM 5621 O O . VAL A 1 705 ? 15.841 3.782 -8.188 1.00 98.38 705 VAL A O 1
ATOM 5624 N N . VAL A 1 706 ? 13.784 4.512 -8.760 1.00 98.38 706 VAL A N 1
ATOM 5625 C CA . VAL A 1 706 ? 14.130 4.912 -10.123 1.00 98.38 706 VAL A CA 1
ATOM 5626 C C . VAL A 1 706 ? 14.830 6.269 -10.069 1.00 98.38 706 VAL A C 1
ATOM 5628 O O . VAL A 1 706 ? 14.190 7.308 -9.890 1.00 98.38 706 VAL A O 1
ATOM 5631 N N . ASP A 1 707 ? 16.148 6.270 -10.239 1.00 97.88 707 ASP A N 1
ATOM 5632 C CA . ASP A 1 707 ? 16.980 7.471 -10.284 1.00 97.88 707 ASP A CA 1
ATOM 5633 C C . ASP A 1 707 ? 17.083 7.960 -11.738 1.00 97.88 707 ASP A C 1
ATOM 5635 O O . ASP A 1 707 ? 18.060 7.714 -12.451 1.00 97.88 707 ASP A O 1
ATOM 5639 N N . CYS A 1 708 ? 15.987 8.575 -12.195 1.00 97.19 708 CYS A N 1
ATOM 5640 C CA . CYS A 1 708 ? 15.651 8.785 -13.605 1.00 97.19 708 CYS A CA 1
ATOM 5641 C C . CYS A 1 708 ? 16.784 9.411 -14.426 1.00 97.19 708 CYS A C 1
ATOM 5643 O O . CYS A 1 708 ? 17.153 8.867 -15.461 1.00 97.19 708 CYS A O 1
ATOM 5645 N N . TRP A 1 709 ? 17.332 10.548 -13.997 1.00 97.12 709 TRP A N 1
ATOM 5646 C CA . TRP A 1 709 ? 18.342 11.272 -14.785 1.00 97.12 709 TRP A CA 1
ATOM 5647 C C . TRP A 1 709 ? 19.769 10.782 -14.544 1.00 97.12 709 TRP A C 1
ATOM 5649 O O . TRP A 1 709 ? 20.699 11.263 -15.181 1.00 97.12 709 TRP A O 1
ATOM 5659 N N . ASN A 1 710 ? 19.944 9.818 -13.642 1.00 97.62 710 ASN A N 1
ATOM 5660 C CA . ASN A 1 710 ? 21.182 9.058 -13.513 1.00 97.62 710 ASN A CA 1
ATOM 5661 C C . ASN A 1 710 ? 21.080 7.692 -14.213 1.00 97.62 710 ASN A C 1
ATOM 5663 O O . ASN A 1 710 ? 21.998 6.878 -14.099 1.00 97.62 710 ASN A O 1
ATOM 5667 N N . HIS A 1 711 ? 19.984 7.433 -14.940 1.00 97.62 711 HIS A N 1
ATOM 5668 C CA . HIS A 1 711 ? 19.825 6.262 -15.804 1.00 97.62 711 HIS A CA 1
ATOM 5669 C C . HIS A 1 711 ? 20.000 4.929 -15.063 1.00 97.62 711 HIS A C 1
ATOM 5671 O O . HIS A 1 711 ? 20.609 3.986 -15.578 1.00 97.62 711 HIS A O 1
ATOM 5677 N N . ARG A 1 712 ? 19.527 4.858 -13.813 1.00 97.56 712 ARG A N 1
ATOM 5678 C CA . ARG A 1 712 ? 19.758 3.704 -12.937 1.00 97.56 712 ARG A CA 1
ATOM 5679 C C . ARG A 1 712 ? 18.596 3.428 -11.995 1.00 97.56 712 ARG A C 1
ATOM 5681 O O . ARG A 1 712 ? 17.805 4.316 -11.681 1.00 97.56 712 ARG A O 1
ATOM 5688 N N . ILE A 1 713 ? 18.570 2.205 -11.483 1.00 98.06 713 ILE A N 1
ATOM 5689 C CA . ILE A 1 713 ? 17.749 1.802 -10.344 1.00 98.06 713 ILE A CA 1
ATOM 5690 C C . ILE A 1 713 ? 18.663 1.591 -9.139 1.00 98.06 713 ILE A C 1
ATOM 5692 O O . ILE A 1 713 ? 19.663 0.873 -9.241 1.00 98.06 713 ILE A O 1
ATOM 5696 N N . GLN A 1 714 ? 18.321 2.193 -8.001 1.00 97.12 714 GLN A N 1
ATOM 5697 C CA . GLN A 1 714 ? 19.042 2.009 -6.741 1.00 97.12 714 GLN A CA 1
ATOM 5698 C C . GLN A 1 714 ? 18.200 1.235 -5.727 1.00 97.12 714 GLN A C 1
ATOM 5700 O O . GLN A 1 714 ? 17.034 1.563 -5.529 1.00 97.12 714 GLN A O 1
ATOM 5705 N N . LYS A 1 715 ? 18.815 0.253 -5.062 1.00 95.81 715 LYS A N 1
ATOM 5706 C CA . LYS A 1 715 ? 18.261 -0.495 -3.928 1.00 95.81 715 LYS A CA 1
ATOM 5707 C C . LYS A 1 715 ? 18.820 0.044 -2.613 1.00 95.81 715 LYS A C 1
ATOM 5709 O O . LYS A 1 715 ? 20.032 0.235 -2.496 1.00 95.81 715 LYS A O 1
ATOM 5714 N N . PHE A 1 716 ? 17.954 0.225 -1.623 1.00 93.75 716 PHE A N 1
ATOM 5715 C CA . PHE A 1 716 ? 18.298 0.619 -0.261 1.00 93.75 716 PHE A CA 1
ATOM 5716 C C . PHE A 1 716 ? 17.715 -0.386 0.727 1.00 93.75 716 PHE A C 1
ATOM 5718 O O . PHE A 1 716 ? 16.498 -0.557 0.799 1.00 93.75 716 PHE A O 1
ATOM 5725 N N . ASP A 1 717 ? 18.583 -1.026 1.507 1.00 87.62 717 ASP A N 1
ATOM 5726 C CA . ASP A 1 717 ? 18.139 -1.919 2.572 1.00 87.62 717 ASP A CA 1
ATOM 5727 C C . ASP A 1 717 ? 17.847 -1.141 3.856 1.00 87.62 717 ASP A C 1
ATOM 5729 O O . ASP A 1 717 ? 18.366 -0.045 4.112 1.00 87.62 717 ASP A O 1
ATOM 5733 N N . ILE A 1 718 ? 17.090 -1.794 4.722 1.00 80.88 718 ILE A N 1
ATOM 5734 C CA . ILE A 1 718 ? 16.886 -1.371 6.098 1.00 80.88 718 ILE A CA 1
ATOM 5735 C C . ILE A 1 718 ? 18.188 -1.557 6.887 1.00 80.88 718 ILE A C 1
ATOM 5737 O O . ILE A 1 718 ? 18.917 -2.539 6.718 1.00 80.88 718 ILE A O 1
ATOM 5741 N N . ASP A 1 719 ? 18.500 -0.584 7.737 1.00 76.06 719 ASP A N 1
ATOM 5742 C CA . ASP A 1 719 ? 19.594 -0.676 8.694 1.00 76.06 719 ASP A CA 1
ATOM 5743 C C . ASP A 1 719 ? 19.096 -1.403 9.949 1.00 76.06 719 ASP A C 1
ATOM 5745 O O . ASP A 1 719 ? 18.174 -0.944 10.627 1.00 76.06 719 ASP A O 1
ATOM 5749 N N . LEU A 1 720 ? 19.676 -2.575 10.213 1.00 65.62 720 LEU A N 1
ATOM 5750 C CA . LEU A 1 720 ? 19.289 -3.459 11.316 1.00 65.62 720 LEU A CA 1
ATOM 5751 C C . LEU A 1 720 ? 20.095 -3.199 12.603 1.00 65.62 720 LEU A C 1
ATOM 5753 O O . LEU A 1 720 ? 19.900 -3.928 13.577 1.00 65.62 720 LEU A O 1
ATOM 5757 N N . ASN A 1 721 ? 20.982 -2.194 12.603 1.00 46.84 721 ASN A N 1
ATOM 5758 C CA . ASN A 1 721 ? 21.883 -1.867 13.715 1.00 46.84 721 ASN A CA 1
ATOM 5759 C C . ASN A 1 721 ? 21.386 -0.748 14.648 1.00 46.84 721 ASN A C 1
ATOM 5761 O O . ASN A 1 721 ? 20.802 0.270 14.191 1.00 46.84 721 ASN A O 1
#

Radius of gyration: 31.61 Å; chains: 1; bounding box: 86×87×82 Å

Secondary structure (DSSP, 8-state):
-----------SS-EEEEEEE----STT----HHHHHHHHHHHHHHTTTEEEEEEES-BHHHHHHHHHHHHTTPPTT-EEEEEEEE-EEEETTEEEE--B-SS---SHHHHHHHSEEHHHHHHHHHTT--SEEEEEEEE----SS---S-------PPPPTTEEEEESS-TTPPPP---TTSSS-HHHHHHHHHTT-TT-BHHHHHHHHHHHHHHHHTTS---EEEE--SS--BSS---------S----------BTTHHHHHHHHHHHHHHHHHHHHHHHHHHHHHHHHHHHHHHHTTT-HHHHHHHHHHHHHHHHHHHHHHHHHHHHHHSS-----------PPP-PPP-HHHHGGGB----SS-PPTT-EEEE-TTS-EEEE-----S-----HHHHHHHHHHHHHHHHHHSSTT--TT-EE-SS-EEEEE-S-BSSSTT-BSS---EEEEGGGTEEEEEETTTTEEEEEETT-SS-EEEE--S--SSSTT--SSEEEEEEETTTTEEEEEEGGGTEEEEEESSSSPPPEEEEES--EEEEEE-TT--EEEEETTTTEEEEE-TT-SSPEEEEE-S-BSSSTT-BSSEEEEEE-TT-PEEEEEGGGTEEEEEPTT-SS-EEEEE-S-B-SSTT-BSS---EEE-TT-PEEEEETTTTEEEEEPTT-SS-EEEEE-S-BSSSTT-BSSEEEEEE-TT--EEEEEGGGTEEEEE-EE--